Protein 5DL6 (pdb70)

Solvent-accessible surface area: 19854 Å² total; per-residue (Å²): 169,21,30,59,80,98,109,19,32,37,58,37,29,19,39,38,5,65,1,26,58,65,57,228,176,84,27,14,87,7,112,0,46,0,71,20,59,103,26,61,9,6,58,45,122,62,118,77,5,107,10,78,18,51,24,22,12,31,0,94,50,71,88,15,75,47,126,50,16,42,7,11,0,5,29,102,75,145,223,93,84,88,5,30,98,55,25,45,21,134,10,78,4,49,16,21,84,106,83,100,45,33,72,52,94,16,12,12,79,10,118,14,20,14,12,29,3,0,82,14,28,2,0,19,3,3,4,94,7,78,10,88,47,16,111,63,94,179,96,78,62,62,45,36,6,104,0,31,60,5,3,20,25,45,21,78,75,78,60,74,1,84,2,13,30,36,9,60,32,14,152,33,20,85,1,103,3,1,85,11,86,17,6,38,80,72,119,68,133,42,44,71,60,14,57,11,75,2,8,0,65,31,0,4,26,5,48,3,74,9,30,44,73,74,138,140,118,76,154,64,17,39,77,15,22,44,105,42,46,0,110,0,72,56,42,67,145,24,90,5,39,108,2,33,0,23,0,108,8,18,45,62,42,72,78,65,102,17,56,55,101,18,74,9,19,16,45,1,82,29,91,14,0,8,1,32,14,41,24,18,62,29,12,7,58,182,48,20,33,15,0,26,2,1,1,14,71,0,46,4,67,23,105,64,66,26,45,54,53,115,130,193,61,96,15,46,53,64,7,41,19,96,10,46,1,76,72,0,88,7,83,98,10,46,22,76,97,12,97,0,78,2,36,1,86,12,73,19,74,71,25,96,79,57,217,59,102,70,41,14,76,92,50,31,86,0,75,4,67,15,76,17,87,77,97,3,95,22,31,50,8,47,3,32,5,83,11,83,36,53,20,122,118,131,117

B-factor: mean 62.65, std 13.08, range [39.43, 117.94]

Foldseek 3Di:
DDQQAVVKWKKKKKKWKWKWWCDCLHIQTFTKIKIWIWIWGGWDDDQKTKTKIKIKIKMAGDDGDQSNHPPLAFAADPVPSGGDRMDMAIWMKIWMDHDFKIKIFIWAADAALFDGFAPPYRFTKTFTWMKIWDPPPDQWGWIKIKTFWIAFNHGHDTDFWWWDCFQNQWAIDGARTKMKIWTWGDPDPFKIWTWMWMATAQAKIKIKIKMKGWDADDPQKTKIKIKMKMFMAGHPNNPTDGDGKIKIKIKMWIGGHQKIKIKIKIAIDTDGWDIDIPNHAGSNDPDPPLDHQGAHRKIKMKIKMKGQPCVPDHQKIWIKMKMKMWQGCNVVFPGGTWIKIKIKTKIKGADDDDPQHGWIWIKIWMFIAIDTHPPGPSHGIIMIMIMIMGMDIPD

Radius of gyration: 21.78 Å; Cα contacts (8 Å, |Δi|>4): 1124; chains: 1; bounding box: 45×49×52 Å

Nearest PDB structures (foldseek):
  5dl6-assembly1_A  TM=1.003E+00  e=4.887E-72  Acinetobacter baumannii AB307-0294
  3syb-assembly1_A  TM=9.043E-01  e=1.517E-27  Pseudomonas aeruginosa
  2odj-assembly1_A  TM=9.037E-01  e=6.192E-27  Pseudomonas aeruginosa PAO1
  3sy9-assembly4_D  TM=8.862E-01  e=3.510E-26  Pseudomonas aeruginosa
  3sy9-assembly1_A  TM=8.673E-01  e=1.820E-26  Pseudomonas aeruginosa

CATH classification: 2.40.160.10

Structure (mmCIF, N/CA/C/O backbone):
data_5DL6
#
_entry.id   5DL6
#
_cell.length_a   150.169
_cell.length_b   150.169
_cell.length_c   105.224
_cell.angle_alpha   90.00
_cell.angle_beta   90.00
_cell.angle_gamma   120.00
#
_symmetry.space_group_name_H-M   'P 6 2 2'
#
loop_
_atom_site.group_PDB
_atom_site.id
_atom_site.type_symbol
_atom_site.label_atom_id
_atom_site.label_alt_id
_atom_site.label_comp_id
_atom_site.label_asym_id
_atom_site.label_entity_id
_atom_site.label_seq_id
_atom_site.pdbx_PDB_ins_code
_atom_site.Cartn_x
_atom_site.Cartn_y
_atom_site.Cartn_z
_atom_site.occupancy
_atom_site.B_iso_or_equiv
_atom_site.auth_seq_id
_atom_site.auth_comp_id
_atom_site.auth_asym_id
_atom_site.auth_atom_id
_atom_site.pdbx_PDB_model_num
ATOM 1 N N . GLU A 1 15 ? 15.831 71.410 2.782 1.00 103.93 0 GLU A N 1
ATOM 2 C CA . GLU A 1 15 ? 16.491 70.724 3.925 1.00 99.40 0 GLU A CA 1
ATOM 3 C C . GLU A 1 15 ? 16.096 69.233 3.790 1.00 93.37 0 GLU A C 1
ATOM 4 O O . GLU A 1 15 ? 15.102 68.787 4.347 1.00 93.85 0 GLU A O 1
ATOM 10 N N . GLY A 1 16 ? 16.881 68.501 2.995 1.00 88.00 1 GLY A N 1
ATOM 11 C CA . GLY A 1 16 ? 16.489 67.221 2.420 1.00 85.07 1 GLY A CA 1
ATOM 12 C C . GLY A 1 16 ? 17.137 66.051 3.133 1.00 82.94 1 GLY A C 1
ATOM 13 O O . GLY A 1 16 ? 16.476 65.386 3.915 1.00 81.77 1 GLY A O 1
ATOM 14 N N . SER A 1 17 ? 18.424 65.797 2.881 1.00 82.10 2 SER A N 1
ATOM 15 C CA . SER A 1 17 ? 19.170 64.646 3.476 1.00 79.21 2 SER A CA 1
ATOM 16 C C . SER A 1 17 ? 18.841 64.310 4.942 1.00 74.02 2 SER A C 1
ATOM 17 O O . SER A 1 17 ? 18.354 63.220 5.248 1.00 73.24 2 SER A O 1
ATOM 20 N N . PHE A 1 18 ? 19.092 65.252 5.843 1.00 70.26 3 PHE A N 1
ATOM 21 C CA . PHE A 1 18 ? 18.685 65.117 7.230 1.00 66.12 3 PHE A CA 1
ATOM 22 C C . PHE A 1 18 ? 17.429 64.330 7.372 1.00 64.65 3 PHE A C 1
ATOM 23 O O . PHE A 1 18 ? 17.376 63.414 8.156 1.00 66.46 3 PHE A O 1
ATOM 31 N N . ILE A 1 19 ? 16.415 64.684 6.606 1.00 66.40 4 ILE A N 1
ATOM 32 C CA . ILE A 1 19 ? 15.074 64.082 6.779 1.00 66.32 4 ILE A CA 1
ATOM 33 C C . ILE A 1 19 ? 14.713 63.042 5.689 1.00 64.87 4 ILE A C 1
ATOM 34 O O . ILE A 1 19 ? 13.975 62.104 5.950 1.00 61.88 4 ILE A O 1
ATOM 39 N N . ASP A 1 20 ? 15.251 63.190 4.487 1.00 68.42 5 ASP A N 1
ATOM 40 C CA . ASP A 1 20 ? 15.000 62.236 3.399 1.00 69.94 5 ASP A CA 1
ATOM 41 C C . ASP A 1 20 ? 15.662 60.932 3.810 1.00 67.65 5 ASP A C 1
ATOM 42 O O . ASP A 1 20 ? 15.035 59.884 3.759 1.00 67.45 5 ASP A O 1
ATOM 47 N N . ASN A 1 21 ? 16.873 61.011 4.344 1.00 67.67 6 ASN A N 1
ATOM 48 C CA . ASN A 1 21 ? 17.581 59.797 4.822 1.00 68.49 6 ASN A CA 1
ATOM 49 C C . ASN A 1 21 ? 17.348 59.328 6.269 1.00 65.48 6 ASN A C 1
ATOM 50 O O . ASN A 1 21 ? 17.941 58.338 6.656 1.00 65.44 6 ASN A O 1
ATOM 55 N N . SER A 1 22 ? 16.493 59.991 7.046 1.00 63.72 7 SER A N 1
ATOM 56 C CA . SER A 1 22 ? 16.261 59.560 8.426 1.00 62.72 7 SER A CA 1
ATOM 57 C C . SER A 1 22 ? 15.688 58.129 8.468 1.00 63.80 7 SER A C 1
ATOM 58 O O . SER A 1 22 ? 14.986 57.721 7.551 1.00 68.88 7 SER A O 1
ATOM 61 N N . SER A 1 23 ? 16.061 57.344 9.483 1.00 63.25 8 SER A N 1
ATOM 62 C CA . SER A 1 23 ? 15.431 56.042 9.757 1.00 61.46 8 SER A CA 1
ATOM 63 C C . SER A 1 23 ? 14.526 56.151 10.974 1.00 59.21 8 SER A C 1
ATOM 64 O O . SER A 1 23 ? 14.815 56.922 11.874 1.00 60.05 8 SER A O 1
ATOM 67 N N . VAL A 1 24 ? 13.436 55.399 11.024 1.00 58.36 9 VAL A N 1
ATOM 68 C CA . VAL A 1 24 ? 12.608 55.416 12.241 1.00 57.90 9 VAL A CA 1
ATOM 69 C C . VAL A 1 24 ? 12.017 54.045 12.599 1.00 58.03 9 VAL A C 1
ATOM 70 O O . VAL A 1 24 ? 11.046 53.616 11.977 1.00 57.75 9 VAL A O 1
ATOM 74 N N . GLU A 1 25 ? 12.596 53.370 13.604 1.00 59.34 10 GLU A N 1
ATOM 75 C CA . GLU A 1 25 ? 12.189 51.968 13.968 1.00 61.04 10 GLU A CA 1
ATOM 76 C C . GLU A 1 25 ? 11.697 51.876 15.419 1.00 57.62 10 GLU A C 1
ATOM 77 O O . GLU A 1 25 ? 12.192 52.589 16.292 1.00 56.60 10 GLU A O 1
ATOM 83 N N . LEU A 1 26 ? 10.696 51.019 15.646 1.00 57.07 11 LEU A N 1
ATOM 84 C CA . LEU A 1 26 ? 10.054 50.851 16.966 1.00 54.59 11 LEU A CA 1
ATOM 85 C C . LEU A 1 26 ? 9.893 49.378 17.273 1.00 52.97 11 LEU A C 1
ATOM 86 O O . LEU A 1 26 ? 9.008 48.711 16.759 1.00 51.58 11 LEU A O 1
ATOM 91 N N . THR A 1 27 ? 10.763 48.891 18.135 1.00 53.59 12 THR A N 1
ATOM 92 C CA . THR A 1 27 ? 10.654 47.541 18.636 1.00 55.05 12 THR A CA 1
ATOM 93 C C . THR A 1 27 ? 9.697 47.466 19.809 1.00 53.30 12 THR A C 1
ATOM 94 O O . THR A 1 27 ? 9.680 48.323 20.684 1.00 52.90 12 THR A O 1
ATOM 98 N N . THR A 1 28 ? 8.956 46.380 19.826 1.00 52.78 13 THR A N 1
ATOM 99 C CA . THR A 1 28 ? 8.005 46.056 20.870 1.00 51.88 13 THR A CA 1
ATOM 100 C C . THR A 1 28 ? 8.409 44.681 21.456 1.00 50.56 13 THR A C 1
ATOM 101 O O . THR A 1 28 ? 8.311 43.669 20.737 1.00 52.02 13 THR A O 1
ATOM 105 N N . ARG A 1 29 ? 8.802 44.625 22.733 1.00 47.44 14 ARG A N 1
ATOM 106 C CA . ARG A 1 29 ? 9.144 43.327 23.360 1.00 48.26 14 ARG A CA 1
ATOM 107 C C . ARG A 1 29 ? 8.273 42.945 24.492 1.00 48.22 14 ARG A C 1
ATOM 108 O O . ARG A 1 29 ? 7.981 43.755 25.350 1.00 46.59 14 ARG A O 1
ATOM 116 N N . ASN A 1 30 ? 7.904 41.685 24.495 1.00 51.00 15 ASN A N 1
ATOM 117 C CA . ASN A 1 30 ? 7.215 41.055 25.604 1.00 53.59 15 ASN A CA 1
ATOM 118 C C . ASN A 1 30 ? 8.146 40.000 26.222 1.00 55.40 15 ASN A C 1
ATOM 119 O O . ASN A 1 30 ? 8.539 39.061 25.524 1.00 56.60 15 ASN A O 1
ATOM 124 N N . PHE A 1 31 ? 8.458 40.137 27.518 1.00 53.81 16 PHE A N 1
ATOM 125 C CA . PHE A 1 31 ? 9.600 39.468 28.120 1.00 54.12 16 PHE A CA 1
ATOM 126 C C . PHE A 1 31 ? 9.240 38.814 29.467 1.00 53.65 16 PHE A C 1
ATOM 127 O O . PHE A 1 31 ? 8.679 39.484 30.317 1.00 58.86 16 PHE A O 1
ATOM 135 N N . TYR A 1 32 ? 9.538 37.521 29.628 1.00 50.28 17 TYR A N 1
ATOM 136 C CA . TYR A 1 32 ? 9.312 36.765 30.854 1.00 49.75 17 TYR A CA 1
ATOM 137 C C . TYR A 1 32 ? 10.651 36.338 31.407 1.00 49.78 17 TYR A C 1
ATOM 138 O O . TYR A 1 32 ? 11.380 35.589 30.725 1.00 48.33 17 TYR A O 1
ATOM 147 N N . PHE A 1 33 ? 10.948 36.744 32.650 1.00 48.95 18 PHE A N 1
ATOM 148 C CA . PHE A 1 33 ? 12.199 36.422 33.323 1.00 49.57 18 PHE A CA 1
ATOM 149 C C . PHE A 1 33 ? 11.904 35.736 34.677 1.00 51.86 18 PHE A C 1
ATOM 150 O O . PHE A 1 33 ? 11.155 36.290 35.465 1.00 52.72 18 PHE A O 1
ATOM 158 N N . ASP A 1 34 ? 12.441 34.531 34.928 1.00 54.22 19 ASP A N 1
ATOM 159 C CA . ASP A 1 34 ? 12.270 33.818 36.237 1.00 56.02 19 ASP A CA 1
ATOM 160 C C . ASP A 1 34 ? 13.593 33.187 36.693 1.00 54.21 19 ASP A C 1
ATOM 161 O O . ASP A 1 34 ? 14.070 32.274 36.059 1.00 52.91 19 ASP A O 1
ATOM 166 N N . ARG A 1 35 ? 14.183 33.692 37.775 1.00 55.83 20 ARG A N 1
ATOM 167 C CA . ARG A 1 35 ? 15.347 33.041 38.466 1.00 58.39 20 ARG A CA 1
ATOM 168 C C . ARG A 1 35 ? 14.998 32.294 39.760 1.00 58.75 20 ARG A C 1
ATOM 169 O O . ARG A 1 35 ? 14.874 32.914 40.794 1.00 54.82 20 ARG A O 1
ATOM 177 N N . ASP A 1 36 ? 14.823 30.974 39.670 1.00 61.26 21 ASP A N 1
ATOM 178 C CA . ASP A 1 36 ? 14.314 30.140 40.773 1.00 64.09 21 ASP A CA 1
ATOM 179 C C . ASP A 1 36 ? 15.503 29.434 41.499 1.00 67.51 21 ASP A C 1
ATOM 180 O O . ASP A 1 36 ? 16.369 28.859 40.858 1.00 68.37 21 ASP A O 1
ATOM 185 N N . TYR A 1 37 ? 15.558 29.526 42.834 1.00 70.19 22 TYR A N 1
ATOM 186 C CA . TYR A 1 37 ? 16.534 28.774 43.688 1.00 71.20 22 TYR A CA 1
ATOM 187 C C . TYR A 1 37 ? 15.744 27.693 44.497 1.00 76.34 22 TYR A C 1
ATOM 188 O O . TYR A 1 37 ? 14.523 27.503 44.269 1.00 74.39 22 TYR A O 1
ATOM 197 N N . GLN A 1 38 ? 16.400 26.975 45.414 1.00 81.76 23 GLN A N 1
ATOM 198 C CA . GLN A 1 38 ? 15.669 26.031 46.298 1.00 87.09 23 GLN A CA 1
ATOM 199 C C . GLN A 1 38 ? 16.260 26.011 47.693 1.00 88.29 23 GLN A C 1
ATOM 200 O O . GLN A 1 38 ? 17.077 26.864 48.037 1.00 88.25 23 GLN A O 1
ATOM 206 N N . TYR A 1 43 ? 16.508 34.456 50.221 1.00 99.71 28 TYR A N 1
ATOM 207 C CA . TYR A 1 43 ? 16.314 34.865 48.824 1.00 96.00 28 TYR A CA 1
ATOM 208 C C . TYR A 1 43 ? 15.161 34.013 48.277 1.00 91.00 28 TYR A C 1
ATOM 209 O O . TYR A 1 43 ? 15.220 32.785 48.381 1.00 90.59 28 TYR A O 1
ATOM 218 N N . PRO A 1 44 ? 14.089 34.662 47.755 1.00 87.20 29 PRO A N 1
ATOM 219 C CA . PRO A 1 44 ? 13.052 33.995 46.937 1.00 82.36 29 PRO A CA 1
ATOM 220 C C . PRO A 1 44 ? 13.308 34.156 45.425 1.00 76.05 29 PRO A C 1
ATOM 221 O O . PRO A 1 44 ? 14.315 34.769 45.046 1.00 72.72 29 PRO A O 1
ATOM 225 N N . ALA A 1 45 ? 12.415 33.631 44.574 1.00 71.30 30 ALA A N 1
ATOM 226 C CA . ALA A 1 45 ? 12.511 33.842 43.110 1.00 66.22 30 ALA A CA 1
ATOM 227 C C . ALA A 1 45 ? 12.667 35.320 42.802 1.00 65.24 30 ALA A C 1
ATOM 228 O O . ALA A 1 45 ? 12.099 36.147 43.507 1.00 65.12 30 ALA A O 1
ATOM 230 N N . ALA A 1 46 ? 13.468 35.654 41.790 1.00 63.57 31 ALA A N 1
ATOM 231 C CA . ALA A 1 46 ? 13.419 36.976 41.170 1.00 62.20 31 ALA A CA 1
ATOM 232 C C . ALA A 1 46 ? 12.778 36.744 39.795 1.00 61.04 31 ALA A C 1
ATOM 233 O O . ALA A 1 46 ? 13.370 36.115 38.942 1.00 61.88 31 ALA A O 1
ATOM 235 N N . LYS A 1 47 ? 11.564 37.251 39.607 1.00 62.80 32 LYS A N 1
ATOM 236 C CA . LYS A 1 47 ? 10.636 36.803 38.567 1.00 66.00 32 LYS A CA 1
ATOM 237 C C . LYS A 1 47 ? 9.696 37.974 38.174 1.00 67.89 32 LYS A C 1
ATOM 238 O O . LYS A 1 47 ? 9.194 38.693 39.054 1.00 73.55 32 LYS A O 1
ATOM 244 N N . ASP A 1 48 ? 9.489 38.196 36.870 1.00 65.79 33 ASP A N 1
ATOM 245 C CA . ASP A 1 48 ? 8.516 39.208 36.375 1.00 62.04 33 ASP A CA 1
ATOM 246 C C . ASP A 1 48 ? 8.048 38.903 34.928 1.00 59.98 33 ASP A C 1
ATOM 247 O O . ASP A 1 48 ? 8.669 38.117 34.199 1.00 60.70 33 ASP A O 1
ATOM 252 N N . TRP A 1 49 ? 6.938 39.514 34.544 1.00 56.36 34 TRP A N 1
ATOM 253 C CA . TRP A 1 49 ? 6.506 39.565 33.160 1.00 54.09 34 TRP A CA 1
ATOM 254 C C . TRP A 1 49 ? 6.223 41.021 32.842 1.00 53.45 34 TRP A C 1
ATOM 255 O O . TRP A 1 49 ? 5.499 41.699 33.578 1.00 51.28 34 TRP A O 1
ATOM 266 N N . THR A 1 50 ? 6.820 41.481 31.742 1.00 54.38 35 THR A N 1
ATOM 267 C CA . THR A 1 50 ? 6.970 42.907 31.408 1.00 54.14 35 THR A CA 1
ATOM 268 C C . THR A 1 50 ? 6.739 43.111 29.937 1.00 51.97 35 THR A C 1
ATOM 269 O O . THR A 1 50 ? 6.938 42.162 29.178 1.00 53.21 35 THR A O 1
ATOM 273 N N . GLN A 1 51 ? 6.313 44.323 29.547 1.00 49.50 36 GLN A N 1
ATOM 274 C CA . GLN A 1 51 ? 6.266 44.759 28.116 1.00 48.19 36 GLN A CA 1
ATOM 275 C C . GLN A 1 51 ? 7.144 45.995 27.844 1.00 46.62 36 GLN A C 1
ATOM 276 O O . GLN A 1 51 ? 7.199 46.932 28.647 1.00 44.43 36 GLN A O 1
ATOM 282 N N . GLY A 1 52 ? 7.830 46.003 26.708 1.00 47.57 37 GLY A N 1
ATOM 283 C CA . GLY A 1 52 ? 8.789 47.078 26.407 1.00 48.91 37 GLY A CA 1
ATOM 284 C C . GLY A 1 52 ? 8.463 47.760 25.097 1.00 50.91 37 GLY A C 1
ATOM 285 O O . GLY A 1 52 ? 7.686 47.181 24.285 1.00 52.60 37 GLY A O 1
ATOM 286 N N . PHE A 1 53 ? 9.049 48.964 24.915 1.00 51.22 38 PHE A N 1
ATOM 287 C CA . PHE A 1 53 ? 8.958 49.792 23.669 1.00 54.96 38 PHE A CA 1
ATOM 288 C C . PHE A 1 53 ? 10.211 50.589 23.449 1.00 56.84 38 PHE A C 1
ATOM 289 O O . PHE A 1 53 ? 10.532 51.436 24.296 1.00 58.90 38 PHE A O 1
ATOM 297 N N . ILE A 1 54 ? 10.895 50.357 22.317 1.00 56.56 39 ILE A N 1
ATOM 298 C CA . ILE A 1 54 ? 12.200 50.987 22.060 1.00 53.84 39 ILE A CA 1
ATOM 299 C C . ILE A 1 54 ? 12.091 51.736 20.761 1.00 53.51 39 ILE A C 1
ATOM 300 O O . ILE A 1 54 ? 11.736 51.152 19.745 1.00 56.53 39 ILE A O 1
ATOM 305 N N . LEU A 1 55 ? 12.335 53.034 20.792 1.00 52.87 40 LEU A N 1
ATOM 306 C CA . LEU A 1 55 ? 12.188 53.873 19.588 1.00 54.73 40 LEU A CA 1
ATOM 307 C C . LEU A 1 55 ? 13.526 54.502 19.196 1.00 55.99 40 LEU A C 1
ATOM 308 O O . LEU A 1 55 ? 14.112 55.258 19.983 1.00 56.64 40 LEU A O 1
ATOM 313 N N . LYS A 1 56 ? 14.018 54.185 17.995 1.00 57.75 41 LYS A N 1
ATOM 314 C CA . LYS A 1 56 ? 15.265 54.766 17.492 1.00 59.51 41 LYS A CA 1
ATOM 315 C C . LYS A 1 56 ? 14.951 55.676 16.309 1.00 59.15 41 LYS A C 1
ATOM 316 O O . LYS A 1 56 ? 14.368 55.238 15.337 1.00 62.37 41 LYS A O 1
ATOM 322 N N . ALA A 1 57 ? 15.278 56.950 16.415 1.00 57.16 42 ALA A N 1
ATOM 323 C CA . ALA A 1 57 ? 15.219 57.829 15.274 1.00 58.20 42 ALA A CA 1
ATOM 324 C C . ALA A 1 57 ? 16.609 58.428 15.053 1.00 59.15 42 ALA A C 1
ATOM 325 O O . ALA A 1 57 ? 17.084 59.271 15.811 1.00 56.67 42 ALA A O 1
ATOM 327 N N . ASN A 1 58 ? 17.271 57.959 14.010 1.00 62.95 43 ASN A N 1
ATOM 328 C CA . ASN A 1 58 ? 18.546 58.550 13.562 1.00 65.08 43 ASN A CA 1
ATOM 329 C C . ASN A 1 58 ? 18.371 59.325 12.227 1.00 65.31 43 ASN A C 1
ATOM 330 O O . ASN A 1 58 ? 18.222 58.711 11.171 1.00 63.93 43 ASN A O 1
ATOM 335 N N . SER A 1 59 ? 18.380 60.664 12.299 1.00 65.07 44 SER A N 1
ATOM 336 C CA . SER A 1 59 ? 18.307 61.555 11.123 1.00 64.98 44 SER A CA 1
ATOM 337 C C . SER A 1 59 ? 19.408 61.253 10.177 1.00 65.61 44 SER A C 1
ATOM 338 O O . SER A 1 59 ? 20.447 60.755 10.599 1.00 70.84 44 SER A O 1
ATOM 341 N N . GLY A 1 60 ? 19.227 61.603 8.915 1.00 64.01 45 GLY A N 1
ATOM 342 C CA . GLY A 1 60 ? 20.312 61.557 7.967 1.00 63.00 45 GLY A CA 1
ATOM 343 C C . GLY A 1 60 ? 21.325 62.617 8.319 1.00 63.62 45 GLY A C 1
ATOM 344 O O . GLY A 1 60 ? 21.264 63.216 9.392 1.00 64.77 45 GLY A O 1
ATOM 345 N N . TYR A 1 61 ? 22.235 62.884 7.388 1.00 65.85 46 TYR A N 1
ATOM 346 C CA . TYR A 1 61 ? 23.326 63.856 7.579 1.00 63.88 46 TYR A CA 1
ATOM 347 C C . TYR A 1 61 ? 23.132 65.100 6.752 1.00 61.78 46 TYR A C 1
ATOM 348 O O . TYR A 1 61 ? 22.770 64.993 5.611 1.00 69.27 46 TYR A O 1
ATOM 357 N N . THR A 1 62 ? 23.358 66.280 7.302 1.00 59.37 47 THR A N 1
ATOM 358 C CA . THR A 1 62 ? 23.310 67.498 6.481 1.00 59.91 47 THR A CA 1
ATOM 359 C C . THR A 1 62 ? 24.373 67.534 5.361 1.00 61.07 47 THR A C 1
ATOM 360 O O . THR A 1 62 ? 25.515 67.075 5.531 1.00 60.72 47 THR A O 1
ATOM 364 N N . GLU A 1 63 ? 23.960 68.092 4.220 1.00 62.25 48 GLU A N 1
ATOM 365 C CA . GLU A 1 63 ? 24.802 68.174 3.025 1.00 63.45 48 GLU A CA 1
ATOM 366 C C . GLU A 1 63 ? 25.905 69.086 3.428 1.00 61.61 48 GLU A C 1
ATOM 367 O O . GLU A 1 63 ? 25.673 69.939 4.244 1.00 60.39 48 GLU A O 1
ATOM 373 N N . GLY A 1 64 ? 27.119 68.841 2.948 1.00 62.61 49 GLY A N 1
ATOM 374 C CA . GLY A 1 64 ? 28.280 69.709 3.257 1.00 62.38 49 GLY A CA 1
ATOM 375 C C . GLY A 1 64 ? 29.527 68.884 3.419 1.00 63.07 49 GLY A C 1
ATOM 376 O O . GLY A 1 64 ? 29.433 67.661 3.489 1.00 63.21 49 GLY A O 1
ATOM 377 N N . THR A 1 65 ? 30.698 69.536 3.474 1.00 64.86 50 THR A N 1
ATOM 378 C CA . THR A 1 65 ? 31.983 68.852 3.773 1.00 63.78 50 THR A CA 1
ATOM 379 C C . THR A 1 65 ? 31.904 68.142 5.095 1.00 66.48 50 THR A C 1
ATOM 380 O O . THR A 1 65 ? 32.347 66.985 5.210 1.00 71.81 50 THR A O 1
ATOM 384 N N . ILE A 1 66 ? 31.370 68.836 6.103 1.00 64.92 51 ILE A N 1
ATOM 385 C CA . ILE A 1 66 ? 31.008 68.168 7.332 1.00 64.21 51 ILE A CA 1
ATOM 386 C C . ILE A 1 66 ? 29.498 67.949 7.312 1.00 64.48 51 ILE A C 1
ATOM 387 O O . ILE A 1 66 ? 28.747 68.757 6.767 1.00 68.53 51 ILE A O 1
ATOM 392 N N . GLY A 1 67 ? 29.068 66.840 7.893 1.00 63.29 52 GLY A N 1
ATOM 393 C CA . GLY A 1 67 ? 27.676 66.469 7.913 1.00 63.27 52 GLY A CA 1
ATOM 394 C C . GLY A 1 67 ? 27.218 66.356 9.338 1.00 62.24 52 GLY A C 1
ATOM 395 O O . GLY A 1 67 ? 27.911 65.794 10.173 1.00 62.61 52 GLY A O 1
ATOM 396 N N . PHE A 1 68 ? 26.029 66.879 9.602 1.00 62.29 53 PHE A N 1
ATOM 397 C CA . PHE A 1 68 ? 25.477 66.953 10.945 1.00 61.34 53 PHE A CA 1
ATOM 398 C C . PHE A 1 68 ? 24.135 66.229 11.108 1.00 61.56 53 PHE A C 1
ATOM 399 O O . PHE A 1 68 ? 23.315 66.163 10.196 1.00 59.87 53 PHE A O 1
ATOM 407 N N . GLY A 1 69 ? 23.911 65.673 12.285 1.00 63.02 54 GLY A N 1
ATOM 408 C CA . GLY A 1 69 ? 22.734 64.832 12.462 1.00 63.88 54 GLY A CA 1
ATOM 409 C C . GLY A 1 69 ? 22.286 64.796 13.879 1.00 61.29 54 GLY A C 1
ATOM 410 O O . GLY A 1 69 ? 22.948 65.329 14.749 1.00 57.98 54 GLY A O 1
ATOM 411 N N . LEU A 1 70 ? 21.162 64.132 14.097 1.00 62.64 55 LEU A N 1
ATOM 412 C CA . LEU A 1 70 ? 20.615 63.976 15.443 1.00 62.68 55 LEU A CA 1
ATOM 413 C C . LEU A 1 70 ? 19.965 62.608 15.655 1.00 59.60 55 LEU A C 1
ATOM 414 O O . LEU A 1 70 ? 19.032 62.242 14.957 1.00 56.37 55 LEU A O 1
ATOM 419 N N . ASP A 1 71 ? 20.501 61.851 16.603 1.00 61.06 56 ASP A N 1
ATOM 420 C CA . ASP A 1 71 ? 19.944 60.549 17.009 1.00 65.02 56 ASP A CA 1
ATOM 421 C C . ASP A 1 71 ? 19.077 60.691 18.272 1.00 62.44 56 ASP A C 1
ATOM 422 O O . ASP A 1 71 ? 19.374 61.479 19.179 1.00 60.67 56 ASP A O 1
ATOM 427 N N . VAL A 1 72 ? 18.035 59.875 18.328 1.00 60.86 57 VAL A N 1
ATOM 428 C CA . VAL A 1 72 ? 17.061 59.905 19.401 1.00 60.23 57 VAL A CA 1
ATOM 429 C C . VAL A 1 72 ? 16.737 58.460 19.843 1.00 60.10 57 VAL A C 1
ATOM 430 O O . VAL A 1 72 ? 16.403 57.617 18.982 1.00 61.75 57 VAL A O 1
ATOM 434 N N . LEU A 1 73 ? 16.824 58.206 21.166 1.00 57.04 58 LEU A N 1
ATOM 435 C CA . LEU A 1 73 ? 16.402 56.942 21.799 1.00 54.80 58 LEU A CA 1
ATOM 436 C C . LEU A 1 73 ? 15.285 57.226 22.775 1.00 54.60 58 LEU A C 1
ATOM 437 O O . LEU A 1 73 ? 15.409 58.061 23.687 1.00 59.15 58 LEU A O 1
ATOM 442 N N . ALA A 1 74 ? 14.158 56.575 22.581 1.00 52.34 59 ALA A N 1
ATOM 443 C CA . ALA A 1 74 ? 12.994 56.804 23.450 1.00 51.66 59 ALA A CA 1
ATOM 444 C C . ALA A 1 74 ? 12.533 55.435 23.913 1.00 50.79 59 ALA A C 1
ATOM 445 O O . ALA A 1 74 ? 12.423 54.499 23.113 1.00 52.00 59 ALA A O 1
ATOM 447 N N . THR A 1 75 ? 12.280 55.304 25.204 1.00 49.28 60 THR A N 1
ATOM 448 C CA . THR A 1 75 ? 12.244 53.981 25.787 1.00 48.87 60 THR A CA 1
ATOM 449 C C . THR A 1 75 ? 11.293 53.912 26.968 1.00 48.49 60 THR A C 1
ATOM 450 O O . THR A 1 75 ? 11.255 54.818 27.788 1.00 51.31 60 THR A O 1
ATOM 454 N N . ALA A 1 76 ? 10.526 52.839 27.042 1.00 45.65 61 ALA A N 1
ATOM 455 C CA . ALA A 1 76 ? 9.507 52.763 28.010 1.00 45.03 61 ALA A CA 1
ATOM 456 C C . ALA A 1 76 ? 9.167 51.350 28.376 1.00 44.65 61 ALA A C 1
ATOM 457 O O . ALA A 1 76 ? 8.867 50.563 27.510 1.00 46.59 61 ALA A O 1
ATOM 459 N N . GLY A 1 77 ? 9.168 51.046 29.668 1.00 44.76 62 GLY A N 1
ATOM 460 C CA . GLY A 1 77 ? 8.738 49.720 30.186 1.00 46.04 62 GLY A CA 1
ATOM 461 C C . GLY A 1 77 ? 7.453 49.751 31.010 1.00 46.02 62 GLY A C 1
ATOM 462 O O . GLY A 1 77 ? 7.213 50.733 31.671 1.00 47.02 62 GLY A O 1
ATOM 463 N N . PHE A 1 78 ? 6.649 48.680 30.974 1.00 46.01 63 PHE A N 1
ATOM 464 C CA . PHE A 1 78 ? 5.399 48.558 31.762 1.00 46.83 63 PHE A CA 1
ATOM 465 C C . PHE A 1 78 ? 5.298 47.223 32.486 1.00 48.09 63 PHE A C 1
ATOM 466 O O . PHE A 1 78 ? 5.591 46.165 31.896 1.00 47.56 63 PHE A O 1
ATOM 474 N N . LYS A 1 79 ? 4.838 47.259 33.741 1.00 50.07 64 LYS A N 1
ATOM 475 C CA . LYS A 1 79 ? 4.496 46.014 34.468 1.00 51.15 64 LYS A CA 1
ATOM 476 C C . LYS A 1 79 ? 3.253 45.282 33.923 1.00 49.23 64 LYS A C 1
ATOM 477 O O . LYS A 1 79 ? 2.294 45.924 33.543 1.00 52.15 64 LYS A O 1
ATOM 483 N N . LEU A 1 80 ? 3.316 43.961 33.886 1.00 46.24 65 LEU A N 1
ATOM 484 C CA . LEU A 1 80 ? 2.196 43.104 33.597 1.00 47.17 65 LEU A CA 1
ATOM 485 C C . LEU A 1 80 ? 1.855 42.146 34.752 1.00 47.06 65 LEU A C 1
ATOM 486 O O . LEU A 1 80 ? 0.703 41.896 35.007 1.00 46.33 65 LEU A O 1
ATOM 491 N N . ASP A 1 81 ? 2.859 41.513 35.355 1.00 47.01 66 ASP A N 1
ATOM 492 C CA . ASP A 1 81 ? 2.679 40.748 36.590 1.00 48.22 66 ASP A CA 1
ATOM 493 C C . ASP A 1 81 ? 4.019 40.752 37.386 1.00 48.95 66 ASP A C 1
ATOM 494 O O . ASP A 1 81 ? 5.037 40.289 36.876 1.00 48.96 66 ASP A O 1
ATOM 499 N N . ALA A 1 82 ? 4.033 41.283 38.614 1.00 49.18 67 ALA A N 1
ATOM 500 C CA . ALA A 1 82 ? 5.311 41.507 39.299 1.00 49.38 67 ALA A CA 1
ATOM 501 C C . ALA A 1 82 ? 5.147 41.835 40.778 1.00 52.58 67 ALA A C 1
ATOM 502 O O . ALA A 1 82 ? 5.044 43.011 41.234 1.00 50.25 67 ALA A O 1
ATOM 504 N N . ASP A 1 83 ? 5.153 40.739 41.525 1.00 55.31 68 ASP A N 1
ATOM 505 C CA . ASP A 1 83 ? 5.151 40.792 42.944 1.00 55.93 68 ASP A CA 1
ATOM 506 C C . ASP A 1 83 ? 6.476 41.379 43.449 1.00 56.18 68 ASP A C 1
ATOM 507 O O . ASP A 1 83 ? 7.564 41.156 42.876 1.00 55.41 68 ASP A O 1
ATOM 512 N N . ALA A 1 84 ? 6.334 42.145 44.531 1.00 58.20 69 ALA A N 1
ATOM 513 C CA . ALA A 1 84 ? 7.372 42.961 45.122 1.00 57.94 69 ALA A CA 1
ATOM 514 C C . ALA A 1 84 ? 8.371 42.114 45.800 1.00 58.15 69 ALA A C 1
ATOM 515 O O . ALA A 1 84 ? 9.506 42.511 45.928 1.00 60.59 69 ALA A O 1
ATOM 517 N N . GLU A 1 85 ? 7.958 40.918 46.182 1.00 62.43 70 GLU A N 1
ATOM 518 C CA . GLU A 1 85 ? 8.804 39.972 46.918 1.00 66.31 70 GLU A CA 1
ATOM 519 C C . GLU A 1 85 ? 9.744 39.243 45.963 1.00 62.49 70 GLU A C 1
ATOM 520 O O . GLU A 1 85 ? 10.511 38.418 46.413 1.00 61.03 70 GLU A O 1
ATOM 526 N N . HIS A 1 86 ? 9.602 39.480 44.648 1.00 60.98 71 HIS A N 1
ATOM 527 C CA . HIS A 1 86 ? 10.398 38.826 43.597 1.00 59.19 71 HIS A CA 1
ATOM 528 C C . HIS A 1 86 ? 11.100 39.884 42.747 1.00 55.07 71 HIS A C 1
ATOM 529 O O . HIS A 1 86 ? 11.359 39.694 41.564 1.00 51.18 71 HIS A O 1
ATOM 536 N N . GLY A 1 87 ? 11.437 40.989 43.410 1.00 53.55 72 GLY A N 1
ATOM 537 C CA . GLY A 1 87 ? 11.862 42.204 42.760 1.00 50.54 72 GLY A CA 1
ATOM 538 C C . GLY A 1 87 ? 13.261 41.988 42.276 1.00 48.63 72 GLY A C 1
ATOM 539 O O . GLY A 1 87 ? 13.807 40.885 42.430 1.00 48.20 72 GLY A O 1
ATOM 540 N N . GLY A 1 88 ? 13.813 43.035 41.669 1.00 48.03 73 GLY A N 1
ATOM 541 C CA . GLY A 1 88 ? 15.210 43.085 41.244 1.00 47.77 73 GLY A CA 1
ATOM 542 C C . GLY A 1 88 ? 15.730 42.118 40.181 1.00 47.26 73 GLY A C 1
ATOM 543 O O . GLY A 1 88 ? 16.906 41.807 40.186 1.00 48.97 73 GLY A O 1
ATOM 544 N N . THR A 1 89 ? 14.891 41.632 39.268 1.00 47.44 74 THR A N 1
ATOM 545 C CA . THR A 1 89 ? 15.376 41.178 37.940 1.00 47.84 74 THR A CA 1
ATO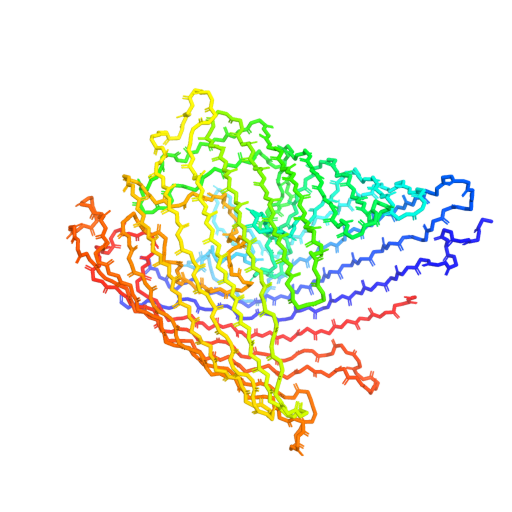M 546 C C . THR A 1 89 ? 15.886 42.469 37.359 1.00 49.41 74 THR A C 1
ATOM 547 O O . THR A 1 89 ? 15.603 43.521 37.933 1.00 58.96 74 THR A O 1
ATOM 551 N N . GLY A 1 90 ? 16.552 42.516 36.242 1.00 47.58 75 GLY A N 1
ATOM 552 C CA . GLY A 1 90 ? 16.832 43.909 35.710 1.00 49.83 75 GLY A CA 1
ATOM 553 C C . GLY A 1 90 ? 15.714 44.637 34.885 1.00 52.63 75 GLY A C 1
ATOM 554 O O . GLY A 1 90 ?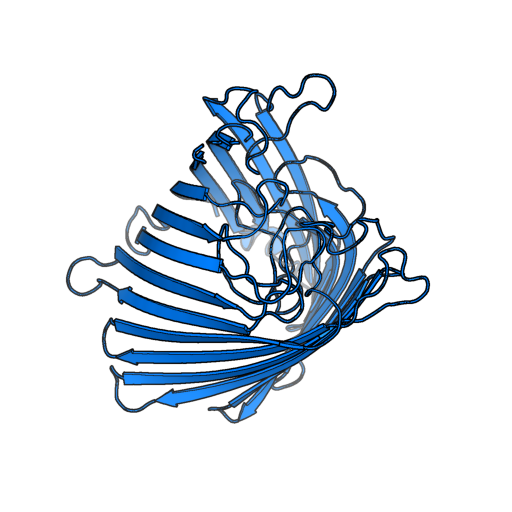 15.957 45.661 34.244 1.00 55.06 75 GLY A O 1
ATOM 555 N N . ASN A 1 91 ? 14.481 44.137 34.874 1.00 53.02 76 ASN A N 1
ATOM 556 C CA . ASN A 1 91 ? 13.475 44.630 33.924 1.00 55.67 76 ASN A CA 1
ATOM 557 C C . ASN A 1 91 ? 12.626 45.837 34.423 1.00 57.23 76 ASN A C 1
ATOM 558 O O . ASN A 1 91 ? 12.188 46.685 33.608 1.00 55.62 76 ASN A O 1
ATOM 563 N N . LEU A 1 92 ? 12.388 45.925 35.740 1.00 54.79 77 LEU A N 1
ATOM 564 C CA . LEU A 1 92 ? 11.679 47.076 36.298 1.00 53.82 77 LEU A CA 1
ATOM 565 C C . LEU A 1 92 ? 12.497 47.729 37.389 1.00 52.36 77 LEU A C 1
ATOM 566 O O . LEU A 1 92 ? 13.114 47.046 38.179 1.00 53.81 77 LEU A O 1
ATOM 571 N N . PRO A 1 93 ? 12.493 49.061 37.469 1.00 54.03 78 PRO A N 1
ATOM 572 C CA . PRO A 1 93 ? 13.134 49.636 38.667 1.00 54.33 78 PRO A CA 1
ATOM 573 C C . PRO A 1 93 ? 12.294 49.366 39.915 1.00 53.85 78 PRO A C 1
ATOM 574 O O . PRO A 1 93 ? 11.176 48.879 39.834 1.00 53.19 78 PRO A O 1
ATOM 578 N N . ARG A 1 94 ? 12.825 49.670 41.072 1.00 58.22 79 ARG A N 1
ATOM 579 C CA . ARG A 1 94 ? 11.988 49.576 42.266 1.00 62.14 79 ARG A CA 1
ATOM 580 C C . ARG A 1 94 ? 12.236 50.686 43.248 1.00 61.31 79 ARG A C 1
ATOM 581 O O . ARG A 1 94 ? 13.386 51.084 43.434 1.00 57.46 79 ARG A O 1
ATOM 589 N N . ASP A 1 95 ? 11.118 51.171 43.822 1.00 63.63 80 ASP A N 1
ATOM 590 C CA . ASP A 1 95 ? 11.057 52.311 44.759 1.00 68.74 80 ASP A CA 1
ATOM 591 C C . ASP A 1 95 ? 12.042 52.062 45.872 1.00 69.18 80 ASP A C 1
ATOM 592 O O . ASP A 1 95 ? 11.979 51.014 46.502 1.00 73.95 80 ASP A O 1
ATOM 597 N N . THR A 1 96 ? 12.932 52.996 46.142 1.00 67.24 81 THR A N 1
ATOM 598 C CA . THR A 1 96 ? 13.888 52.770 47.224 1.00 71.52 81 THR A CA 1
ATOM 599 C C . THR A 1 96 ? 13.311 53.033 48.679 1.00 72.37 81 THR A C 1
ATOM 600 O O . THR A 1 96 ? 14.022 52.891 49.688 1.00 67.80 81 THR A O 1
ATOM 604 N N . ARG A 1 97 ? 12.039 53.416 48.782 1.00 75.06 82 ARG A N 1
ATOM 605 C CA . ARG A 1 97 ? 11.374 53.512 50.086 1.00 82.46 82 ARG A CA 1
ATOM 606 C C . ARG A 1 97 ? 10.589 52.221 50.368 1.00 79.28 82 ARG A C 1
ATOM 607 O O . ARG A 1 97 ? 10.747 51.589 51.420 1.00 76.61 82 ARG A O 1
ATOM 615 N N . THR A 1 98 ? 9.783 51.826 49.385 1.00 75.20 83 THR A N 1
ATOM 616 C CA . THR A 1 98 ? 8.874 50.692 49.501 1.00 71.05 83 THR A CA 1
ATOM 617 C C . THR A 1 98 ? 9.340 49.399 48.834 1.00 65.26 83 THR A C 1
ATOM 618 O O . THR A 1 98 ? 8.819 48.348 49.147 1.00 64.11 83 THR A O 1
ATOM 622 N N . ASN A 1 99 ? 10.277 49.449 47.910 1.00 61.38 84 ASN A N 1
ATOM 623 C CA . ASN A 1 99 ? 10.611 48.246 47.135 1.00 61.46 84 ASN A CA 1
ATOM 624 C C . ASN A 1 99 ? 9.520 47.750 46.086 1.00 60.54 84 ASN A C 1
ATOM 625 O O . ASN A 1 99 ? 9.809 46.747 45.425 1.00 57.07 84 ASN A O 1
ATOM 630 N N . GLU A 1 100 ? 8.338 48.412 45.895 1.00 59.24 85 GLU A N 1
ATOM 631 C CA . GLU A 1 100 ? 7.410 47.995 44.818 1.00 59.31 85 GLU A CA 1
ATOM 632 C C . GLU A 1 100 ? 8.250 48.147 43.550 1.00 57.41 85 GLU A C 1
ATOM 633 O O . GLU A 1 100 ? 9.075 49.063 43.476 1.00 56.30 85 GLU A O 1
ATOM 639 N N . PRO A 1 101 ? 8.132 47.201 42.595 1.00 55.42 86 PRO A N 1
ATOM 640 C CA . PRO A 1 101 ? 8.724 47.387 41.286 1.00 54.70 86 PRO A CA 1
ATOM 641 C C . PRO A 1 101 ? 7.773 48.281 40.503 1.00 54.86 86 PRO A C 1
ATOM 642 O O . PRO A 1 101 ? 6.566 48.120 40.670 1.00 57.20 86 PRO A O 1
ATOM 646 N N . ALA A 1 102 ? 8.266 49.218 39.694 1.00 51.90 87 ALA A N 1
ATOM 647 C CA . ALA A 1 102 ? 7.369 50.275 39.162 1.00 51.53 87 ALA A CA 1
ATOM 648 C C . ALA A 1 102 ? 6.249 49.776 38.241 1.00 50.56 87 ALA A C 1
ATOM 649 O O . ALA A 1 102 ? 6.435 48.773 37.580 1.00 48.85 87 ALA A O 1
ATOM 651 N N . ASP A 1 103 ? 5.087 50.454 38.266 1.00 50.91 88 ASP A N 1
ATOM 652 C CA . ASP A 1 103 ? 3.967 50.195 37.353 1.00 50.26 88 ASP A CA 1
ATOM 653 C C . ASP A 1 103 ? 4.437 50.446 35.902 1.00 49.33 88 ASP A C 1
ATOM 654 O O . ASP A 1 103 ? 4.005 49.731 34.962 1.00 48.54 88 ASP A O 1
ATOM 659 N N . SER A 1 104 ? 5.312 51.454 35.745 1.00 47.30 89 SER A N 1
ATOM 660 C CA . SER A 1 104 ? 5.842 51.880 34.464 1.00 46.17 89 SER A CA 1
ATOM 661 C C . 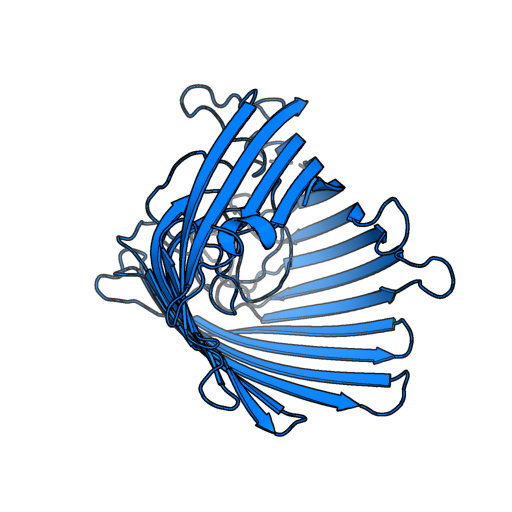SER A 1 104 ? 6.984 52.907 34.557 1.00 45.05 89 SER A C 1
ATOM 662 O O . SER A 1 104 ? 7.071 53.619 35.521 1.00 45.46 89 SER A O 1
ATOM 665 N N . TYR A 1 105 ? 7.787 53.032 33.503 1.00 46.19 90 TYR A N 1
ATOM 666 C CA . TYR A 1 105 ? 8.952 53.955 33.448 1.00 48.28 90 TYR A CA 1
ATOM 667 C C . TYR A 1 105 ? 9.571 54.277 32.023 1.00 47.35 90 TYR A C 1
ATOM 668 O O . TYR A 1 105 ? 9.468 53.462 31.140 1.00 46.33 90 TYR A O 1
ATOM 677 N N . GLY A 1 106 ? 10.236 55.429 31.827 1.00 47.67 91 GLY A N 1
ATOM 678 C CA . GLY A 1 106 ? 10.877 55.799 30.539 1.00 47.51 91 GLY A CA 1
ATOM 679 C C . GLY A 1 106 ? 11.951 56.933 30.425 1.00 50.18 91 GLY A C 1
ATOM 680 O O . GLY A 1 106 ? 11.804 58.070 30.894 1.00 51.46 91 GLY A O 1
ATOM 681 N N . GLU A 1 107 ? 13.048 56.609 29.749 1.00 52.08 92 GLU A N 1
ATOM 682 C CA . GLU A 1 107 ? 14.222 57.468 29.580 1.00 50.57 92 GLU A CA 1
ATOM 683 C C . GLU A 1 107 ? 13.844 58.184 28.206 1.00 50.96 92 GLU A C 1
ATOM 684 O O . GLU A 1 107 ? 13.104 57.627 27.427 1.00 50.06 92 GLU A O 1
ATOM 690 N N . ILE A 1 108 ? 14.243 59.429 27.940 1.00 52.88 93 ILE A N 1
ATOM 691 C CA . ILE A 1 108 ? 14.477 59.899 26.545 1.00 53.00 93 ILE A CA 1
ATOM 692 C C . ILE A 1 108 ? 15.927 60.400 26.388 1.00 56.01 93 ILE A C 1
ATOM 693 O O . ILE A 1 108 ? 16.301 61.415 26.973 1.00 55.51 93 ILE A O 1
ATOM 698 N N . GLY A 1 109 ? 16.730 59.733 25.558 1.00 59.08 94 GLY A N 1
ATOM 699 C CA . GLY A 1 109 ? 18.150 60.128 25.341 1.00 61.54 94 GLY A CA 1
ATOM 700 C C . GLY A 1 109 ? 18.335 60.805 23.990 1.00 64.88 94 GLY A C 1
ATOM 701 O O . GLY A 1 109 ? 17.451 60.709 23.122 1.00 75.38 94 GLY A O 1
ATOM 702 N N . VAL A 1 110 ? 19.450 61.498 23.792 1.00 60.29 95 VAL A N 1
ATOM 703 C CA . VAL A 1 110 ? 19.666 62.222 22.550 1.00 58.60 95 VAL A CA 1
ATOM 704 C C . VAL A 1 110 ? 21.133 62.259 22.245 1.00 57.81 95 VAL A C 1
ATOM 705 O O . VAL A 1 110 ? 21.920 62.565 23.125 1.00 53.69 95 VAL A O 1
ATOM 709 N N . THR A 1 111 ? 21.507 61.987 20.995 1.00 59.97 96 THR A N 1
ATOM 710 C CA . THR A 1 111 ? 22.930 62.058 20.587 1.00 60.08 96 THR A CA 1
ATOM 711 C C . THR A 1 111 ? 23.129 62.987 19.378 1.00 60.06 96 THR A C 1
ATOM 712 O O . THR A 1 111 ? 22.379 62.933 18.415 1.00 64.18 96 THR A O 1
ATOM 716 N N . ALA A 1 112 ? 24.114 63.867 19.452 1.00 57.11 97 ALA A N 1
ATOM 717 C CA . ALA A 1 112 ? 24.534 64.642 18.288 1.00 55.89 97 ALA A CA 1
ATOM 718 C C . ALA A 1 112 ? 25.575 63.877 17.492 1.00 55.65 97 ALA A C 1
ATOM 719 O O . ALA A 1 112 ? 26.343 63.159 18.085 1.00 57.03 97 ALA A O 1
ATOM 721 N N . LYS A 1 113 ? 25.624 64.052 16.168 1.00 58.65 98 LYS A N 1
ATOM 722 C CA . LYS A 1 113 ? 26.697 63.472 15.277 1.00 59.93 98 LYS A CA 1
ATOM 723 C C . LYS A 1 113 ? 27.395 64.496 14.364 1.00 57.47 98 LYS A C 1
ATOM 724 O O . LYS A 1 113 ? 26.716 65.341 13.790 1.00 58.06 98 LYS A O 1
ATOM 730 N N . ALA A 1 114 ? 28.712 64.373 14.168 1.00 54.28 99 ALA A N 1
ATOM 731 C CA . ALA A 1 114 ? 29.412 65.030 13.055 1.00 52.34 99 ALA A CA 1
ATOM 732 C C . ALA A 1 114 ? 30.265 64.044 12.300 1.00 52.54 99 ALA A C 1
ATOM 733 O O . ALA A 1 114 ? 30.850 63.200 12.913 1.00 51.30 99 ALA A O 1
ATOM 735 N N . LYS A 1 115 ? 30.376 64.167 10.975 1.00 55.86 100 LYS A N 1
ATOM 736 C CA . LYS A 1 115 ? 31.197 63.220 10.164 1.00 58.43 100 LYS A CA 1
ATOM 737 C C . LYS A 1 115 ? 31.708 63.779 8.817 1.00 58.93 100 LYS A C 1
ATOM 738 O O . LYS A 1 115 ? 30.939 64.319 8.079 1.00 60.61 100 LYS A O 1
ATOM 744 N N . MET A 1 116 ? 33.016 63.665 8.570 1.00 58.96 101 MET A N 1
ATOM 745 C CA . MET A 1 116 ? 33.632 63.773 7.279 1.00 61.78 101 MET A CA 1
ATOM 746 C C . MET A 1 116 ? 34.201 62.395 6.965 1.00 61.35 101 MET A C 1
ATOM 747 O O . MET A 1 116 ? 34.769 61.766 7.855 1.00 60.37 101 MET A O 1
ATOM 752 N N . SER A 1 117 ? 34.074 61.974 5.688 1.00 62.89 102 SER A N 1
ATOM 753 C CA . SER A 1 117 ? 34.622 60.729 5.126 1.00 61.21 102 SER A CA 1
ATOM 754 C C . SER A 1 117 ? 34.065 59.467 5.881 1.00 61.63 102 SER A C 1
ATOM 755 O O . SER A 1 117 ? 32.855 59.274 5.879 1.00 58.97 102 SER A O 1
ATOM 758 N N . GLN A 1 118 ? 34.891 58.619 6.507 1.00 62.43 103 GLN A N 1
ATOM 759 C CA . GLN A 1 118 ? 34.356 57.534 7.341 1.00 62.66 103 GLN A CA 1
ATOM 760 C C . GLN A 1 118 ? 34.899 57.644 8.758 1.00 62.40 103 GLN A C 1
ATOM 761 O O . GLN A 1 118 ? 35.329 56.663 9.367 1.00 60.45 103 GLN A O 1
ATOM 767 N N . THR A 1 119 ? 34.823 58.863 9.273 1.00 62.97 104 THR A N 1
ATOM 768 C CA . THR A 1 119 ? 35.337 59.231 10.565 1.00 62.23 104 THR A CA 1
ATOM 769 C C . THR A 1 119 ? 34.248 60.031 11.231 1.00 61.84 104 THR A C 1
ATOM 770 O O . THR A 1 119 ? 33.974 61.148 10.766 1.00 61.05 104 THR A O 1
ATOM 774 N N . GLU A 1 120 ? 33.627 59.511 12.299 1.00 61.46 105 GLU A N 1
ATOM 775 C CA . GLU A 1 120 ? 32.569 60.287 12.985 1.00 60.70 105 GLU A CA 1
ATOM 776 C C . GLU A 1 120 ? 32.773 60.510 14.472 1.00 60.07 105 GLU A C 1
ATOM 777 O O . GLU A 1 120 ? 33.493 59.751 15.146 1.00 62.03 105 GLU A O 1
ATOM 783 N N . LEU A 1 121 ? 32.063 61.538 14.954 1.00 59.18 106 LEU A N 1
ATOM 784 C CA . LEU A 1 121 ? 32.231 62.134 16.287 1.00 59.52 106 LEU A CA 1
ATOM 785 C C . LEU A 1 121 ? 30.872 62.312 16.882 1.00 59.07 106 LEU A C 1
ATOM 786 O O . LEU A 1 121 ? 30.041 62.963 16.249 1.00 59.35 106 LEU A O 1
ATOM 791 N N . ARG A 1 122 ? 30.654 61.793 18.097 1.00 58.79 107 ARG A N 1
ATOM 792 C CA . ARG A 1 122 ? 29.300 61.741 18.709 1.00 57.86 107 ARG A CA 1
ATOM 793 C C . ARG A 1 122 ? 29.321 62.234 20.136 1.00 56.79 107 ARG A C 1
ATOM 794 O O . ARG A 1 122 ? 30.336 62.121 20.815 1.00 61.98 107 ARG A O 1
ATOM 802 N N . ILE A 1 123 ? 28.202 62.774 20.599 1.00 53.45 108 ILE A N 1
ATOM 803 C CA . ILE A 1 123 ? 28.120 63.392 21.908 1.00 49.59 108 ILE A CA 1
ATOM 804 C C . ILE A 1 123 ? 26.733 63.224 22.452 1.00 48.36 108 ILE A C 1
ATOM 805 O O . ILE A 1 123 ? 25.805 63.639 21.790 1.00 47.97 108 ILE A O 1
ATOM 810 N N . GLY A 1 124 ? 26.589 62.669 23.655 1.00 47.07 109 GLY A N 1
ATOM 811 C CA . GLY A 1 124 ? 25.254 62.328 24.218 1.00 46.92 109 GLY A CA 1
ATOM 812 C C . GLY A 1 124 ? 25.042 60.848 24.587 1.00 46.95 109 GLY A C 1
ATOM 813 O O . GLY A 1 124 ? 25.907 60.229 25.205 1.00 47.91 109 GLY A O 1
ATOM 814 N N . THR A 1 125 ? 23.913 60.260 24.226 1.00 45.30 110 THR A N 1
ATOM 815 C CA . THR A 1 125 ? 23.693 58.868 24.582 1.00 46.27 110 THR A CA 1
ATOM 816 C C . THR A 1 125 ? 24.602 57.981 23.740 1.00 43.78 110 THR A C 1
ATOM 817 O O . THR A 1 125 ? 24.717 58.221 22.571 1.00 45.61 110 THR A O 1
ATOM 821 N N . LEU A 1 126 ? 25.266 57.003 24.349 1.00 41.82 111 LEU A N 1
ATOM 822 C CA . LEU A 1 126 ? 26.184 56.092 23.651 1.00 41.60 111 LEU A CA 1
ATOM 823 C C . LEU A 1 126 ? 26.068 54.659 24.117 1.00 43.12 111 LEU A C 1
ATOM 824 O O . LEU A 1 126 ? 25.564 54.412 25.188 1.00 42.69 111 LEU A O 1
ATOM 829 N N . MET A 1 127 ? 26.515 53.732 23.269 1.00 46.27 112 MET A N 1
ATOM 830 C CA . MET A 1 127 ? 26.278 52.310 23.428 1.00 49.81 112 MET A CA 1
ATOM 831 C C . MET A 1 127 ? 27.496 51.544 23.002 1.00 49.73 112 MET A C 1
ATOM 832 O O . MET A 1 127 ? 27.437 50.835 21.998 1.00 52.80 112 MET A O 1
ATOM 837 N N . PRO A 1 128 ? 28.602 51.643 23.754 1.00 49.28 113 PRO A N 1
ATOM 838 C CA . PRO A 1 128 ? 29.871 51.060 23.356 1.00 51.63 113 PRO A CA 1
ATOM 839 C C . PRO A 1 128 ? 29.846 49.549 23.338 1.00 54.05 113 PRO A C 1
ATOM 840 O O . PRO A 1 128 ? 29.102 48.950 24.053 1.00 58.04 113 PRO A O 1
ATOM 844 N N . MET A 1 129 ? 30.629 48.944 22.472 1.00 58.39 114 MET A N 1
ATOM 845 C CA . MET A 1 129 ? 30.502 47.540 22.235 1.00 61.06 114 MET A CA 1
ATOM 846 C C . MET A 1 129 ? 31.753 47.077 21.580 1.00 57.59 114 MET A C 1
ATOM 847 O O . MET A 1 129 ? 31.830 47.023 20.370 1.00 56.81 114 MET A O 1
ATOM 852 N N . ASN A 1 130 ? 32.737 46.789 22.418 1.00 53.86 115 ASN A N 1
ATOM 853 C CA . ASN A 1 130 ? 34.045 46.405 21.989 1.00 52.30 115 ASN A CA 1
ATOM 854 C C . ASN A 1 130 ? 34.592 45.405 22.989 1.00 49.20 115 ASN A C 1
ATOM 855 O O . ASN A 1 130 ? 33.881 44.963 23.868 1.00 47.21 115 ASN A O 1
ATOM 860 N N . PRO A 1 131 ? 35.836 45.008 22.846 1.00 48.87 116 PRO A N 1
ATOM 861 C CA . PRO A 1 131 ? 36.242 43.916 23.701 1.00 50.38 116 PRO A CA 1
ATOM 862 C C . PRO A 1 131 ? 36.449 44.296 25.172 1.00 49.68 116 PRO A C 1
ATOM 863 O O . PRO A 1 131 ? 36.600 43.416 25.992 1.00 47.23 116 PRO A O 1
ATOM 867 N N . VAL A 1 132 ? 36.501 45.582 25.505 1.00 49.68 117 VAL A N 1
ATOM 868 C CA . VAL A 1 132 ? 36.570 45.956 26.936 1.00 47.88 117 VAL A CA 1
ATOM 869 C C . VAL A 1 132 ? 35.254 46.403 27.596 1.00 46.95 117 VAL A C 1
ATOM 870 O O . VAL A 1 132 ? 35.183 46.359 28.798 1.00 47.09 117 VAL A O 1
ATOM 874 N N . LEU A 1 133 ? 34.233 46.795 26.831 1.00 46.49 118 LEU A N 1
ATOM 875 C CA . LEU A 1 133 ? 33.091 47.500 27.370 1.00 46.04 118 LEU A CA 1
ATOM 876 C C . LEU A 1 133 ? 31.844 47.312 26.478 1.00 47.17 118 LEU A C 1
ATOM 877 O O . LEU A 1 133 ? 31.933 47.366 25.270 1.00 50.15 118 LEU A O 1
ATOM 882 N N . VAL A 1 134 ? 30.701 47.042 27.108 1.00 47.58 119 VAL A N 1
ATOM 883 C CA . VAL A 1 134 ? 29.443 46.704 26.457 1.00 47.59 119 VAL A CA 1
ATOM 884 C C . VAL A 1 134 ? 28.259 47.320 27.241 1.00 48.75 119 VAL A C 1
ATOM 885 O O . VAL A 1 134 ? 28.000 46.931 28.406 1.00 50.65 119 VAL A O 1
ATOM 889 N N . ALA A 1 135 ? 27.559 48.273 26.614 1.00 48.25 120 ALA A N 1
ATOM 890 C CA . ALA A 1 135 ? 26.285 48.750 27.120 1.00 49.31 120 ALA A CA 1
ATOM 891 C C . ALA A 1 135 ? 25.387 47.498 27.063 1.00 51.00 120 ALA A C 1
ATOM 892 O O . ALA A 1 135 ? 25.516 46.756 26.105 1.00 54.86 120 ALA A O 1
ATOM 894 N N . SER A 1 136 ? 24.540 47.232 28.070 1.00 49.98 121 SER A N 1
ATOM 895 C CA . SER A 1 136 ? 23.916 45.923 28.183 1.00 51.79 121 SER A CA 1
ATOM 896 C C . SER A 1 136 ? 22.568 45.727 27.503 1.00 52.44 121 SER A C 1
ATOM 897 O O . SER A 1 136 ? 21.548 46.307 27.913 1.00 51.66 121 SER A O 1
ATOM 900 N N . PRO A 1 137 ? 22.561 44.828 26.498 1.00 54.31 122 PRO A N 1
ATOM 901 C CA . PRO A 1 137 ? 21.304 44.450 25.878 1.00 53.58 122 PRO A CA 1
ATOM 902 C C . PRO A 1 137 ? 20.443 43.475 26.682 1.00 51.65 122 PRO A C 1
ATOM 903 O O . PRO A 1 137 ? 19.318 43.240 26.291 1.00 55.41 122 PRO A O 1
ATOM 907 N N . ALA A 1 138 ? 20.955 42.920 27.766 1.00 48.97 123 ALA A N 1
ATOM 908 C CA . ALA A 1 138 ? 20.449 41.658 28.295 1.00 48.49 123 ALA A CA 1
ATOM 909 C C . ALA A 1 138 ? 19.140 41.748 29.049 1.00 50.10 123 ALA A C 1
ATOM 910 O O . ALA A 1 138 ? 18.594 40.691 29.408 1.00 52.44 123 ALA A O 1
ATOM 912 N N . ARG A 1 139 ? 18.660 42.960 29.362 1.00 51.32 124 ARG A N 1
ATOM 913 C CA . ARG A 1 139 ? 17.344 43.107 29.984 1.00 51.98 124 ARG A CA 1
ATOM 914 C C . ARG A 1 139 ? 16.470 43.934 29.054 1.00 53.64 124 ARG A C 1
ATOM 915 O O . ARG A 1 139 ? 16.948 44.466 28.015 1.00 55.27 124 ARG A O 1
ATOM 923 N N . LEU A 1 140 ? 15.194 44.046 29.425 1.00 51.25 125 LEU A N 1
ATOM 924 C CA . LEU A 1 140 ? 14.170 44.614 28.549 1.00 50.63 125 LEU A CA 1
ATOM 925 C C . LEU A 1 140 ? 14.715 45.783 27.783 1.00 49.46 125 LEU A C 1
ATOM 926 O O . LEU A 1 140 ? 14.623 45.828 26.581 1.00 50.36 125 LEU A O 1
ATOM 931 N N . LEU A 1 141 ? 15.359 46.698 28.494 1.00 52.36 126 LEU A N 1
ATOM 932 C CA . LEU A 1 141 ? 15.907 47.918 27.897 1.00 53.85 126 LEU A CA 1
ATOM 933 C C . LEU A 1 141 ? 17.432 48.049 28.025 1.00 53.78 126 LEU A C 1
ATOM 934 O O . LEU A 1 141 ? 18.057 47.525 28.924 1.00 51.92 126 LEU A O 1
ATOM 939 N N . PRO A 1 142 ? 18.028 48.755 27.073 1.00 56.65 127 PRO A N 1
ATOM 940 C CA . PRO A 1 142 ? 19.477 48.816 27.075 1.00 55.95 127 PRO A CA 1
ATOM 941 C C . PRO A 1 142 ? 20.008 49.714 28.187 1.00 55.51 127 PRO A C 1
ATOM 942 O O . PRO A 1 142 ? 19.359 50.696 28.571 1.00 59.69 127 PRO A O 1
ATOM 946 N N . GLN A 1 143 ? 21.191 49.404 28.674 1.00 53.73 128 GLN A N 1
ATOM 947 C CA . GLN A 1 143 ? 21.935 50.400 29.399 1.00 53.11 128 GLN A CA 1
ATOM 948 C C . GLN A 1 143 ? 22.712 51.271 28.366 1.00 50.64 128 GLN A C 1
ATOM 949 O O . GLN A 1 143 ? 23.126 50.807 27.320 1.00 49.23 128 GLN A O 1
ATOM 955 N N . THR A 1 144 ? 22.914 52.535 28.709 1.00 48.25 129 THR A N 1
ATOM 956 C CA . THR A 1 144 ? 23.514 53.517 27.845 1.00 46.76 129 THR A CA 1
ATOM 957 C C . THR A 1 144 ? 24.566 54.166 28.716 1.00 45.60 129 THR A C 1
ATOM 958 O O . THR A 1 144 ? 24.471 54.116 29.912 1.00 44.59 129 THR A O 1
ATOM 962 N N . TYR A 1 145 ? 25.606 54.707 28.113 1.00 46.42 130 TYR A N 1
ATOM 963 C CA . TYR A 1 145 ? 26.413 55.728 28.746 1.00 46.88 130 TYR A CA 1
ATOM 964 C C . TYR A 1 145 ? 26.134 57.071 28.087 1.00 47.02 130 TYR A C 1
ATOM 965 O O . TYR A 1 145 ? 25.336 57.140 27.129 1.00 46.60 130 TYR A O 1
ATOM 974 N N . ARG A 1 146 ? 26.744 58.129 28.643 1.00 48.32 131 ARG A N 1
ATOM 975 C CA . ARG A 1 146 ? 26.867 59.431 27.947 1.00 49.66 131 ARG A CA 1
ATOM 976 C C . ARG A 1 146 ? 28.287 59.918 27.948 1.00 49.44 131 ARG A C 1
ATOM 977 O O . ARG A 1 146 ? 29.063 59.637 28.866 1.00 47.80 131 ARG A O 1
ATOM 985 N N . GLY A 1 147 ? 28.632 60.653 26.908 1.00 51.53 132 GLY A N 1
ATOM 986 C CA . GLY A 1 147 ? 30.040 60.944 26.650 1.00 53.69 132 GLY A CA 1
ATOM 987 C C . GLY A 1 147 ? 30.323 61.376 25.244 1.00 54.67 132 GLY A C 1
ATOM 988 O O . GLY A 1 147 ? 29.406 61.749 24.495 1.00 58.68 132 GLY A O 1
ATOM 989 N N . ILE A 1 148 ? 31.607 61.338 24.904 1.00 53.97 133 ILE A N 1
ATOM 990 C CA . ILE A 1 148 ? 32.075 61.616 23.560 1.00 53.53 133 ILE A CA 1
ATOM 991 C C . ILE A 1 148 ? 32.779 60.410 22.996 1.00 55.13 133 ILE A C 1
ATOM 992 O O . ILE A 1 148 ? 33.727 59.892 23.640 1.00 56.74 133 ILE A O 1
ATOM 997 N N . SER A 1 149 ? 32.358 59.972 21.802 1.00 53.88 134 SER A N 1
ATOM 998 C CA . SER A 1 149 ? 33.186 59.051 20.999 1.00 53.02 134 SER A CA 1
ATOM 999 C C . SER A 1 149 ? 33.788 59.765 19.808 1.00 50.87 134 SER A C 1
ATOM 1000 O O . SER A 1 149 ? 33.358 60.854 19.449 1.00 53.15 134 SER A O 1
ATOM 1003 N N . LEU A 1 150 ? 34.834 59.155 19.270 1.00 50.03 135 LEU A N 1
ATOM 1004 C CA . LEU A 1 150 ? 35.332 59.388 17.903 1.00 50.85 135 LEU A CA 1
ATOM 1005 C C . LEU A 1 150 ? 35.559 58.008 17.250 1.00 53.02 135 LEU A C 1
ATOM 1006 O O . LEU A 1 150 ? 36.037 57.102 17.930 1.00 53.56 135 LEU A O 1
ATOM 1011 N N . THR A 1 151 ? 35.204 57.799 15.985 1.00 55.16 136 THR A N 1
ATOM 1012 C CA . THR A 1 151 ? 35.447 56.472 15.330 1.00 58.02 136 THR A CA 1
ATOM 1013 C C . THR A 1 151 ? 35.967 56.655 13.895 1.00 60.79 136 THR A C 1
ATOM 1014 O O . THR A 1 151 ? 35.541 57.602 13.246 1.00 65.77 136 THR A O 1
ATOM 1018 N N . SER A 1 152 ? 36.867 55.801 13.389 1.00 60.57 137 SER A N 1
ATOM 1019 C CA . SER A 1 152 ? 37.325 55.960 11.997 1.00 62.35 137 SER A CA 1
ATOM 1020 C C . SER A 1 152 ? 37.972 54.783 11.270 1.00 65.32 137 SER A C 1
ATOM 1021 O O . SER A 1 152 ? 38.912 54.172 11.772 1.00 67.79 137 SER A O 1
ATOM 1024 N N . LYS A 1 153 ? 37.519 54.606 10.019 1.00 66.34 138 LYS A N 1
ATOM 1025 C CA . LYS A 1 153 ? 37.952 53.569 9.075 1.00 66.46 138 LYS A CA 1
ATOM 1026 C C . LYS A 1 153 ? 38.809 54.171 7.918 1.00 64.98 138 LYS A C 1
ATOM 1027 O O . LYS A 1 153 ? 39.176 53.440 6.994 1.00 62.34 138 LYS A O 1
ATOM 1033 N N . ASP A 1 154 ? 39.109 55.482 7.995 1.00 61.61 139 ASP A N 1
ATOM 1034 C CA . ASP A 1 154 ? 39.802 56.252 6.943 1.00 61.18 139 ASP A CA 1
ATOM 1035 C C . ASP A 1 154 ? 41.287 55.956 6.756 1.00 62.93 139 ASP A C 1
ATOM 1036 O O . ASP A 1 154 ? 41.838 56.146 5.674 1.00 65.60 139 ASP A O 1
ATOM 1041 N N . ILE A 1 155 ? 41.942 55.546 7.822 1.00 62.72 140 ILE A N 1
ATOM 1042 C CA . ILE A 1 155 ? 43.285 55.047 7.717 1.00 63.55 140 ILE A CA 1
ATOM 1043 C C . ILE A 1 155 ? 43.165 53.623 7.245 1.00 66.28 140 ILE A C 1
ATOM 1044 O O . ILE A 1 155 ? 42.523 52.806 7.920 1.00 65.32 140 ILE A O 1
ATOM 1049 N N . LYS A 1 156 ? 43.821 53.324 6.122 1.00 72.04 141 LYS A N 1
ATOM 1050 C CA . LYS A 1 156 ? 43.719 52.014 5.426 1.00 74.46 141 LYS A CA 1
ATOM 1051 C C . LYS A 1 156 ? 44.037 50.748 6.285 1.00 72.84 141 LYS A C 1
ATOM 1052 O O . LYS A 1 156 ? 45.128 50.641 6.847 1.00 72.19 141 LYS A O 1
ATOM 1058 N N . ASP A 1 157 ? 43.066 49.816 6.353 1.00 71.27 142 ASP A N 1
ATOM 1059 C CA . ASP A 1 157 ? 43.111 48.528 7.113 1.00 69.76 142 ASP A CA 1
ATOM 1060 C C . ASP A 1 157 ? 42.811 48.648 8.658 1.00 65.59 142 ASP A C 1
ATOM 1061 O O . ASP A 1 157 ? 42.656 47.647 9.368 1.00 63.32 142 ASP A O 1
ATOM 1066 N N . PHE A 1 158 ? 42.709 49.872 9.159 1.00 63.48 143 PHE A N 1
ATOM 1067 C CA . PHE A 1 158 ? 42.521 50.120 10.568 1.00 60.58 143 PHE A CA 1
ATOM 1068 C C . PHE A 1 158 ? 41.082 50.577 10.721 1.00 60.90 143 PHE A C 1
ATOM 1069 O O . PHE A 1 158 ? 40.625 51.559 10.091 1.00 60.99 143 PHE A O 1
ATOM 1077 N N . ASP A 1 159 ? 40.391 49.808 11.541 1.00 62.10 144 ASP A N 1
ATOM 1078 C CA . ASP A 1 159 ? 39.094 50.130 12.097 1.00 64.03 144 ASP A CA 1
ATOM 1079 C C . ASP A 1 159 ? 39.256 50.519 13.595 1.00 62.00 144 ASP A C 1
ATOM 1080 O O . ASP A 1 159 ? 39.487 49.645 14.434 1.00 58.47 144 ASP A O 1
ATOM 1085 N N . LEU A 1 160 ? 39.077 51.812 13.907 1.00 61.82 145 LEU A N 1
ATOM 1086 C CA . LEU A 1 160 ? 39.424 52.405 15.219 1.00 60.07 145 LEU A CA 1
ATOM 1087 C C . LEU A 1 160 ? 38.199 52.936 15.956 1.00 57.46 145 LEU A C 1
ATOM 1088 O O . LEU A 1 160 ? 37.183 53.232 15.321 1.00 58.30 145 LEU A O 1
ATOM 1093 N N . GLN A 1 161 ? 38.305 53.041 17.287 1.00 55.52 146 GLN A N 1
ATOM 1094 C CA . GLN A 1 161 ? 37.300 53.729 18.172 1.00 53.95 146 GLN A CA 1
ATOM 1095 C C . GLN A 1 161 ? 37.964 54.265 19.433 1.00 52.13 146 GLN A C 1
ATOM 1096 O O . GLN A 1 161 ? 38.846 53.634 19.967 1.00 52.26 146 GLN A O 1
ATOM 1102 N N . ALA A 1 162 ? 37.549 55.434 19.893 1.00 51.72 147 ALA A N 1
ATOM 1103 C CA . ALA A 1 162 ? 37.925 55.940 21.211 1.00 51.65 147 ALA A CA 1
ATOM 1104 C C . ALA A 1 162 ? 36.673 56.479 21.879 1.00 52.01 147 ALA A C 1
ATOM 1105 O O . ALA A 1 162 ? 35.711 56.773 21.216 1.00 53.88 147 ALA A O 1
ATOM 1107 N N . ALA A 1 163 ? 36.666 56.598 23.194 1.00 52.68 148 ALA A N 1
ATOM 1108 C CA . ALA A 1 163 ? 35.576 57.331 23.860 1.00 51.62 148 ALA A CA 1
ATOM 1109 C C . ALA A 1 163 ? 35.992 57.852 25.254 1.00 50.88 148 ALA A C 1
ATOM 1110 O O . ALA A 1 163 ? 36.852 57.209 25.896 1.00 47.92 148 ALA A O 1
ATOM 1112 N N . TYR A 1 164 ? 35.421 58.997 25.682 1.00 48.43 149 TYR A N 1
ATOM 1113 C CA . TYR A 1 164 ? 35.441 59.399 27.074 1.00 48.59 149 TYR A CA 1
ATOM 1114 C C . TYR A 1 164 ? 34.044 59.402 27.657 1.00 49.19 149 TYR A C 1
ATOM 1115 O O . TYR A 1 164 ? 33.191 60.180 27.225 1.00 51.15 149 TYR A O 1
ATOM 1124 N N . LEU A 1 165 ? 33.816 58.610 28.692 1.00 49.83 150 LEU A N 1
ATOM 1125 C CA . LEU A 1 165 ? 32.444 58.403 29.241 1.00 51.86 150 LEU A CA 1
ATOM 1126 C C . LEU A 1 165 ? 32.425 58.829 30.708 1.00 52.61 150 LEU A C 1
ATOM 1127 O O . LEU A 1 165 ? 33.341 58.489 31.454 1.00 57.39 150 LEU A O 1
ATOM 1132 N N . ASP A 1 166 ? 31.405 59.543 31.136 1.00 51.58 151 ASP A N 1
ATOM 1133 C CA . ASP A 1 166 ? 31.377 60.062 32.500 1.00 54.62 151 ASP A CA 1
ATOM 1134 C C . ASP A 1 166 ? 30.125 59.699 33.364 1.00 55.35 151 ASP A C 1
ATOM 1135 O O . ASP A 1 166 ? 30.189 59.602 34.627 1.00 58.87 151 ASP A O 1
ATOM 1140 N N . LYS A 1 167 ? 29.002 59.485 32.707 1.00 54.22 152 LYS A N 1
ATOM 1141 C CA . LYS A 1 167 ? 27.852 58.946 33.362 1.00 54.59 152 LYS A CA 1
ATOM 1142 C C . LYS A 1 167 ? 27.371 57.686 32.642 1.00 53.54 152 LYS A C 1
ATOM 1143 O O . LYS A 1 167 ? 27.787 57.382 31.508 1.00 50.68 152 LYS A O 1
ATOM 1149 N N . VAL A 1 168 ? 26.502 56.971 33.361 1.00 53.57 153 VAL A N 1
ATOM 1150 C CA . VAL A 1 168 ? 25.880 55.708 32.950 1.00 55.66 153 VAL A CA 1
ATOM 1151 C C . VAL A 1 168 ? 24.387 55.839 33.283 1.00 55.01 153 VAL A C 1
ATOM 1152 O O . VAL A 1 168 ? 24.063 56.411 34.351 1.00 53.12 153 VAL A O 1
ATOM 1156 N N . ASN A 1 169 ? 23.503 55.320 32.402 1.00 52.54 154 ASN A N 1
ATOM 1157 C CA . ASN A 1 169 ? 22.065 55.111 32.712 1.00 51.44 154 ASN A CA 1
ATOM 1158 C C . ASN A 1 169 ? 21.832 53.624 32.617 1.00 51.44 154 ASN A C 1
ATOM 1159 O O . ASN A 1 169 ? 22.030 53.013 31.580 1.00 54.88 154 ASN A O 1
ATOM 1164 N N . HIS A 1 170 ? 21.383 53.051 33.718 1.00 51.19 155 HIS A N 1
ATOM 1165 C CA . HIS A 1 170 ? 21.057 51.676 33.759 1.00 49.65 155 HIS A CA 1
ATOM 1166 C C . HIS A 1 170 ? 19.749 51.350 32.994 1.00 52.31 155 HIS A C 1
ATOM 1167 O O . HIS A 1 170 ? 18.879 52.214 32.613 1.00 52.19 155 HIS A O 1
ATOM 1174 N N . ARG A 1 171 ? 19.717 50.053 32.700 1.00 54.38 156 ARG A N 1
ATOM 1175 C CA . ARG A 1 171 ? 18.605 49.343 32.084 1.00 52.83 156 ARG A CA 1
ATOM 1176 C C . ARG A 1 171 ? 17.349 49.281 32.910 1.00 55.25 156 ARG A C 1
ATOM 1177 O O . ARG A 1 171 ? 16.243 49.073 32.365 1.00 59.39 156 ARG A O 1
ATOM 1185 N N . ASP A 1 172 ? 17.526 49.375 34.226 1.00 56.51 157 ASP A N 1
ATOM 1186 C CA . ASP A 1 172 ? 16.407 49.386 35.189 1.00 56.12 157 ASP A CA 1
ATOM 1187 C C . ASP A 1 172 ? 16.420 50.703 35.983 1.00 54.91 157 ASP A C 1
ATOM 1188 O O . ASP A 1 172 ? 16.031 50.733 37.116 1.00 52.53 157 ASP A O 1
ATOM 1193 N N . SER A 1 173 ? 16.836 51.787 35.324 1.00 54.61 158 SER A N 1
ATOM 1194 C CA . SER A 1 173 ? 16.767 53.133 35.856 1.00 53.58 158 SER A CA 1
ATOM 1195 C C . SER A 1 173 ? 16.418 54.125 34.779 1.00 53.11 158 SER A C 1
ATOM 1196 O O . SER A 1 173 ? 16.470 53.854 33.562 1.00 53.28 158 SER A O 1
ATOM 1199 N N . THR A 1 174 ? 16.173 55.324 35.290 1.00 52.86 159 THR A N 1
ATOM 1200 C CA . THR A 1 174 ? 15.736 56.461 34.528 1.00 50.66 159 THR A CA 1
ATOM 1201 C C . THR A 1 174 ? 16.734 57.588 34.431 1.00 52.21 159 THR A C 1
ATOM 1202 O O . THR A 1 174 ? 16.504 58.498 33.651 1.00 52.20 159 THR A O 1
ATOM 1206 N N . ASN A 1 175 ? 17.866 57.498 35.126 1.00 53.23 160 ASN A N 1
ATOM 1207 C CA . ASN A 1 175 ? 18.741 58.641 35.224 1.00 56.38 160 ASN A CA 1
ATOM 1208 C C . ASN A 1 175 ? 20.240 58.350 35.029 1.00 55.21 160 ASN A C 1
ATOM 1209 O O . ASN A 1 175 ? 20.706 57.193 35.127 1.00 54.93 160 ASN A O 1
ATOM 1214 N N . TYR A 1 176 ? 20.962 59.421 34.708 1.00 54.21 161 TYR A N 1
ATOM 1215 C CA . TYR A 1 176 ? 22.394 59.355 34.501 1.00 56.73 161 TYR A CA 1
ATOM 1216 C C . TYR A 1 176 ? 23.086 59.437 35.874 1.00 55.72 161 TYR A C 1
ATOM 1217 O O . TYR A 1 176 ? 22.904 60.414 36.544 1.00 58.58 161 TYR A O 1
ATOM 1226 N N . GLU A 1 177 ? 23.792 58.375 36.301 1.00 56.17 162 GLU A N 1
ATOM 1227 C CA . GLU A 1 177 ? 24.485 58.255 37.624 1.00 56.25 162 GLU A CA 1
ATOM 1228 C C . GLU A 1 177 ? 25.963 58.208 37.325 1.00 55.24 162 GLU A C 1
ATOM 1229 O O . GLU A 1 177 ? 26.374 58.196 36.180 1.00 60.05 162 GLU A O 1
ATOM 1235 N N . LYS A 1 178 ? 26.777 58.148 38.348 1.00 54.01 163 LYS A N 1
ATOM 1236 C CA . LYS A 1 178 ? 28.173 57.955 38.126 1.00 54.78 163 LYS A CA 1
ATOM 1237 C C . LYS A 1 178 ? 28.503 56.483 37.987 1.00 54.13 163 LYS A C 1
ATOM 1238 O O . LYS A 1 178 ? 27.888 55.604 38.588 1.00 52.95 163 LYS A O 1
ATOM 1244 N N . ILE A 1 179 ? 29.508 56.224 37.176 1.00 54.47 164 ILE A N 1
ATOM 1245 C CA . ILE A 1 179 ? 29.925 54.861 36.915 1.00 51.84 164 ILE A CA 1
ATOM 1246 C C . ILE A 1 179 ? 30.519 54.272 38.184 1.00 49.95 164 ILE A C 1
ATOM 1247 O O . ILE A 1 179 ? 31.159 54.983 38.962 1.00 47.38 164 ILE A O 1
ATOM 1252 N N . LYS A 1 180 ? 30.277 52.977 38.393 1.00 50.66 165 LYS A N 1
ATOM 1253 C CA . LYS A 1 180 ? 30.907 52.257 39.496 1.00 50.48 165 LYS A CA 1
ATOM 1254 C C . LYS A 1 180 ? 31.130 50.774 39.318 1.00 49.54 165 LYS A C 1
ATOM 1255 O O . LYS A 1 180 ? 30.640 50.129 38.403 1.00 47.42 165 LYS A O 1
ATOM 1261 N N . ILE A 1 181 ? 31.980 50.275 40.192 1.00 51.19 166 ILE A N 1
ATOM 1262 C CA . ILE A 1 181 ? 32.548 48.968 40.035 1.00 52.76 166 ILE A CA 1
ATOM 1263 C C . ILE A 1 181 ? 31.834 47.974 40.934 1.00 52.71 166 ILE A C 1
ATOM 1264 O O . ILE A 1 181 ? 31.362 48.283 42.062 1.00 52.81 166 ILE A O 1
ATOM 1269 N N . SER A 1 182 ? 31.728 46.776 40.403 1.00 51.37 167 SER A N 1
ATOM 1270 C CA . SER A 1 182 ? 30.995 45.772 41.070 1.00 52.95 167 SER A CA 1
ATOM 1271 C C . SER A 1 182 ? 31.817 45.163 42.224 1.00 54.42 167 SER A C 1
ATOM 1272 O O . SER A 1 182 ? 32.970 44.722 42.036 1.00 53.21 167 SER A O 1
ATOM 1275 N N . GLY A 1 183 ? 31.208 45.156 43.414 1.00 53.45 168 GLY A N 1
ATOM 1276 C CA . GLY A 1 183 ? 31.677 44.330 44.501 1.00 51.34 168 GLY A CA 1
ATOM 1277 C C . GLY A 1 183 ? 31.097 42.934 44.611 1.00 51.15 168 GLY A C 1
ATOM 1278 O O . GLY A 1 183 ? 31.199 42.388 45.693 1.00 53.37 168 GLY A O 1
ATOM 1279 N N . VAL A 1 184 ? 30.551 42.311 43.540 1.00 48.25 169 VAL A N 1
ATOM 1280 C CA . VAL A 1 184 ? 30.083 40.886 43.640 1.00 47.66 169 VAL A CA 1
ATOM 1281 C C . VAL A 1 184 ? 31.007 39.938 44.431 1.00 45.85 169 VAL A C 1
ATOM 1282 O O . VAL A 1 184 ? 32.214 40.078 44.453 1.00 46.87 169 VAL A O 1
ATOM 1286 N N . ASN A 1 185 ? 30.417 38.971 45.093 1.00 45.00 170 ASN A N 1
ATOM 1287 C CA . ASN A 1 185 ? 31.168 37.989 45.853 1.00 44.87 170 ASN A CA 1
ATOM 1288 C C . ASN A 1 185 ? 32.228 38.535 46.843 1.00 44.19 170 ASN A C 1
ATOM 1289 O O . ASN A 1 185 ? 32.977 37.757 47.416 1.00 44.10 170 ASN A O 1
ATOM 1294 N N . GLY A 1 186 ? 32.269 39.852 47.065 1.00 43.94 171 GLY A N 1
ATOM 1295 C CA . GLY A 1 186 ? 33.282 40.481 47.908 1.00 45.54 171 GLY A CA 1
ATOM 1296 C C . GLY A 1 186 ? 34.631 40.649 47.213 1.00 47.94 171 GLY A C 1
ATOM 1297 O O . GLY A 1 186 ? 35.656 41.035 47.824 1.00 48.24 171 GLY A O 1
ATOM 1298 N N . ARG A 1 187 ? 34.639 40.434 45.907 1.00 47.54 172 ARG A N 1
ATOM 1299 C CA . ARG A 1 187 ? 35.877 40.481 45.172 1.00 46.90 172 ARG A CA 1
ATOM 1300 C C . ARG A 1 187 ? 36.532 41.854 45.208 1.00 47.09 172 ARG A C 1
ATOM 1301 O O . ARG A 1 187 ? 37.753 41.957 45.130 1.00 47.07 172 ARG A O 1
ATOM 1309 N N . PHE A 1 188 ? 35.745 42.913 45.260 1.00 47.19 173 PHE A N 1
ATOM 1310 C CA . PHE A 1 188 ? 36.352 44.245 45.301 1.00 50.82 173 PHE A CA 1
ATOM 1311 C C . PHE A 1 188 ? 35.459 45.146 46.092 1.00 54.06 173 PHE A C 1
ATOM 1312 O O . PHE A 1 188 ? 34.265 44.933 46.067 1.00 58.46 173 PHE A O 1
ATOM 1320 N N . LYS A 1 189 ? 35.987 46.154 46.783 1.00 56.40 174 LYS A N 1
ATOM 1321 C CA . LYS A 1 189 ? 35.086 47.145 47.315 1.00 58.34 174 LYS A CA 1
ATOM 1322 C C . LYS A 1 189 ? 34.490 47.949 46.155 1.00 58.51 174 LYS A C 1
ATOM 1323 O O . LYS A 1 189 ? 35.207 48.592 45.356 1.00 56.07 174 LYS A O 1
ATOM 1329 N N . GLY A 1 190 ? 33.164 47.908 46.093 1.00 57.30 175 GLY A N 1
ATOM 1330 C CA . GLY A 1 190 ? 32.414 48.715 45.178 1.00 57.16 175 GLY A CA 1
ATOM 1331 C C . GLY A 1 190 ? 32.679 50.148 45.529 1.00 57.68 175 GLY A C 1
ATOM 1332 O O . GLY A 1 190 ? 32.902 50.457 46.689 1.00 61.56 175 GLY A O 1
ATOM 1333 N N . ALA A 1 191 ? 32.677 51.013 44.526 1.00 56.48 176 ALA A N 1
ATOM 1334 C CA . ALA A 1 191 ? 33.105 52.389 44.683 1.00 56.48 176 ALA A CA 1
ATOM 1335 C C . ALA A 1 191 ? 32.959 53.040 43.333 1.00 55.85 176 ALA A C 1
ATOM 1336 O O . ALA A 1 191 ? 33.032 52.358 42.335 1.00 56.72 176 ALA A O 1
ATOM 1338 N N . GLU A 1 192 ? 32.785 54.354 43.307 1.00 56.72 177 GLU A N 1
ATOM 1339 C CA . GLU A 1 192 ? 32.391 55.077 42.107 1.00 55.49 177 GLU A CA 1
ATOM 1340 C C . GLU A 1 192 ? 33.487 55.963 41.551 1.00 54.29 177 GLU A C 1
ATOM 1341 O O . GLU A 1 192 ? 34.295 56.485 42.278 1.00 54.29 177 GLU A O 1
ATOM 1347 N N . THR A 1 193 ? 33.474 56.168 40.250 1.00 54.14 178 THR A N 1
ATOM 1348 C CA . THR A 1 193 ? 34.429 57.067 39.607 1.00 54.30 178 THR A CA 1
ATOM 1349 C C . THR A 1 193 ? 33.814 58.326 39.035 1.00 53.47 178 THR A C 1
ATOM 1350 O O . THR A 1 193 ? 32.623 58.414 38.882 1.00 52.40 178 THR A O 1
ATOM 1354 N N . ASP A 1 194 ? 34.702 59.232 38.629 1.00 55.69 179 ASP A N 1
ATOM 1355 C CA . ASP A 1 194 ? 34.402 60.464 37.908 1.00 53.64 179 ASP A CA 1
ATOM 1356 C C . ASP A 1 194 ? 34.258 60.219 36.410 1.00 52.91 179 ASP A C 1
ATOM 1357 O O . ASP A 1 194 ? 33.449 60.890 35.744 1.00 55.93 179 ASP A O 1
ATOM 1362 N N . GLY A 1 195 ? 35.036 59.300 35.856 1.00 49.64 180 GLY A N 1
ATOM 1363 C CA . GLY A 1 195 ? 34.711 58.826 34.501 1.00 49.96 180 GLY A CA 1
ATOM 1364 C C . GLY A 1 195 ? 35.713 57.837 33.955 1.00 50.80 180 GLY A C 1
ATOM 1365 O O . GLY A 1 195 ? 36.685 57.502 34.626 1.00 49.39 180 GLY A O 1
ATOM 1366 N N . LEU A 1 196 ? 35.494 57.364 32.735 1.00 52.30 181 LEU A N 1
ATOM 1367 C CA . LEU A 1 196 ? 36.466 56.450 32.097 1.00 54.35 181 LEU A CA 1
ATOM 1368 C C . LEU A 1 196 ? 36.683 56.757 30.625 1.00 52.94 181 LEU A C 1
ATOM 1369 O O . LEU A 1 196 ? 35.768 57.247 29.973 1.00 55.21 181 LEU A O 1
ATOM 1374 N N . TYR A 1 197 ? 37.865 56.460 30.096 1.00 52.46 182 TYR A N 1
ATOM 1375 C CA . TYR A 1 197 ? 38.027 56.373 28.624 1.00 55.77 182 TYR A CA 1
ATOM 1376 C C . TYR A 1 197 ? 38.460 54.994 28.116 1.00 55.63 182 TYR A C 1
ATOM 1377 O O . TYR A 1 197 ? 39.105 54.254 28.840 1.00 60.11 182 TYR A O 1
ATOM 1386 N N . TYR A 1 198 ? 38.099 54.636 26.889 1.00 54.81 183 TYR A N 1
ATOM 1387 C CA . TYR A 1 198 ? 38.827 53.560 26.185 1.00 54.77 183 TYR A CA 1
ATOM 1388 C C . TYR A 1 198 ? 39.501 54.075 24.935 1.00 54.62 183 TYR A C 1
ATOM 1389 O O . TYR A 1 198 ? 39.357 55.222 24.594 1.00 53.84 183 TYR A O 1
ATOM 1398 N N . LEU A 1 199 ? 40.262 53.199 24.297 1.00 55.61 184 LEU A N 1
ATOM 1399 C CA . LEU A 1 199 ? 40.651 53.340 22.902 1.00 57.55 184 LEU A CA 1
ATOM 1400 C C . LEU A 1 199 ? 41.371 52.089 22.383 1.00 60.37 184 LEU A C 1
ATOM 1401 O O . LEU A 1 199 ? 42.072 51.373 23.123 1.00 62.18 184 LEU A O 1
ATOM 1406 N N . GLY A 1 200 ? 41.244 51.910 21.073 1.00 61.75 185 GLY A N 1
ATOM 1407 C CA . GLY A 1 200 ? 41.781 50.787 20.351 1.00 61.68 185 GLY A CA 1
ATOM 1408 C C . GLY A 1 200 ? 41.067 50.621 19.014 1.00 62.32 185 GLY A C 1
ATOM 1409 O O . GLY A 1 200 ? 40.602 51.593 18.404 1.00 61.53 185 GLY A O 1
ATOM 1410 N N . GLY A 1 201 ? 40.987 49.369 18.569 1.00 62.73 186 GLY A N 1
ATOM 1411 C CA . GLY A 1 201 ? 40.246 48.974 17.368 1.00 60.29 186 GLY A CA 1
ATOM 1412 C C . GLY A 1 201 ? 40.952 47.792 16.796 1.00 58.50 186 GLY A C 1
ATOM 1413 O O . GLY A 1 201 ? 41.504 47.003 17.519 1.00 57.20 186 GLY A O 1
ATOM 1414 N N . ASN A 1 202 ? 40.984 47.661 15.494 1.00 62.76 187 ASN A N 1
ATOM 1415 C CA . ASN A 1 202 ? 41.842 46.620 14.955 1.00 67.16 187 ASN A CA 1
ATOM 1416 C C . ASN A 1 202 ? 42.431 46.859 13.586 1.00 67.79 187 ASN A C 1
ATOM 1417 O O . ASN A 1 202 ? 42.028 47.763 12.858 1.00 67.88 187 ASN A O 1
ATOM 1422 N N . TYR A 1 203 ? 43.434 46.026 13.308 1.00 69.29 188 TYR A N 1
ATOM 1423 C CA . TYR A 1 203 ? 44.192 46.033 12.089 1.00 73.10 188 TYR A CA 1
ATOM 1424 C C . TYR A 1 203 ? 43.851 44.777 11.335 1.00 74.08 188 TYR A C 1
ATOM 1425 O O . TYR A 1 203 ? 43.740 43.709 11.919 1.00 75.21 188 TYR A O 1
ATOM 1434 N N . GLN A 1 204 ? 43.658 44.924 10.037 1.00 75.61 189 GLN A N 1
ATOM 1435 C CA . GLN A 1 204 ? 43.683 43.788 9.138 1.00 78.68 189 GLN A CA 1
ATOM 1436 C C . GLN A 1 204 ? 45.125 43.549 8.622 1.00 80.01 189 GLN A C 1
ATOM 1437 O O . GLN A 1 204 ? 45.638 44.333 7.807 1.00 78.20 189 GLN A O 1
ATOM 1443 N N . PHE A 1 205 ? 45.763 42.477 9.103 1.00 79.63 190 PHE A N 1
ATOM 1444 C CA . PHE A 1 205 ? 47.164 42.178 8.759 1.00 81.88 190 PHE A CA 1
ATOM 1445 C C . PHE A 1 205 ? 47.266 41.678 7.321 1.00 83.51 190 PHE A C 1
ATOM 1446 O O . PHE A 1 205 ? 47.936 42.294 6.481 1.00 88.09 190 PHE A O 1
ATOM 1454 N N . ASN A 1 206 ? 46.600 40.551 7.069 1.00 82.17 191 ASN A N 1
ATOM 1455 C CA . ASN A 1 206 ? 46.511 39.908 5.754 1.00 80.24 191 ASN A CA 1
ATOM 1456 C C . ASN A 1 206 ? 45.171 39.159 5.759 1.00 77.53 191 ASN A C 1
ATOM 1457 O O . ASN A 1 206 ? 44.613 38.972 6.829 1.00 75.44 191 ASN A O 1
ATOM 1462 N N . PRO A 1 207 ? 44.640 38.744 4.596 1.00 77.35 192 PRO A N 1
ATOM 1463 C CA . PRO A 1 207 ? 43.209 38.342 4.517 1.00 76.01 192 PRO A CA 1
ATOM 1464 C C . PRO A 1 207 ? 42.717 37.276 5.524 1.00 75.43 192 PRO A C 1
ATOM 1465 O O . PRO A 1 207 ? 41.556 37.320 5.968 1.00 71.27 192 PRO A O 1
ATOM 1469 N N . ALA A 1 208 ? 43.601 36.340 5.886 1.00 77.15 193 ALA A N 1
ATOM 1470 C CA . ALA A 1 208 ? 43.302 35.313 6.909 1.00 74.53 193 ALA A CA 1
ATOM 1471 C C . ALA A 1 208 ? 43.325 35.846 8.338 1.00 69.78 193 ALA A C 1
ATOM 1472 O O . ALA A 1 208 ? 42.447 35.521 9.101 1.00 67.04 193 ALA A O 1
ATOM 1474 N N . LEU A 1 209 ? 44.322 36.661 8.673 1.00 69.88 194 LEU A N 1
ATOM 1475 C CA . LEU A 1 209 ? 44.585 37.116 10.051 1.00 70.14 194 LEU A CA 1
ATOM 1476 C C . LEU A 1 209 ? 44.154 38.564 10.385 1.00 70.56 194 LEU A C 1
ATOM 1477 O O . LEU A 1 209 ? 44.307 39.479 9.567 1.00 72.60 194 LEU A O 1
ATOM 1482 N N . LYS A 1 210 ? 43.666 38.772 11.613 1.00 69.21 195 LYS A N 1
ATOM 1483 C CA . LYS A 1 210 ? 43.195 40.097 12.084 1.00 67.29 195 LYS A CA 1
ATOM 1484 C C . LYS A 1 210 ? 43.533 40.251 13.559 1.00 62.02 195 LYS A C 1
ATOM 1485 O O . LYS A 1 210 ? 43.224 39.351 14.329 1.00 63.48 195 LYS A O 1
ATOM 1491 N N . LEU A 1 211 ? 44.132 41.383 13.942 1.00 59.05 196 LEU A N 1
ATOM 1492 C CA . LEU A 1 211 ? 44.726 41.586 15.278 1.00 58.52 196 LEU A CA 1
ATOM 1493 C C . LEU A 1 211 ? 44.121 42.750 15.980 1.00 58.47 196 LEU A C 1
ATOM 1494 O O . LEU A 1 211 ? 43.917 43.759 15.373 1.00 58.53 196 LEU A O 1
ATOM 1499 N N . THR A 1 212 ? 43.845 42.619 17.266 1.00 60.93 197 THR A N 1
ATOM 1500 C CA . THR A 1 212 ? 43.113 43.660 17.999 1.00 62.32 197 THR A CA 1
ATOM 1501 C C . THR A 1 212 ? 43.893 44.168 19.236 1.00 61.23 197 THR A C 1
ATOM 1502 O O . THR A 1 212 ? 44.702 43.434 19.818 1.00 60.74 197 THR A O 1
ATOM 1506 N N . ALA A 1 213 ? 43.642 45.426 19.613 1.00 58.34 198 ALA A N 1
ATOM 1507 C CA . ALA A 1 213 ? 44.314 46.041 20.746 1.00 57.32 198 ALA A CA 1
ATOM 1508 C C . ALA A 1 213 ? 43.428 47.093 21.395 1.00 56.01 198 ALA A C 1
ATOM 1509 O O . ALA A 1 213 ? 42.963 47.982 20.715 1.00 56.53 198 ALA A O 1
ATOM 1511 N N . PHE A 1 214 ? 43.188 46.989 22.698 1.00 54.56 199 PHE A N 1
ATOM 1512 C CA . PHE A 1 214 ? 42.471 48.042 23.438 1.00 53.15 199 PHE A CA 1
ATOM 1513 C C . PHE A 1 214 ? 43.132 48.490 24.746 1.00 51.73 199 PHE A C 1
ATOM 1514 O O . PHE A 1 214 ? 43.980 47.789 25.301 1.00 49.38 199 PHE A O 1
ATOM 1522 N N . TYR A 1 215 ? 42.759 49.679 25.211 1.00 50.69 200 TYR A N 1
ATOM 1523 C CA . TYR A 1 215 ? 43.155 50.135 26.540 1.00 51.41 200 TYR A CA 1
ATOM 1524 C C . TYR A 1 215 ? 42.037 50.969 27.144 1.00 51.55 200 TYR A C 1
ATOM 1525 O O . TYR A 1 215 ? 41.602 51.922 26.515 1.00 51.12 200 TYR A O 1
ATOM 1534 N N . MET A 1 216 ? 41.583 50.612 28.354 1.00 52.26 201 MET A N 1
ATOM 1535 C CA . MET A 1 216 ? 40.517 51.345 29.082 1.00 51.18 201 MET A CA 1
ATOM 1536 C C . MET A 1 216 ? 41.004 51.783 30.500 1.00 54.51 201 MET A C 1
ATOM 1537 O O . MET A 1 216 ? 41.354 50.907 31.284 1.00 59.98 201 MET A O 1
ATOM 1542 N N . ASP A 1 217 ? 41.051 53.087 30.824 1.00 55.05 202 ASP A N 1
ATOM 1543 C CA . ASP A 1 217 ? 41.554 53.598 32.142 1.00 56.81 202 ASP A CA 1
ATOM 1544 C C . ASP A 1 217 ? 40.333 54.154 32.835 1.00 55.22 202 ASP A C 1
ATOM 1545 O O . ASP A 1 217 ? 39.775 55.117 32.351 1.00 58.90 202 ASP A O 1
ATOM 1550 N N . VAL A 1 218 ? 39.927 53.547 33.950 1.00 52.26 203 VAL A N 1
ATOM 1551 C CA . VAL A 1 218 ? 38.803 54.008 34.809 1.00 51.33 203 VAL A CA 1
ATOM 1552 C C . VAL A 1 218 ? 39.357 54.721 36.117 1.00 52.37 203 VAL A C 1
ATOM 1553 O O . VAL A 1 218 ? 39.990 54.080 36.944 1.00 50.93 203 VAL A O 1
ATOM 1557 N N . ASP A 1 219 ? 39.084 56.024 36.305 1.00 53.76 204 ASP A N 1
ATOM 1558 C CA . ASP A 1 219 ? 39.921 56.871 37.131 1.00 56.28 204 ASP A CA 1
ATOM 1559 C C . ASP A 1 219 ? 39.893 56.414 38.561 1.00 58.84 204 ASP A C 1
ATOM 1560 O O . ASP A 1 219 ? 38.830 56.126 39.104 1.00 60.37 204 ASP A O 1
ATOM 1565 N N . ASP A 1 220 ? 41.081 56.292 39.149 1.00 59.50 205 ASP A N 1
ATOM 1566 C CA . ASP A 1 220 ? 41.240 55.849 40.534 1.00 58.94 205 ASP A CA 1
ATOM 1567 C C . ASP A 1 220 ? 40.630 54.483 40.879 1.00 57.65 205 ASP A C 1
ATOM 1568 O O . ASP A 1 220 ? 40.296 54.194 42.012 1.00 60.30 205 ASP A O 1
ATOM 1573 N N . LEU A 1 221 ? 40.572 53.600 39.913 1.00 57.79 206 LEU A N 1
ATOM 1574 C CA . LEU A 1 221 ? 39.834 52.366 40.088 1.00 58.94 206 LEU A CA 1
ATOM 1575 C C . LEU A 1 221 ? 40.598 51.250 39.448 1.00 58.86 206 LEU A C 1
ATOM 1576 O O . LEU A 1 221 ? 41.141 50.439 40.191 1.00 64.31 206 LEU A O 1
ATOM 1581 N N . TYR A 1 222 ? 40.679 51.225 38.110 1.00 56.64 207 TYR A N 1
ATOM 1582 C CA . TYR A 1 222 ? 41.498 50.230 37.389 1.00 55.22 207 TYR A CA 1
ATOM 1583 C C . TYR A 1 222 ? 41.865 50.613 35.978 1.00 55.53 207 TYR A C 1
ATOM 1584 O O . TYR A 1 222 ? 41.130 51.319 35.349 1.00 57.60 207 TYR A O 1
ATOM 1593 N N . ASN A 1 223 ? 42.993 50.161 35.459 1.00 57.16 208 ASN A N 1
ATOM 1594 C CA . ASN A 1 223 ? 43.183 50.224 33.999 1.00 57.41 208 ASN A CA 1
ATOM 1595 C C . ASN A 1 223 ? 43.273 48.826 33.425 1.00 56.79 208 ASN A C 1
ATOM 1596 O O . ASN A 1 223 ? 43.372 47.846 34.154 1.00 55.91 208 ASN A O 1
ATOM 1601 N N . GLN A 1 224 ? 43.181 48.723 32.115 1.00 55.82 209 GLN A N 1
ATOM 1602 C CA . GLN A 1 224 ? 43.167 47.404 31.495 1.00 57.65 209 GLN A CA 1
ATOM 1603 C C . GLN A 1 224 ? 43.872 47.414 30.112 1.00 57.12 209 GLN A C 1
ATOM 1604 O O . GLN A 1 224 ? 43.828 48.410 29.380 1.00 57.76 209 GLN A O 1
ATOM 1610 N N . THR A 1 225 ? 44.560 46.323 29.794 1.00 55.74 210 THR A N 1
ATOM 1611 C CA . THR A 1 225 ? 45.156 46.122 28.480 1.00 55.88 210 THR A CA 1
ATOM 1612 C C . THR A 1 225 ? 44.515 44.907 27.875 1.00 57.86 210 THR A C 1
ATOM 1613 O O . THR A 1 225 ? 44.478 43.852 28.494 1.00 59.02 210 THR A O 1
ATOM 1617 N N . MET A 1 226 ? 44.006 45.036 26.660 1.00 60.04 211 MET A N 1
ATOM 1618 C CA . MET A 1 226 ? 43.570 43.857 25.935 1.00 61.39 211 MET A CA 1
ATOM 1619 C C . MET A 1 226 ? 44.337 43.732 24.640 1.00 60.69 211 MET A C 1
ATOM 1620 O O . MET A 1 226 ? 44.351 44.675 23.851 1.00 60.41 211 MET A O 1
ATOM 1625 N N . VAL A 1 227 ? 44.877 42.542 24.387 1.00 60.48 212 VAL A N 1
ATOM 1626 C CA . VAL A 1 227 ? 45.441 42.231 23.064 1.00 62.35 212 VAL A CA 1
ATOM 1627 C C . VAL A 1 227 ? 44.820 40.979 22.486 1.00 60.66 212 VAL A C 1
ATOM 1628 O O . VAL A 1 227 ? 44.249 40.196 23.220 1.00 62.11 212 VAL A O 1
ATOM 1632 N N . GLY A 1 228 ? 44.850 40.820 21.171 1.00 60.83 213 GLY A N 1
ATOM 1633 C CA . GLY A 1 228 ? 44.254 39.620 20.578 1.00 61.41 213 GLY A CA 1
ATOM 1634 C C . GLY A 1 228 ? 44.489 39.404 19.103 1.00 60.67 213 GLY A C 1
ATOM 1635 O O . GLY A 1 228 ? 44.970 40.294 18.399 1.00 61.46 213 GLY A O 1
ATOM 1636 N N . ALA A 1 229 ? 44.119 38.215 18.644 1.00 59.27 214 ALA A N 1
ATOM 1637 C CA . ALA A 1 229 ? 44.238 37.853 17.243 1.00 60.01 214 ALA A CA 1
ATOM 1638 C C . ALA A 1 229 ? 43.179 36.848 16.845 1.00 60.14 214 ALA A C 1
ATOM 1639 O O . ALA A 1 229 ? 43.070 35.837 17.510 1.00 56.96 214 ALA A O 1
ATOM 1641 N N . LEU A 1 230 ? 42.409 37.133 15.782 1.00 61.52 215 LEU A N 1
ATOM 1642 C CA . LEU A 1 230 ? 41.499 36.144 15.159 1.00 63.24 215 LEU A CA 1
ATOM 1643 C C . LEU A 1 230 ? 42.085 35.593 13.851 1.00 65.57 215 LEU A C 1
ATOM 1644 O O . LEU A 1 230 ? 42.627 36.374 13.092 1.00 68.96 215 LEU A O 1
ATOM 1649 N N . HIS A 1 231 ? 41.980 34.278 13.593 1.00 67.07 216 HIS A N 1
ATOM 1650 C CA . HIS A 1 231 ? 42.527 33.628 12.361 1.00 70.22 216 HIS A CA 1
ATOM 1651 C C . HIS A 1 231 ? 41.500 32.708 11.644 1.00 71.43 216 HIS A C 1
ATOM 1652 O O . HIS A 1 231 ? 40.936 31.812 12.242 1.00 68.12 216 HIS A O 1
ATOM 1659 N N . GLN A 1 232 ? 41.284 32.947 10.346 1.00 77.10 217 GLN A N 1
ATOM 1660 C CA . GLN A 1 232 ? 40.321 32.193 9.502 1.00 81.39 217 GLN A CA 1
ATOM 1661 C C . GLN A 1 232 ? 41.026 31.172 8.594 1.00 83.40 217 GLN A C 1
ATOM 1662 O O . GLN A 1 232 ? 42.093 31.451 8.048 1.00 83.54 217 GLN A O 1
ATOM 1668 N N . TYR A 1 233 ? 40.404 30.010 8.406 1.00 85.06 218 TYR A N 1
ATOM 1669 C CA . TYR A 1 233 ? 40.966 28.922 7.590 1.00 89.43 218 TYR A CA 1
ATOM 1670 C C . TYR A 1 233 ? 39.802 28.096 7.034 1.00 93.19 218 TYR A C 1
ATOM 1671 O O . TYR A 1 233 ? 39.082 27.453 7.792 1.00 91.39 218 TYR A O 1
ATOM 1680 N N . LYS A 1 234 ? 39.592 28.132 5.718 1.00 98.72 219 LYS A N 1
ATOM 1681 C CA . LYS A 1 234 ? 38.459 27.409 5.101 1.00 99.80 219 LYS A CA 1
ATOM 1682 C C . LYS A 1 234 ? 38.975 26.162 4.406 1.00 97.21 219 LYS A C 1
ATOM 1683 O O . LYS A 1 234 ? 40.143 26.104 4.037 1.00 97.17 219 LYS A O 1
ATOM 1689 N N . ILE A 1 235 ? 38.125 25.144 4.310 1.00 94.83 220 ILE A N 1
ATOM 1690 C CA . ILE A 1 235 ? 38.491 23.920 3.607 1.00 96.81 220 ILE A CA 1
ATOM 1691 C C . ILE A 1 235 ? 37.472 23.550 2.484 1.00 98.53 220 ILE A C 1
ATOM 1692 O O . ILE A 1 235 ? 37.882 23.340 1.344 1.00 102.77 220 ILE A O 1
ATOM 1697 N N . ASN A 1 236 ? 36.174 23.507 2.766 1.00 96.91 221 ASN A N 1
ATOM 1698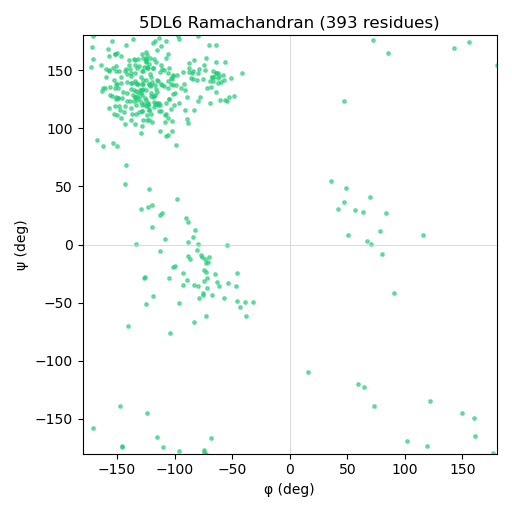 C CA . ASN A 1 236 ? 35.165 23.177 1.739 1.00 99.45 221 ASN A CA 1
ATOM 1699 C C . ASN A 1 236 ? 34.252 24.385 1.507 1.00 99.00 221 ASN A C 1
ATOM 1700 O O . ASN A 1 236 ? 34.633 25.481 1.886 1.00 98.88 221 ASN A O 1
ATOM 1705 N N . ASP A 1 237 ? 33.098 24.236 0.849 1.00 100.23 222 ASP A N 1
ATOM 1706 C CA . ASP A 1 237 ? 32.088 25.331 0.850 1.00 100.02 222 ASP A CA 1
ATOM 1707 C C . ASP A 1 237 ? 31.377 25.230 2.199 1.00 98.61 222 ASP A C 1
ATOM 1708 O O . ASP A 1 237 ? 31.162 26.210 2.919 1.00 96.32 222 ASP A O 1
ATOM 1713 N N . THR A 1 238 ? 31.024 24.004 2.539 1.00 97.73 223 THR A N 1
ATOM 1714 C CA . THR A 1 238 ? 30.356 23.717 3.787 1.00 94.77 223 THR A CA 1
ATOM 1715 C C . THR A 1 238 ? 31.263 23.817 5.041 1.00 87.39 223 THR A C 1
ATOM 1716 O O . THR A 1 238 ? 30.728 23.910 6.127 1.00 84.64 223 THR A O 1
ATOM 1720 N N . THR A 1 239 ? 32.594 23.829 4.908 1.00 83.89 224 THR A N 1
ATOM 1721 C CA . THR A 1 239 ? 33.480 23.485 6.038 1.00 82.04 224 THR A CA 1
ATOM 1722 C C . THR A 1 239 ? 34.610 24.463 6.390 1.00 80.81 224 THR A C 1
ATOM 1723 O O . THR A 1 239 ? 35.563 24.640 5.624 1.00 76.49 224 THR A O 1
ATOM 1727 N N . ASN A 1 240 ? 34.539 24.961 7.635 1.00 81.96 225 ASN A N 1
ATOM 1728 C CA . ASN A 1 240 ? 35.131 26.258 8.092 1.00 82.64 225 ASN A CA 1
ATOM 1729 C C . ASN A 1 240 ? 35.713 26.205 9.575 1.00 77.86 225 ASN A C 1
ATOM 1730 O O . ASN A 1 240 ? 35.197 25.445 10.408 1.00 78.18 225 ASN A O 1
ATOM 1735 N N . PHE A 1 241 ? 36.766 26.990 9.893 1.00 73.79 226 PHE A N 1
ATOM 1736 C CA . PHE A 1 241 ? 37.511 26.889 11.215 1.00 70.59 226 PHE A CA 1
ATOM 1737 C C . PHE A 1 241 ? 38.322 28.103 11.729 1.00 68.80 226 PHE A C 1
ATOM 1738 O O . PHE A 1 241 ? 39.346 28.455 11.155 1.00 69.62 226 PHE A O 1
ATOM 1746 N N . SER A 1 242 ? 37.951 28.666 12.880 1.00 66.99 227 SER A N 1
ATOM 1747 C CA . SER A 1 242 ? 38.712 29.816 13.413 1.00 64.31 227 SER A CA 1
ATOM 1748 C C . SER A 1 242 ? 39.263 29.696 14.839 1.00 60.72 227 SER A C 1
ATOM 1749 O O . SER A 1 242 ? 38.798 28.917 15.669 1.00 58.93 227 SER A O 1
ATOM 1752 N N . SER A 1 243 ? 40.284 30.519 15.043 1.00 58.53 228 SER A N 1
ATOM 1753 C CA . SER A 1 243 ? 41.219 30.470 16.129 1.00 57.67 228 SER A CA 1
ATOM 1754 C C . SER A 1 243 ? 41.355 31.914 16.644 1.00 59.25 228 SER A C 1
ATOM 1755 O O . SER A 1 243 ? 41.731 32.809 15.889 1.00 58.84 228 SER A O 1
ATOM 1758 N N . GLN A 1 244 ? 41.013 32.120 17.918 1.00 60.73 229 GLN A N 1
ATOM 1759 C CA . GLN A 1 244 ? 41.088 33.426 18.555 1.00 62.50 229 GLN A CA 1
ATOM 1760 C C . GLN A 1 244 ? 41.787 33.283 19.923 1.00 62.15 229 GLN A C 1
ATOM 1761 O O . GLN A 1 244 ? 41.389 32.472 20.773 1.00 61.85 229 GLN A O 1
ATOM 1767 N N . LEU A 1 245 ? 42.848 34.056 20.095 1.00 60.73 230 LEU A N 1
ATOM 1768 C CA . LEU A 1 245 ? 43.695 33.955 21.235 1.00 60.37 230 LEU A CA 1
ATOM 1769 C C . LEU A 1 245 ? 43.777 35.383 21.760 1.00 60.29 230 LEU A C 1
ATOM 1770 O O . LEU A 1 245 ? 44.284 36.251 21.060 1.00 61.67 230 LEU A O 1
ATOM 1775 N N . ARG A 1 246 ? 43.239 35.620 22.969 1.00 60.47 231 ARG A N 1
ATOM 1776 C CA . ARG A 1 246 ? 43.255 36.951 23.648 1.00 59.01 231 ARG A CA 1
ATOM 1777 C C . ARG A 1 246 ? 43.924 36.929 25.025 1.00 56.76 231 ARG A C 1
ATOM 1778 O O . ARG A 1 246 ? 43.933 35.883 25.663 1.00 56.73 231 ARG A O 1
ATOM 1786 N N . TYR A 1 247 ? 44.427 38.098 25.458 1.00 55.32 232 TYR A N 1
ATOM 1787 C CA . TYR A 1 247 ? 45.148 38.335 26.753 1.00 54.05 232 TYR A CA 1
ATOM 1788 C C . TYR A 1 247 ? 44.754 39.683 27.365 1.00 53.82 232 TYR A C 1
ATOM 1789 O O . TYR A 1 247 ? 44.838 40.744 26.696 1.00 52.46 232 TYR A O 1
ATOM 1798 N N . TYR A 1 248 ? 44.401 39.648 28.653 1.00 53.55 233 TYR A N 1
ATOM 1799 C CA . TYR A 1 248 ? 43.894 40.828 29.348 1.00 53.78 233 TYR A CA 1
ATOM 1800 C C . TYR A 1 248 ? 44.609 41.189 30.699 1.00 53.61 233 TYR A C 1
ATOM 1801 O O . TYR A 1 248 ? 44.437 40.501 31.678 1.00 56.11 233 TYR A O 1
ATOM 1810 N N . ARG A 1 249 ? 45.290 42.320 30.771 1.00 54.61 234 ARG A N 1
ATOM 1811 C CA . ARG A 1 249 ? 46.074 42.720 31.935 1.00 58.40 234 ARG A CA 1
ATOM 1812 C C . ARG A 1 249 ? 45.411 43.808 32.726 1.00 57.93 234 ARG A C 1
ATOM 1813 O O . ARG A 1 249 ? 45.658 45.006 32.463 1.00 6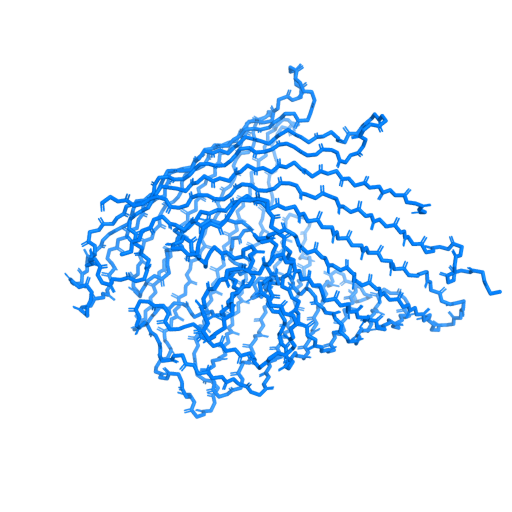4.49 234 ARG A O 1
ATOM 1821 N N . SER A 1 250 ? 44.657 43.405 33.751 1.00 56.58 235 SER A N 1
ATOM 1822 C CA . SER A 1 250 ? 43.814 44.309 34.590 1.00 54.41 235 SER A CA 1
ATOM 1823 C C . SER A 1 250 ? 44.589 44.772 35.870 1.00 56.59 235 SER A C 1
ATOM 1824 O O . SER A 1 250 ? 45.182 43.910 36.499 1.00 57.88 235 SER A O 1
ATOM 1827 N N . ARG A 1 251 ? 44.568 46.082 36.253 1.00 59.38 236 ARG A N 1
ATOM 1828 C CA . ARG A 1 251 ? 45.408 46.678 37.398 1.00 63.44 236 ARG A CA 1
ATOM 1829 C C . ARG A 1 251 ? 44.851 47.905 38.307 1.00 66.48 236 ARG A C 1
ATOM 1830 O O . ARG A 1 251 ? 43.715 47.852 38.696 1.00 76.24 236 ARG A O 1
ATOM 1838 N N . ASP A 1 252 ? 45.592 48.953 38.706 1.00 66.81 237 ASP A N 1
ATOM 1839 C CA . ASP A 1 252 ? 45.000 50.094 39.488 1.00 65.86 237 ASP A CA 1
ATOM 1840 C C . ASP A 1 252 ? 45.380 51.469 38.819 1.00 65.12 237 ASP A C 1
ATOM 1841 O O . ASP A 1 252 ? 46.581 51.627 38.650 1.00 63.89 237 ASP A O 1
ATOM 1846 N N . ASP A 1 253 ? 44.452 52.401 38.382 1.00 62.03 238 ASP A N 1
ATOM 1847 C CA . ASP A 1 253 ? 44.829 53.904 38.033 1.00 57.50 238 ASP A CA 1
ATOM 1848 C C . ASP A 1 253 ? 44.899 54.482 39.541 1.00 57.68 238 ASP A C 1
ATOM 1849 O O . ASP A 1 253 ? 44.277 53.936 40.462 1.00 53.56 238 ASP A O 1
ATOM 1854 N N . GLY A 1 254 ? 45.729 55.500 39.760 1.00 59.03 239 GLY A N 1
ATOM 1855 C CA . GLY A 1 254 ? 46.004 56.186 41.036 1.00 58.45 239 GLY A CA 1
ATOM 1856 C C . GLY A 1 254 ? 45.637 55.640 42.391 1.00 61.10 239 GLY A C 1
ATOM 1857 O O . GLY A 1 254 ? 46.230 54.689 42.902 1.00 60.25 239 GLY A O 1
ATOM 1858 N N . GLN A 1 255 ? 44.667 56.284 43.007 1.00 64.22 240 GLN A N 1
ATOM 1859 C CA . GLN A 1 255 ? 44.342 56.021 44.411 1.00 69.14 240 GLN A CA 1
ATOM 1860 C C . GLN A 1 255 ? 43.690 54.667 44.716 1.00 65.88 240 GLN A C 1
ATOM 1861 O O . GLN A 1 255 ? 43.484 54.333 45.902 1.00 61.04 240 GLN A O 1
ATOM 1867 N N . ALA A 1 256 ? 43.277 53.968 43.657 1.00 63.20 241 ALA A N 1
ATOM 1868 C CA . ALA A 1 256 ? 42.771 52.616 43.729 1.00 63.49 241 ALA A CA 1
ATOM 1869 C C . 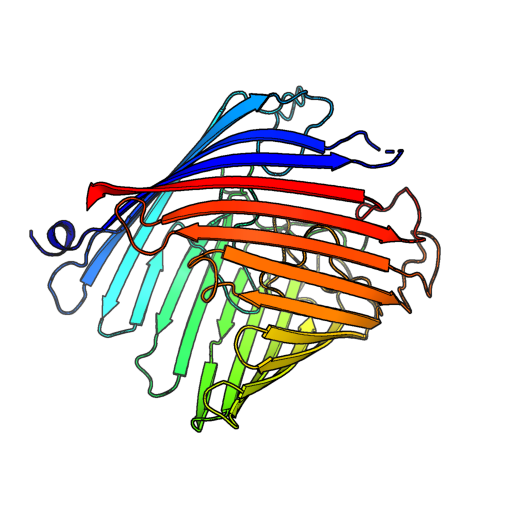ALA A 1 256 ? 41.699 52.418 44.801 1.00 64.48 241 ALA A C 1
ATOM 1870 O O . ALA A 1 256 ? 41.732 51.464 45.564 1.00 64.77 241 ALA A O 1
ATOM 1872 N N . LYS A 1 257 ? 40.715 53.302 44.823 1.00 64.94 242 LYS A N 1
ATOM 1873 C CA . LYS A 1 257 ? 39.607 53.229 45.814 1.00 65.69 242 LYS A CA 1
ATOM 1874 C C . LYS A 1 257 ? 38.805 51.896 45.896 1.00 65.53 242 LYS A C 1
ATOM 1875 O O . LYS A 1 257 ? 37.848 51.795 46.681 1.00 69.72 242 LYS A O 1
ATOM 1881 N N . ALA A 1 258 ? 39.163 50.917 45.064 1.00 62.17 243 ALA A N 1
ATOM 1882 C CA . ALA A 1 258 ? 38.512 49.628 44.985 1.00 58.70 243 ALA A CA 1
ATOM 1883 C C . ALA A 1 258 ? 39.181 48.554 45.898 1.00 57.82 243 ALA A C 1
ATOM 1884 O O . ALA A 1 258 ? 38.551 47.531 46.316 1.00 56.27 243 ALA A O 1
ATOM 1886 N N . GLY A 1 259 ? 40.467 48.806 46.173 1.00 54.65 244 GLY A N 1
ATOM 1887 C CA . GLY A 1 259 ? 41.431 47.816 46.621 1.00 52.57 244 GLY A CA 1
ATOM 1888 C C . GLY A 1 259 ? 42.364 47.324 45.539 1.00 51.00 244 GLY A C 1
ATOM 1889 O O . GLY A 1 259 ? 42.433 47.881 44.428 1.00 50.60 244 GLY A O 1
ATOM 1890 N N . LEU A 1 260 ? 43.076 46.257 45.898 1.00 52.11 245 LEU A N 1
ATOM 1891 C CA . LEU A 1 260 ? 43.934 45.499 44.986 1.00 52.68 245 LEU A CA 1
ATOM 1892 C C . LEU A 1 260 ? 43.192 44.972 43.749 1.00 52.97 245 LEU A C 1
ATOM 1893 O O . LEU A 1 260 ? 42.205 44.259 43.902 1.00 52.59 245 LEU A O 1
ATOM 1898 N N . VAL A 1 261 ? 43.693 45.321 42.554 1.00 53.43 246 VAL A N 1
ATOM 1899 C CA . VAL A 1 261 ? 43.340 44.597 41.311 1.00 56.57 246 VAL A CA 1
ATOM 1900 C C . VAL A 1 261 ? 44.617 44.060 40.594 1.00 57.52 246 VAL A C 1
ATOM 1901 O O . VAL A 1 261 ? 45.529 44.838 40.235 1.00 59.14 246 VAL A O 1
ATOM 1905 N N . ASP A 1 262 ? 44.674 42.735 40.418 1.00 56.83 247 ASP A N 1
ATOM 1906 C CA . ASP A 1 262 ? 45.878 42.016 39.927 1.00 57.97 247 ASP A CA 1
ATOM 1907 C C . ASP A 1 262 ? 45.301 40.774 39.279 1.00 56.77 247 ASP A C 1
ATOM 1908 O O . ASP A 1 262 ? 45.101 39.756 39.916 1.00 57.13 247 ASP A O 1
ATOM 1913 N N . ASN A 1 263 ? 44.966 40.911 38.009 1.00 55.07 248 ASN A N 1
ATOM 1914 C CA . ASN A 1 263 ? 44.463 39.825 37.228 1.00 52.85 248 ASN A CA 1
ATOM 1915 C C . ASN A 1 263 ? 45.074 39.818 35.825 1.00 52.32 248 ASN A C 1
ATOM 1916 O O . ASN A 1 263 ? 45.264 40.879 35.233 1.00 50.21 248 ASN A O 1
ATOM 1921 N N . ASP A 1 264 ? 45.408 38.604 35.355 1.00 53.61 249 ASP A N 1
ATOM 1922 C CA . ASP A 1 264 ? 45.876 38.305 33.993 1.00 54.47 249 ASP A CA 1
ATOM 1923 C C . ASP A 1 264 ? 44.946 37.212 33.505 1.00 54.99 249 ASP A C 1
ATOM 1924 O O . ASP A 1 264 ? 44.850 36.141 34.133 1.00 56.70 249 ASP A O 1
ATOM 1929 N N . LEU A 1 265 ? 44.247 37.482 32.417 1.00 53.32 250 LEU A N 1
ATOM 1930 C CA . LEU A 1 265 ? 43.407 36.495 31.825 1.00 55.44 250 LEU A CA 1
ATOM 1931 C C . LEU A 1 265 ? 43.853 36.093 30.412 1.00 59.83 250 LEU A C 1
ATOM 1932 O O . LEU A 1 265 ? 44.142 36.968 29.591 1.00 61.50 250 LEU A O 1
ATOM 1937 N N . TYR A 1 266 ? 43.887 34.778 30.150 1.00 62.11 251 TYR A N 1
ATOM 1938 C CA . TYR A 1 266 ? 44.128 34.198 28.822 1.00 64.38 251 TYR A CA 1
ATOM 1939 C C . TYR A 1 266 ? 42.877 33.445 28.381 1.00 63.52 251 TYR A C 1
ATOM 1940 O O . TYR A 1 266 ? 42.466 32.486 29.059 1.00 62.21 251 TYR A O 1
ATOM 1949 N N . HIS A 1 267 ? 42.302 33.862 27.243 1.00 63.24 252 HIS A N 1
ATOM 1950 C CA . HIS A 1 267 ? 41.049 33.289 26.696 1.00 62.46 252 HIS A CA 1
ATOM 1951 C C . HIS A 1 267 ? 41.310 32.807 25.276 1.00 58.70 252 HIS A C 1
ATOM 1952 O O . HIS A 1 267 ? 41.596 33.621 24.406 1.00 58.82 252 HIS A O 1
ATOM 1959 N N . ALA A 1 268 ? 41.279 31.488 25.084 1.00 55.48 253 ALA A N 1
ATOM 1960 C CA . ALA A 1 268 ? 41.304 30.862 23.764 1.00 56.63 253 ALA A CA 1
ATOM 1961 C C . ALA A 1 268 ? 39.941 30.313 23.397 1.00 58.74 253 ALA A C 1
ATOM 1962 O O . ALA A 1 268 ? 39.277 29.702 24.225 1.00 54.45 253 ALA A O 1
ATOM 1964 N N . HIS A 1 269 ? 39.565 30.474 22.124 1.00 65.27 254 HIS A N 1
ATOM 1965 C CA . HIS A 1 269 ? 38.201 30.177 21.651 1.00 68.98 254 HIS A CA 1
ATOM 1966 C C . HIS A 1 269 ? 38.222 29.651 20.222 1.00 68.51 254 HIS A C 1
ATOM 1967 O O . HIS A 1 269 ? 38.447 30.444 19.320 1.00 71.65 254 HIS A O 1
ATOM 1974 N N . PHE A 1 270 ? 37.947 28.365 19.999 1.00 67.33 255 PHE A N 1
ATOM 1975 C CA . PHE A 1 270 ? 37.981 27.783 18.630 1.00 68.19 255 PHE A CA 1
ATOM 1976 C C . PHE A 1 270 ? 36.611 27.388 18.127 1.00 66.84 255 PHE A C 1
ATOM 1977 O O . PHE A 1 270 ? 35.735 27.058 18.891 1.00 69.23 255 PHE A O 1
ATOM 1985 N N . GLU A 1 271 ? 36.454 27.371 16.814 1.00 68.75 256 GLU A N 1
ATOM 1986 C CA . GLU A 1 271 ? 35.158 27.092 16.148 1.00 67.85 256 GLU A CA 1
ATOM 1987 C C . GLU A 1 271 ? 35.305 26.239 14.888 1.00 64.84 256 GLU A C 1
ATOM 1988 O O . GLU A 1 271 ? 36.044 26.614 13.987 1.00 62.10 256 GLU A O 1
ATOM 1994 N N . LEU A 1 272 ? 34.621 25.094 14.836 1.00 63.72 257 LEU A N 1
ATOM 1995 C CA . LEU A 1 272 ? 34.496 24.329 13.583 1.00 64.78 257 LEU A CA 1
ATOM 1996 C C . LEU A 1 272 ? 33.047 24.319 13.116 1.00 65.39 257 LEU A C 1
ATOM 1997 O O . LEU A 1 272 ? 32.181 23.776 13.810 1.00 62.88 257 LEU A O 1
ATOM 2002 N N . LYS A 1 273 ? 32.802 24.947 11.953 1.00 68.01 258 LYS A N 1
ATOM 2003 C CA . LYS A 1 273 ? 31.497 24.901 11.270 1.00 69.02 258 LYS A CA 1
ATOM 2004 C C . LYS A 1 273 ? 31.530 23.993 10.078 1.00 68.32 258 LYS A C 1
ATOM 2005 O O . LYS A 1 273 ? 32.353 24.158 9.192 1.00 67.82 258 LYS A O 1
ATOM 2011 N N . HIS A 1 274 ? 30.611 23.050 10.059 1.00 69.13 259 HIS A N 1
ATOM 2012 C CA . HIS A 1 274 ? 30.488 22.156 8.941 1.00 74.89 259 HIS A CA 1
ATOM 2013 C C . HIS A 1 274 ? 29.007 21.976 8.624 1.00 79.10 259 HIS A C 1
ATOM 2014 O O . HIS A 1 274 ? 28.252 21.455 9.471 1.00 80.49 259 HIS A O 1
ATOM 2021 N N . GLN A 1 275 ? 28.631 22.409 7.398 1.00 82.38 260 GLN A N 1
ATOM 2022 C CA . GLN A 1 275 ? 27.246 22.447 6.856 1.00 80.85 260 GLN A CA 1
ATOM 2023 C C . GLN A 1 275 ? 26.500 23.436 7.732 1.00 77.14 260 GLN A C 1
ATOM 2024 O O . GLN A 1 275 ? 26.963 24.588 7.899 1.00 73.20 260 GLN A O 1
ATOM 2030 N N . ASN A 1 276 ? 25.414 22.971 8.343 1.00 77.24 261 ASN A N 1
ATOM 2031 C CA . ASN A 1 276 ? 24.642 23.761 9.292 1.00 75.71 261 ASN A CA 1
ATOM 2032 C C . ASN A 1 276 ? 25.109 23.680 10.782 1.00 72.39 261 ASN A C 1
ATOM 2033 O O . ASN A 1 276 ? 24.675 24.510 11.614 1.00 71.01 261 ASN A O 1
ATOM 2038 N N . HIS A 1 277 ? 26.030 22.750 11.098 1.00 71.05 262 HIS A N 1
ATOM 2039 C CA . HIS A 1 277 ? 26.488 22.504 12.495 1.00 68.41 262 HIS A CA 1
ATOM 2040 C C . HIS A 1 277 ? 27.632 23.457 12.869 1.00 66.98 262 HIS A C 1
ATOM 2041 O O . HIS A 1 277 ? 28.438 23.753 12.017 1.00 69.98 262 HIS A O 1
ATOM 2048 N N . LYS A 1 278 ? 27.690 23.944 14.107 1.00 65.21 263 LYS A N 1
ATOM 2049 C CA . LYS A 1 278 ? 28.944 24.498 14.689 1.00 66.52 263 LYS A CA 1
ATOM 2050 C C . LYS A 1 278 ? 29.410 23.712 15.926 1.00 64.89 263 LYS A C 1
ATOM 2051 O O . LYS A 1 278 ? 28.617 22.983 16.558 1.00 63.23 263 LYS A O 1
ATOM 2057 N N . PHE A 1 279 ? 30.696 23.854 16.240 1.00 63.52 264 PHE A N 1
ATOM 2058 C CA . PHE A 1 279 ? 31.340 23.117 17.349 1.00 63.82 264 PHE A CA 1
ATOM 2059 C C . PHE A 1 279 ? 32.403 23.998 17.916 1.00 65.35 264 PHE A C 1
ATOM 2060 O O . PHE A 1 279 ? 33.383 24.302 17.241 1.00 65.62 264 PHE A O 1
ATOM 2068 N N . ILE A 1 280 ? 32.213 24.380 19.172 1.00 66.33 265 ILE A N 1
ATOM 2069 C CA . ILE A 1 280 ? 32.962 25.452 19.757 1.00 64.87 265 ILE A CA 1
ATOM 2070 C C . ILE A 1 280 ? 33.537 25.068 21.121 1.00 63.71 265 ILE A C 1
ATOM 2071 O O . ILE A 1 280 ? 32.815 24.590 22.016 1.00 61.27 265 ILE A O 1
ATOM 2076 N N . PHE A 1 281 ? 34.834 25.327 21.256 1.00 62.02 266 PHE A N 1
ATOM 2077 C CA . PHE A 1 281 ? 35.544 25.189 22.507 1.00 63.74 266 PHE A CA 1
ATOM 2078 C C . PHE A 1 281 ? 36.049 26.538 22.993 1.00 61.56 266 PHE A C 1
ATOM 2079 O O . PHE A 1 281 ? 36.647 27.287 22.235 1.00 62.89 266 PHE A O 1
ATOM 2087 N N . GLY A 1 282 ? 35.802 26.846 24.255 1.00 59.93 267 GLY A N 1
ATOM 2088 C CA . GLY A 1 282 ? 36.464 27.980 24.926 1.00 60.26 267 GLY A CA 1
ATOM 2089 C C . GLY A 1 282 ? 37.273 27.577 26.173 1.00 58.34 267 GLY A C 1
ATOM 2090 O O . GLY A 1 282 ? 37.055 26.494 26.745 1.00 58.63 267 GLY A O 1
ATOM 2091 N N . THR A 1 283 ? 38.206 28.433 26.589 1.00 55.44 268 THR A N 1
ATOM 2092 C CA . THR A 1 283 ? 38.800 28.325 27.911 1.00 55.38 268 THR A CA 1
ATOM 2093 C C . THR A 1 283 ? 39.154 29.687 28.513 1.00 56.27 268 THR A C 1
ATOM 2094 O O . THR A 1 283 ? 39.627 30.563 27.792 1.00 56.86 268 THR A O 1
ATOM 2098 N N . PHE A 1 284 ? 38.902 29.893 29.816 1.00 56.40 269 PHE A N 1
ATOM 2099 C CA . PHE A 1 284 ? 39.478 31.064 30.533 1.00 55.68 269 PHE A CA 1
ATOM 2100 C C . PHE A 1 284 ? 40.585 30.521 31.404 1.00 53.11 269 PHE A C 1
ATOM 2101 O O . PHE A 1 284 ? 40.379 29.512 32.059 1.00 55.06 269 PHE A O 1
ATOM 2109 N N . GLN A 1 285 ? 41.742 31.170 31.423 1.00 50.65 270 GLN A N 1
ATOM 2110 C CA . GLN A 1 285 ? 42.782 30.879 32.418 1.00 50.05 270 GLN A CA 1
ATOM 2111 C C . GLN A 1 285 ? 43.201 32.138 33.209 1.00 49.43 270 GLN A C 1
ATOM 2112 O O . GLN A 1 285 ? 43.897 32.995 32.683 1.00 46.01 270 GLN A O 1
ATOM 2118 N N . HIS A 1 286 ? 42.779 32.217 34.484 1.00 51.52 271 HIS A N 1
ATOM 2119 C CA . HIS A 1 286 ? 43.042 33.388 35.352 1.00 52.37 271 HIS A CA 1
ATOM 2120 C C . HIS A 1 286 ? 44.344 33.210 36.121 1.00 54.71 271 HIS A C 1
ATOM 2121 O O . HIS A 1 286 ? 44.581 32.152 36.678 1.00 58.79 271 HIS A O 1
ATOM 2128 N N . HIS A 1 287 ? 45.193 34.227 36.132 1.00 56.49 272 HIS A N 1
ATOM 2129 C CA . HIS A 1 287 ? 46.379 34.250 37.003 1.00 57.65 272 HIS A CA 1
ATOM 2130 C C . HIS A 1 287 ? 46.516 35.595 37.677 1.00 57.62 272 HIS A C 1
ATOM 2131 O O . HIS A 1 287 ? 46.160 36.621 37.063 1.00 58.94 272 HIS A O 1
ATOM 2138 N N . GLY A 1 288 ? 47.049 35.584 38.903 1.00 55.97 273 GLY A N 1
ATOM 2139 C CA . GLY A 1 288 ? 47.197 36.782 39.778 1.00 57.14 273 GLY A CA 1
ATOM 2140 C C . GLY A 1 288 ? 46.422 36.662 41.104 1.00 57.96 273 GLY A C 1
ATOM 2141 O O . GLY A 1 288 ? 45.850 35.617 41.390 1.00 60.26 273 GLY A O 1
ATOM 2142 N N . ASP A 1 289 ? 46.368 37.724 41.909 1.00 58.16 274 ASP A N 1
ATOM 2143 C CA . ASP A 1 289 ? 45.703 37.662 43.218 1.00 57.39 274 ASP A CA 1
ATOM 2144 C C . ASP A 1 289 ? 44.203 37.947 43.209 1.00 57.14 274 ASP A C 1
ATOM 2145 O O . ASP A 1 289 ? 43.582 37.712 44.203 1.00 61.23 274 ASP A O 1
ATOM 2150 N N . THR A 1 290 ? 43.597 38.464 42.151 1.00 56.94 275 THR A N 1
ATOM 2151 C CA . THR A 1 290 ? 42.153 38.814 42.208 1.00 57.86 275 THR A CA 1
ATOM 2152 C C . THR A 1 290 ? 41.339 38.399 40.981 1.00 58.49 275 THR A C 1
ATOM 2153 O O . THR A 1 290 ? 41.858 37.828 40.011 1.00 66.04 275 THR A O 1
ATOM 2157 N N . ALA A 1 291 ? 40.039 38.646 41.067 1.00 57.81 276 ALA A N 1
ATOM 2158 C CA . ALA A 1 291 ? 39.103 38.378 39.972 1.00 57.68 276 ALA A CA 1
ATOM 2159 C C . ALA A 1 291 ? 39.326 39.399 38.886 1.00 55.16 276 ALA A C 1
ATOM 2160 O O . ALA A 1 291 ? 40.206 40.245 39.018 1.00 54.60 276 ALA A O 1
ATOM 2162 N N . PHE A 1 292 ? 38.538 39.282 37.819 1.00 52.99 277 PHE A N 1
ATOM 2163 C CA . PHE A 1 292 ? 38.596 40.156 36.633 1.00 52.95 277 PHE A CA 1
ATOM 2164 C C . PHE A 1 292 ? 37.534 41.212 36.824 1.00 52.16 277 PHE A C 1
ATOM 2165 O O . PHE A 1 292 ? 36.374 40.868 36.964 1.00 53.86 277 PHE A O 1
ATOM 2173 N N . PRO A 1 293 ? 37.894 42.493 36.819 1.00 49.76 278 PRO A N 1
ATOM 2174 C CA . PRO A 1 293 ? 36.890 43.457 37.274 1.00 50.49 278 PRO A CA 1
ATOM 2175 C C . PRO A 1 293 ? 35.874 43.887 36.205 1.00 51.23 278 PRO A C 1
ATOM 2176 O O . PRO A 1 293 ? 36.124 43.756 35.018 1.00 52.89 278 PRO A O 1
ATOM 2180 N N . TYR A 1 294 ? 34.728 44.394 36.641 1.00 52.78 279 TYR A N 1
ATOM 2181 C CA . TYR A 1 294 ? 33.745 44.971 35.738 1.00 53.81 279 TYR A CA 1
ATOM 2182 C C . TYR A 1 294 ? 32.825 45.929 36.430 1.00 52.74 279 TYR A C 1
ATOM 2183 O O . TYR A 1 294 ? 32.749 45.962 37.641 1.00 56.25 279 TYR A O 1
ATOM 2192 N N . LEU A 1 295 ? 32.073 46.656 35.619 1.00 54.26 280 LEU A N 1
ATOM 2193 C CA . LEU A 1 295 ? 31.113 47.692 36.061 1.00 54.45 280 LEU A CA 1
ATOM 2194 C C . LEU A 1 295 ? 29.671 47.150 36.381 1.00 51.86 280 LEU A C 1
ATOM 2195 O O . LEU A 1 295 ? 29.267 46.110 35.909 1.00 55.57 280 LEU A O 1
ATOM 2200 N N . THR A 1 296 ? 28.906 47.839 37.202 1.00 48.61 281 THR A N 1
ATOM 2201 C CA . THR A 1 296 ? 27.594 47.331 37.594 1.00 47.65 281 THR A CA 1
ATOM 2202 C C . THR A 1 296 ? 26.552 47.445 36.483 1.00 46.88 281 THR A C 1
ATOM 2203 O O . THR A 1 296 ? 26.876 47.820 35.401 1.00 49.54 281 THR A O 1
ATOM 2207 N N . GLY A 1 297 ? 25.312 47.068 36.746 1.00 47.20 282 GLY A N 1
ATOM 2208 C CA . GLY A 1 297 ? 24.241 47.004 35.745 1.00 46.76 282 GLY A CA 1
ATOM 2209 C C . GLY A 1 297 ? 24.539 46.446 34.360 1.00 47.39 282 GLY A C 1
ATOM 2210 O O . GLY A 1 297 ? 23.895 46.886 33.359 1.00 49.79 282 GLY A O 1
ATOM 2211 N N . GLY A 1 298 ? 25.486 45.499 34.300 1.00 44.51 283 GLY A N 1
ATOM 2212 C CA . GLY A 1 298 ? 25.782 44.772 33.072 1.00 44.64 283 GLY A CA 1
ATOM 2213 C C . GLY A 1 298 ? 26.730 43.561 33.115 1.00 44.29 283 GLY A C 1
ATOM 2214 O O . GLY A 1 298 ? 26.956 42.923 34.120 1.00 45.30 283 GLY A O 1
ATOM 2215 N N . GLU A 1 299 ? 27.289 43.244 31.976 1.00 46.35 284 GLU A N 1
ATOM 2216 C CA . GLU A 1 299 ? 28.150 42.090 31.810 1.00 48.23 284 GLU A CA 1
ATOM 2217 C C . GLU A 1 299 ? 29.527 42.593 31.240 1.00 51.26 284 GLU A C 1
ATOM 2218 O O . GLU A 1 299 ? 29.966 43.713 31.539 1.00 56.21 284 GLU A O 1
ATOM 2224 N N . THR A 1 300 ? 30.165 41.806 30.390 1.00 52.37 285 THR A N 1
ATOM 2225 C CA . THR A 1 300 ? 31.549 41.995 29.986 1.00 53.66 285 THR A CA 1
ATOM 2226 C C . THR A 1 300 ? 31.684 41.997 28.435 1.00 55.01 285 THR A C 1
ATOM 2227 O O . THR A 1 300 ? 30.781 41.512 27.719 1.00 57.78 285 THR A O 1
ATOM 2231 N N . GLY A 1 301 ? 32.827 42.486 27.935 1.00 79.94 286 GLY A N 1
ATOM 2232 C CA . GLY A 1 301 ? 33.182 42.423 26.506 1.00 78.74 286 GLY A CA 1
ATOM 2233 C C . GLY A 1 301 ? 33.914 41.159 26.095 1.00 75.54 286 GLY A C 1
ATOM 2234 O O . GLY A 1 301 ? 34.546 41.131 25.068 1.00 76.77 286 GLY A O 1
ATOM 2235 N N . LEU A 1 302 ? 33.811 40.117 26.896 1.00 73.87 287 LEU A N 1
ATOM 2236 C CA . LEU A 1 302 ? 34.559 38.878 26.715 1.00 74.33 287 LEU A CA 1
ATOM 2237 C C . LEU A 1 302 ? 33.802 37.872 25.913 1.00 76.08 287 LEU A C 1
ATOM 2238 O O . LEU A 1 302 ? 34.398 37.041 25.225 1.00 75.73 287 LEU A O 1
ATOM 2243 N N . LEU A 1 303 ? 32.491 37.892 26.119 1.00 79.68 288 LEU A N 1
ATOM 2244 C CA . LEU A 1 303 ? 31.555 36.948 25.547 1.00 82.78 288 LEU A CA 1
ATOM 2245 C C . LEU A 1 303 ? 30.289 37.772 25.186 1.00 87.35 288 LEU A C 1
ATOM 2246 O O . LEU A 1 303 ? 29.990 38.771 25.863 1.00 86.87 288 LEU A O 1
ATOM 2251 N N . ILE A 1 304 ? 29.601 37.386 24.095 1.00 90.71 289 ILE A N 1
ATOM 2252 C CA . ILE A 1 304 ? 28.474 38.166 23.534 1.00 92.40 289 ILE A CA 1
ATOM 2253 C C . ILE A 1 304 ? 27.172 37.898 24.359 1.00 93.63 289 ILE A C 1
ATOM 2254 O O . ILE A 1 304 ? 26.352 38.804 24.510 1.00 93.38 289 ILE A O 1
ATOM 2259 N N . ASP A 1 305 ? 26.978 36.661 24.853 1.00 95.10 290 ASP A N 1
ATOM 2260 C CA . ASP A 1 305 ? 26.352 36.407 26.196 1.00 97.68 290 ASP A CA 1
ATOM 2261 C C . ASP A 1 305 ? 26.903 35.062 26.796 1.00 100.81 290 ASP A C 1
ATOM 2262 O O . ASP A 1 305 ? 27.335 34.171 26.052 1.00 105.13 290 ASP A O 1
ATOM 2267 N N . THR A 1 306 ? 26.978 35.003 28.135 1.00 103.73 291 THR A N 1
ATOM 2268 C CA . THR A 1 306 ? 27.234 33.774 28.976 1.00 102.51 291 THR A CA 1
ATOM 2269 C C . THR A 1 306 ? 26.237 33.635 30.223 1.00 104.74 291 THR A C 1
ATOM 2270 O O . THR A 1 306 ? 26.322 32.683 31.017 1.00 101.76 291 THR A O 1
ATOM 2274 N N . TRP A 1 307 ? 25.309 34.597 30.366 1.00 104.13 292 TRP A N 1
ATOM 2275 C CA . TRP A 1 307 ? 24.049 34.464 31.119 1.00 102.46 292 TRP A CA 1
ATOM 2276 C C . TRP A 1 307 ? 24.300 34.464 32.658 1.00 94.65 292 TRP A C 1
ATOM 2277 O O . TRP A 1 307 ? 25.114 35.286 33.107 1.00 88.96 292 TRP A O 1
ATOM 2288 N N . PRO A 1 308 ? 23.607 33.603 33.470 1.00 92.53 293 PRO A N 1
ATOM 2289 C CA . PRO A 1 308 ? 23.724 33.914 34.901 1.00 89.71 293 PRO A CA 1
ATOM 2290 C C . PRO A 1 308 ? 25.067 33.545 35.497 1.00 84.73 293 PRO A C 1
ATOM 2291 O O . PRO A 1 308 ? 25.501 34.221 36.410 1.00 85.60 293 PRO A O 1
ATOM 2295 N N . GLY A 1 309 ? 25.716 32.498 34.988 1.00 80.55 294 GLY A N 1
ATOM 2296 C CA . GLY A 1 309 ? 27.060 32.109 35.427 1.00 76.20 294 GLY A CA 1
ATOM 2297 C C . GLY A 1 309 ? 28.127 32.753 34.564 1.00 73.02 294 GLY A C 1
ATOM 2298 O O . GLY A 1 309 ? 28.023 32.782 33.326 1.00 73.27 294 GLY A O 1
ATOM 2299 N N . GLU A 1 310 ? 29.189 33.222 35.217 1.00 70.32 295 GLU A N 1
ATOM 2300 C CA . GLU A 1 310 ? 30.128 34.164 34.575 1.00 66.95 295 GLU A CA 1
ATOM 2301 C C . GLU A 1 310 ? 31.662 33.780 34.586 1.00 63.34 295 GLU A C 1
ATOM 2302 O O . GLU A 1 310 ? 32.370 34.114 33.644 1.00 60.81 295 GLU A O 1
ATOM 2308 N N . PHE A 1 311 ? 32.132 33.021 35.593 1.00 61.74 296 PHE A N 1
ATOM 2309 C CA . PHE A 1 311 ? 33.439 32.333 35.546 1.00 58.79 296 PHE A CA 1
ATOM 2310 C C . PHE A 1 311 ? 34.664 33.227 35.610 1.00 57.61 296 PHE A C 1
ATOM 2311 O O . PHE A 1 311 ? 35.695 32.948 34.940 1.00 57.31 296 PHE A O 1
ATOM 2319 N N . LEU A 1 312 ? 34.573 34.236 36.481 1.00 56.14 297 LEU A N 1
ATOM 2320 C CA . LEU A 1 312 ? 35.603 35.239 36.614 1.00 54.29 297 LEU A CA 1
ATOM 2321 C C . LEU A 1 312 ? 36.228 35.295 38.008 1.00 53.99 297 LEU A C 1
ATOM 2322 O O . LEU A 1 312 ? 36.960 36.211 38.299 1.00 54.00 297 LEU A O 1
ATOM 2327 N N . ASN A 1 313 ? 36.015 34.268 38.828 1.00 54.03 298 ASN A N 1
ATOM 2328 C CA . ASN A 1 313 ? 36.553 34.248 40.172 1.00 55.18 298 ASN A CA 1
ATOM 2329 C C . ASN A 1 313 ? 38.081 34.229 40.184 1.00 55.85 298 ASN A C 1
ATOM 2330 O O . ASN A 1 313 ? 38.703 33.797 39.227 1.00 57.73 298 ASN A O 1
ATOM 2335 N N . PRO A 1 314 ? 38.707 34.670 41.283 1.00 55.84 299 PRO A N 1
ATOM 2336 C CA . PRO A 1 314 ? 40.166 34.813 41.200 1.00 55.39 299 PRO A CA 1
ATOM 2337 C C . PRO A 1 314 ? 40.852 33.453 41.052 1.00 54.55 299 PRO A C 1
ATOM 2338 O O . PRO A 1 314 ? 40.396 32.496 41.678 1.00 52.58 299 PRO A O 1
ATOM 2342 N N . LYS A 1 315 ? 41.905 33.374 40.220 1.00 55.38 300 LYS A N 1
ATOM 2343 C CA . LYS A 1 315 ? 42.665 32.077 39.955 1.00 55.40 300 LYS A CA 1
ATOM 2344 C C . LYS A 1 315 ? 41.915 30.939 39.203 1.00 54.94 300 LYS A C 1
ATOM 2345 O O . LYS A 1 315 ? 42.451 29.841 38.988 1.00 54.57 300 LYS A O 1
ATOM 2351 N N . GLU A 1 316 ? 40.689 31.207 38.794 1.00 54.69 301 GLU A N 1
ATOM 2352 C CA . GLU A 1 316 ? 39.877 30.186 38.190 1.00 56.24 301 GLU A CA 1
ATOM 2353 C C . GLU A 1 316 ? 40.497 29.674 36.815 1.00 58.62 301 GLU A C 1
ATOM 2354 O O . GLU A 1 316 ? 41.219 30.407 36.083 1.00 58.49 301 GLU A O 1
ATOM 2360 N N . LYS A 1 317 ? 40.283 28.389 36.524 1.00 60.45 302 LYS A N 1
ATOM 2361 C CA . LYS A 1 317 ? 40.592 27.793 35.216 1.00 60.36 302 LYS A CA 1
ATOM 2362 C C . LYS A 1 317 ? 39.264 27.221 34.765 1.00 58.61 302 LYS A C 1
ATOM 2363 O O . LYS A 1 317 ? 38.739 26.382 35.490 1.00 59.76 302 LYS A O 1
ATOM 2369 N N . ALA A 1 318 ? 38.704 27.669 33.635 1.00 55.79 303 ALA A N 1
ATOM 2370 C CA . ALA A 1 318 ? 37.422 27.097 33.093 1.00 55.63 303 ALA A CA 1
ATOM 2371 C C . ALA A 1 318 ? 37.365 26.781 31.581 1.00 55.85 303 ALA A C 1
ATOM 2372 O O . ALA A 1 318 ? 38.077 27.427 30.730 1.00 54.23 303 ALA A O 1
ATOM 2374 N N . TYR A 1 319 ? 36.473 25.814 31.281 1.00 55.47 304 TYR A N 1
ATOM 2375 C CA . TYR A 1 319 ? 36.394 25.126 29.981 1.00 55.19 304 TYR A CA 1
ATOM 2376 C C . TYR A 1 319 ? 34.945 25.075 29.519 1.00 56.02 304 TYR A C 1
ATOM 2377 O O . TYR A 1 319 ? 34.025 24.849 30.311 1.00 55.13 304 TYR A O 1
ATOM 2386 N N . SER A 1 320 ? 34.742 25.304 28.224 1.00 57.30 305 SER A N 1
ATOM 2387 C CA . SER A 1 320 ? 33.388 25.416 27.651 1.00 59.22 305 SER A CA 1
ATOM 2388 C C . SER A 1 320 ? 33.192 24.724 26.318 1.00 60.43 305 SER A C 1
ATOM 2389 O O . SER A 1 320 ? 33.982 24.926 25.412 1.00 62.82 305 SER A O 1
ATOM 2392 N N . PHE A 1 321 ? 32.103 23.983 26.177 1.00 61.54 306 PHE A N 1
ATOM 2393 C CA . PHE A 1 321 ? 31.811 23.242 24.955 1.00 62.00 306 PHE A CA 1
ATOM 2394 C C . PHE A 1 321 ? 30.408 23.520 24.443 1.00 64.90 306 PHE A C 1
ATOM 2395 O O . PHE A 1 321 ? 29.408 23.333 25.167 1.00 64.90 306 PHE A O 1
ATOM 2403 N N . ARG A 1 322 ? 30.355 23.837 23.153 1.00 66.22 307 ARG A N 1
ATOM 2404 C CA . ARG A 1 322 ? 29.169 24.307 22.508 1.00 67.77 307 ARG A CA 1
ATOM 2405 C C . ARG A 1 322 ? 28.836 23.654 21.149 1.00 68.83 307 ARG A C 1
ATOM 2406 O O . ARG A 1 322 ? 29.669 23.592 20.261 1.00 70.59 307 ARG A O 1
ATOM 2414 N N . TYR A 1 323 ? 27.599 23.233 20.978 1.00 69.88 308 TYR A N 1
ATOM 2415 C CA . TYR A 1 323 ? 27.064 22.875 19.683 1.00 70.74 308 TYR A CA 1
ATOM 2416 C C . TYR A 1 323 ? 26.064 23.897 19.218 1.00 74.74 308 TYR A C 1
ATOM 2417 O O . TYR A 1 323 ? 25.385 24.492 20.039 1.00 74.44 308 TYR A O 1
ATOM 2426 N N . GLU A 1 324 ? 25.945 24.077 17.897 1.00 64.36 309 GLU A N 1
ATOM 2427 C CA . GLU A 1 324 ? 24.815 24.872 17.281 1.00 66.28 309 GLU A CA 1
ATOM 2428 C C . GLU A 1 324 ? 24.266 24.160 16.014 1.00 68.16 309 GLU A C 1
ATOM 2429 O O . GLU A 1 324 ? 25.028 23.468 15.308 1.00 68.57 309 GLU A O 1
ATOM 2435 N N . TYR A 1 325 ? 22.953 24.317 15.762 1.00 67.38 310 TYR A N 1
ATOM 2436 C CA . TYR A 1 325 ? 22.362 23.887 14.511 1.00 69.15 310 TYR A CA 1
ATOM 2437 C C . TYR A 1 325 ? 21.355 24.845 13.908 1.00 68.64 310 TYR A C 1
ATOM 2438 O O . TYR A 1 325 ? 20.232 24.952 14.374 1.00 65.82 310 TYR A O 1
ATOM 2447 N N . ASP A 1 326 ? 21.788 25.491 12.827 1.00 71.99 311 ASP A N 1
ATOM 2448 C CA . ASP A 1 326 ? 20.943 26.249 11.889 1.00 73.76 311 ASP A CA 1
ATOM 2449 C C . ASP A 1 326 ? 20.001 25.292 11.088 1.00 77.43 311 ASP A C 1
ATOM 2450 O O . ASP A 1 326 ? 20.434 24.252 10.597 1.00 80.81 311 ASP A O 1
ATOM 2455 N N . PHE A 1 327 ? 18.724 25.662 10.943 1.00 77.38 312 PHE A N 1
ATOM 2456 C CA . PHE A 1 327 ? 17.686 24.776 10.393 1.00 78.41 312 PHE A CA 1
ATOM 2457 C C . PHE A 1 327 ? 17.166 25.207 9.025 1.00 82.83 312 PHE A C 1
ATOM 2458 O O . PHE A 1 327 ? 16.035 24.883 8.690 1.00 83.52 312 PHE A O 1
ATOM 2466 N N . LYS A 1 328 ? 17.949 25.911 8.218 1.00 87.56 313 LYS A N 1
ATOM 2467 C CA . LYS A 1 328 ? 17.440 26.361 6.893 1.00 92.64 313 LYS A CA 1
ATOM 2468 C C . LYS A 1 328 ? 16.699 25.242 6.134 1.00 95.54 313 LYS A C 1
ATOM 2469 O O . LYS A 1 328 ? 15.587 25.435 5.653 1.00 92.66 313 LYS A O 1
ATOM 2475 N N . GLU A 1 329 ? 17.349 24.077 6.078 1.00 101.06 314 GLU A N 1
ATOM 2476 C CA . GLU A 1 329 ? 16.867 22.863 5.394 1.00 104.49 314 GLU A CA 1
ATOM 2477 C C . GLU A 1 329 ? 15.409 22.574 5.640 1.00 102.22 314 GLU A C 1
ATOM 2478 O O . GLU A 1 329 ? 14.631 22.405 4.727 1.00 102.44 314 GLU A O 1
ATOM 2484 N N . TYR A 1 330 ? 15.066 22.514 6.905 1.00 102.28 315 TYR A N 1
ATOM 2485 C CA . TYR A 1 330 ? 13.694 22.344 7.334 1.00 104.32 315 TYR A CA 1
ATOM 2486 C C . TYR A 1 330 ? 12.953 23.709 7.359 1.00 97.34 315 TYR A C 1
ATOM 2487 O O . TYR A 1 330 ? 12.065 23.931 6.545 1.00 96.65 315 TYR A O 1
ATOM 2496 N N . VAL A 1 331 ? 13.361 24.609 8.258 1.00 89.40 316 VAL A N 1
ATOM 2497 C CA . VAL A 1 331 ? 12.666 25.875 8.538 1.00 84.28 316 VAL A CA 1
ATOM 2498 C C . VAL A 1 331 ? 13.596 27.089 8.449 1.00 79.90 316 VAL A C 1
ATOM 2499 O O . VAL A 1 331 ? 14.416 27.341 9.348 1.00 75.80 316 VAL A O 1
ATOM 2503 N N . PRO A 1 332 ? 13.451 27.887 7.397 1.00 78.28 317 PRO A N 1
ATOM 2504 C CA . PRO A 1 332 ? 14.294 29.082 7.420 1.00 77.66 317 PRO A CA 1
ATOM 2505 C C . PRO A 1 332 ? 14.036 29.910 8.678 1.00 75.07 317 PRO A C 1
ATOM 2506 O O . PRO A 1 332 ? 12.912 29.971 9.141 1.00 74.50 317 PRO A O 1
ATOM 2510 N N . GLY A 1 333 ? 15.083 30.473 9.259 1.00 76.13 318 GLY A N 1
ATOM 2511 C CA . GLY A 1 333 ? 14.949 31.229 10.508 1.00 77.47 318 GLY A CA 1
ATOM 2512 C C . GLY A 1 333 ? 15.117 30.470 11.828 1.00 75.89 318 GLY A C 1
ATOM 2513 O O . GLY A 1 333 ? 15.728 30.993 12.755 1.00 74.20 318 GLY A O 1
ATOM 2514 N N . LEU A 1 334 ? 14.564 29.263 11.949 1.00 77.80 319 LEU A N 1
ATOM 2515 C CA . LEU A 1 334 ? 14.791 28.458 13.160 1.00 77.79 319 LEU A CA 1
ATOM 2516 C C . LEU A 1 334 ? 16.288 28.211 13.390 1.00 81.53 319 LEU A C 1
ATOM 2517 O O . LEU A 1 334 ? 17.053 28.125 12.437 1.00 86.43 319 LEU A O 1
ATOM 2522 N N . CYS A 1 335 ? 16.700 28.157 14.654 1.00 82.26 320 CYS A N 1
ATOM 2523 C CA . CYS A 1 335 ? 18.104 28.006 15.008 1.00 81.50 320 CYS A CA 1
ATOM 2524 C C . CYS A 1 335 ? 18.237 27.535 16.488 1.00 77.87 320 CYS A C 1
ATOM 2525 O O . CYS A 1 335 ? 17.551 28.081 17.345 1.00 76.54 320 CYS A O 1
ATOM 2528 N N . PHE A 1 336 ? 19.104 26.537 16.749 1.00 74.96 321 PHE A N 1
ATOM 2529 C CA . PHE A 1 336 ? 19.280 25.876 18.073 1.00 73.09 321 PHE A CA 1
ATOM 2530 C C . PHE A 1 336 ? 20.733 25.898 18.635 1.00 72.81 321 PHE A C 1
ATOM 2531 O O . PHE A 1 336 ? 21.699 25.951 17.872 1.00 71.17 321 PHE A O 1
ATOM 2539 N N . MET A 1 337 ? 20.844 25.852 19.983 1.00 71.74 322 MET A N 1
ATOM 2540 C CA . MET A 1 337 ? 22.118 25.849 20.752 1.00 68.37 322 MET A CA 1
ATOM 2541 C C . MET A 1 337 ? 22.053 25.161 22.161 1.00 65.60 322 MET A C 1
ATOM 2542 O O . MET A 1 337 ? 21.034 25.081 22.867 1.00 63.10 322 MET A O 1
ATOM 2547 N N . THR A 1 338 ? 23.192 24.650 22.557 1.00 64.81 323 THR A N 1
ATOM 2548 C CA . THR A 1 338 ? 23.359 24.062 23.868 1.00 63.93 323 THR A CA 1
ATOM 2549 C C . THR A 1 338 ? 24.875 24.090 24.229 1.00 62.68 323 THR A C 1
ATOM 2550 O O . THR A 1 338 ? 25.717 24.021 23.336 1.00 61.60 323 THR A O 1
ATOM 2554 N N . ARG A 1 339 ? 25.192 24.184 25.520 1.00 59.86 324 ARG A N 1
ATOM 2555 C CA . ARG A 1 339 ? 26.559 24.438 25.985 1.00 58.55 324 ARG A CA 1
ATOM 2556 C C . ARG A 1 339 ? 26.807 23.832 27.358 1.00 55.33 324 ARG A C 1
ATOM 2557 O O . ARG A 1 339 ? 25.951 23.923 28.209 1.00 51.17 324 ARG A O 1
ATOM 2565 N N . TYR A 1 340 ? 27.969 23.224 27.577 1.00 55.54 325 TYR A N 1
ATOM 2566 C CA . TYR A 1 340 ? 28.394 22.808 28.953 1.00 54.27 325 TYR A CA 1
ATOM 2567 C C . TYR A 1 340 ? 29.638 23.544 29.362 1.00 51.95 325 TYR A C 1
ATOM 2568 O O . TYR A 1 340 ? 30.623 23.571 28.653 1.00 51.43 325 TYR A O 1
ATOM 2577 N N . THR A 1 341 ? 29.597 24.141 30.531 1.00 53.28 326 THR A N 1
ATOM 2578 C CA . THR A 1 341 ? 30.683 25.041 30.973 1.00 52.38 326 THR A CA 1
ATOM 2579 C C . THR A 1 341 ? 31.018 24.600 32.413 1.00 51.43 326 THR A C 1
ATOM 2580 O O . THR A 1 341 ? 30.103 24.501 33.232 1.00 52.14 326 THR A O 1
ATOM 2584 N N . THR A 1 342 ? 32.301 24.309 32.695 1.00 51.58 327 THR A N 1
ATOM 2585 C CA . THR A 1 342 ? 32.815 23.821 34.019 1.00 49.79 327 THR A CA 1
ATOM 2586 C C . THR A 1 342 ? 34.018 24.731 34.492 1.00 51.74 327 THR A C 1
ATOM 2587 O O . THR A 1 342 ? 34.910 25.034 33.672 1.00 54.99 327 THR A O 1
ATOM 2591 N N . GLY A 1 343 ? 34.057 25.188 35.762 1.00 53.99 328 GLY A N 1
ATOM 2592 C CA . GLY A 1 343 ? 35.267 25.938 36.345 1.00 54.81 328 GLY A CA 1
ATOM 2593 C C . GLY A 1 343 ? 35.914 25.395 37.640 1.00 54.57 328 GLY A C 1
ATOM 2594 O O . GLY A 1 343 ? 35.246 24.642 38.349 1.00 56.86 328 GLY A O 1
ATOM 2595 N N . HIS A 1 344 ? 37.184 25.760 37.948 1.00 52.91 329 HIS A N 1
ATOM 2596 C CA . HIS A 1 344 ? 37.977 25.147 39.055 1.00 51.55 329 HIS A CA 1
ATOM 2597 C C . HIS A 1 344 ? 39.377 25.822 39.452 1.00 53.67 329 HIS A C 1
ATOM 2598 O O . HIS A 1 344 ? 39.818 26.815 38.842 1.00 55.95 329 HIS A O 1
ATOM 2605 N N . ASN A 1 345 ? 40.078 25.261 40.458 1.00 51.92 330 ASN A N 1
ATOM 2606 C CA . ASN A 1 345 ? 41.091 26.024 41.257 1.00 50.13 330 ASN A CA 1
ATOM 2607 C C . ASN A 1 345 ? 40.553 27.510 41.421 1.00 50.57 330 ASN A C 1
ATOM 2608 O O . ASN A 1 345 ? 41.228 28.471 41.056 1.00 52.21 330 ASN A O 1
ATOM 2613 N N . ILE A 1 346 ? 39.311 27.629 41.954 1.00 49.66 331 ILE A N 1
ATOM 2614 C CA . ILE A 1 346 ? 38.658 28.911 42.384 1.00 53.13 331 ILE A CA 1
ATOM 2615 C C . ILE A 1 346 ? 38.914 29.349 43.853 1.00 56.50 331 ILE A C 1
ATOM 2616 O O . ILE A 1 346 ? 38.583 28.642 44.818 1.00 55.25 331 ILE A O 1
ATOM 2621 N N . TYR A 1 347 ? 39.378 30.581 44.018 1.00 59.63 332 TYR A N 1
ATOM 2622 C CA . TYR A 1 347 ? 39.991 31.050 45.267 1.00 60.78 332 TYR A CA 1
ATOM 2623 C C . TYR A 1 347 ? 39.158 32.110 45.975 1.00 60.50 332 TYR A C 1
ATOM 2624 O O . TYR A 1 347 ? 39.238 33.305 45.620 1.00 63.82 332 TYR A O 1
ATOM 2633 N N . ALA A 1 348 ? 38.377 31.682 46.966 1.00 56.66 333 ALA A N 1
ATOM 2634 C CA . ALA A 1 348 ? 37.466 32.559 47.672 1.00 56.42 333 ALA A CA 1
ATOM 2635 C C . ALA A 1 348 ? 37.355 32.006 49.087 1.00 58.41 333 ALA A C 1
ATOM 2636 O O . ALA A 1 348 ? 36.434 31.209 49.423 1.00 54.63 333 ALA A O 1
ATOM 2638 N N . PRO A 1 349 ? 38.319 32.407 49.919 1.00 61.23 334 PRO A N 1
ATOM 2639 C CA . PRO A 1 349 ? 38.391 31.865 51.274 1.00 63.59 334 PRO A CA 1
ATOM 2640 C C . PRO A 1 349 ? 37.267 32.393 52.206 1.00 64.45 334 PRO A C 1
ATOM 2641 O O . PRO A 1 349 ? 36.742 31.610 53.058 1.00 67.58 334 PRO A O 1
ATOM 2645 N N . ASN A 1 350 ? 36.925 33.686 52.042 1.00 61.59 335 ASN A N 1
ATOM 2646 C CA . ASN A 1 350 ? 35.667 34.312 52.551 1.00 59.83 335 ASN A CA 1
ATOM 2647 C C . ASN A 1 350 ? 34.356 33.504 52.272 1.00 57.17 335 ASN A C 1
ATOM 2648 O O . ASN A 1 350 ? 33.450 33.495 53.094 1.00 53.99 335 ASN A O 1
ATOM 2653 N N . LEU A 1 351 ? 34.290 32.837 51.107 1.00 54.77 336 LEU A N 1
ATOM 2654 C CA . LEU A 1 351 ? 33.099 32.108 50.612 1.00 52.76 336 LEU A CA 1
ATOM 2655 C C . LEU A 1 351 ? 33.231 30.589 50.530 1.00 53.10 336 LEU A C 1
ATOM 2656 O O . LEU A 1 351 ? 32.509 29.956 49.720 1.00 51.60 336 LEU A O 1
ATOM 2661 N N . GLY A 1 352 ? 34.124 30.023 51.360 1.00 52.88 337 GLY A N 1
ATOM 2662 C CA . GLY A 1 352 ? 34.131 28.594 51.667 1.00 51.87 337 GLY A CA 1
ATOM 2663 C C . GLY A 1 352 ? 35.342 27.777 51.230 1.00 52.25 337 GLY A C 1
ATOM 2664 O O . GLY A 1 352 ? 35.308 26.563 51.339 1.00 51.89 337 GLY A O 1
ATOM 2665 N N . GLY A 1 353 ? 36.420 28.389 50.744 1.00 52.70 338 GLY A N 1
ATOM 2666 C CA . GLY A 1 353 ? 37.612 27.600 50.357 1.00 53.73 338 GLY A CA 1
ATOM 2667 C C . GLY A 1 353 ? 38.572 28.198 49.327 1.00 55.36 338 GLY A C 1
ATOM 2668 O O . GLY A 1 353 ? 38.339 29.299 48.795 1.00 58.36 338 GLY A O 1
ATOM 2669 N N . THR A 1 354 ? 39.694 27.504 49.108 1.00 54.43 339 THR A N 1
ATOM 2670 C CA . THR A 1 354 ? 40.498 27.673 47.886 1.00 53.87 339 THR A CA 1
ATOM 2671 C C . THR A 1 354 ? 39.995 26.518 47.019 1.00 53.30 339 THR A C 1
ATOM 2672 O O . THR A 1 354 ? 39.096 25.778 47.448 1.00 55.63 339 THR A O 1
ATOM 2676 N N . ASN A 1 355 ? 40.483 26.348 45.811 1.00 50.99 340 ASN A N 1
ATOM 2677 C CA . ASN A 1 355 ? 40.035 25.169 45.022 1.00 50.90 340 ASN A CA 1
ATOM 2678 C C . ASN A 1 355 ? 38.497 24.843 44.957 1.00 49.04 340 ASN A C 1
ATOM 2679 O O . ASN A 1 355 ? 38.124 23.687 44.905 1.00 48.86 340 ASN A O 1
ATOM 2684 N N . LEU A 1 356 ? 37.616 25.834 44.912 1.00 47.13 341 LEU A N 1
ATOM 2685 C CA . LEU A 1 356 ? 36.184 25.566 44.691 1.00 48.56 341 LEU A CA 1
ATOM 2686 C C . LEU A 1 356 ? 35.861 25.327 43.195 1.00 52.32 341 LEU A C 1
ATOM 2687 O O . LEU A 1 356 ? 36.743 25.439 42.293 1.00 52.47 341 LEU A O 1
ATOM 2692 N N . LYS A 1 357 ? 34.574 25.066 42.904 1.00 54.36 342 LYS A N 1
ATOM 2693 C CA . LYS A 1 357 ? 34.159 24.829 41.524 1.00 52.88 342 LYS A CA 1
ATOM 2694 C C . LYS A 1 357 ? 32.719 25.310 41.124 1.00 52.61 342 LYS A C 1
ATOM 2695 O O . LYS A 1 357 ? 31.915 25.568 41.997 1.00 52.07 342 LYS A O 1
ATOM 2701 N N . GLU A 1 358 ? 32.474 25.437 39.796 1.00 53.58 343 GLU A N 1
ATOM 2702 C CA . GLU A 1 358 ? 31.223 25.918 39.106 1.00 53.42 343 GLU A CA 1
ATOM 2703 C C . GLU A 1 358 ? 30.799 25.069 37.861 1.00 54.39 343 GLU A C 1
ATOM 2704 O O . GLU A 1 358 ? 31.631 24.732 37.016 1.00 55.39 343 GLU A O 1
ATOM 2710 N N . ARG A 1 359 ? 29.506 24.812 37.706 1.00 55.35 344 ARG A N 1
ATOM 2711 C CA . ARG A 1 359 ? 28.887 24.029 36.593 1.00 55.93 344 ARG A CA 1
ATOM 2712 C C . ARG A 1 359 ? 27.837 24.950 35.902 1.00 57.53 344 ARG A C 1
ATOM 2713 O O . ARG A 1 359 ? 27.225 25.822 36.553 1.00 59.09 344 ARG A O 1
ATOM 2721 N N . GLU A 1 360 ? 27.581 24.745 34.611 1.00 58.04 345 GLU A N 1
ATOM 2722 C CA . GLU A 1 360 ? 26.366 25.324 33.913 1.00 57.92 345 GLU A CA 1
ATOM 2723 C C . GLU A 1 360 ? 26.048 24.532 32.613 1.00 57.55 345 GLU A C 1
ATOM 2724 O O . GLU A 1 360 ? 26.947 24.014 31.920 1.00 54.34 345 GLU A O 1
ATOM 2730 N N . THR A 1 361 ? 24.750 24.422 32.362 1.00 56.43 346 THR A N 1
ATOM 2731 C CA . THR A 1 361 ? 24.208 23.823 31.200 1.00 58.83 346 THR A CA 1
ATOM 2732 C C . THR A 1 361 ? 23.173 24.774 30.637 1.00 60.10 346 THR A C 1
ATOM 2733 O O . THR A 1 361 ? 22.125 25.000 31.265 1.00 62.96 346 THR A O 1
ATOM 2737 N N . ASP A 1 362 ? 23.482 25.302 29.448 1.00 60.73 347 ASP A N 1
ATOM 2738 C CA . ASP A 1 362 ? 22.641 26.223 28.691 1.00 60.83 347 ASP A CA 1
ATOM 2739 C C . ASP A 1 362 ? 21.874 25.535 27.519 1.00 60.91 347 ASP A C 1
ATOM 2740 O O . ASP A 1 362 ? 22.436 24.695 26.815 1.00 61.23 347 ASP A O 1
ATOM 2745 N N . PHE A 1 363 ? 20.593 25.870 27.345 1.00 58.95 348 PHE A N 1
ATOM 2746 C CA . PHE A 1 363 ? 19.802 25.464 26.186 1.00 59.90 348 PHE A CA 1
ATOM 2747 C C . PHE A 1 363 ? 19.147 26.718 25.604 1.00 59.62 348 PHE A C 1
ATOM 2748 O O . PHE A 1 363 ? 18.576 27.506 26.339 1.00 57.93 348 PHE A O 1
ATOM 2756 N N . ASP A 1 364 ? 19.128 26.861 24.285 1.00 61.43 349 ASP A N 1
ATOM 2757 C CA . ASP A 1 364 ? 18.787 28.132 23.674 1.00 60.95 349 ASP A CA 1
ATOM 2758 C C . ASP A 1 364 ? 18.133 27.981 22.312 1.00 61.68 349 ASP A C 1
ATOM 2759 O O . ASP A 1 364 ? 18.812 27.650 21.341 1.00 65.32 349 ASP A O 1
ATOM 2764 N N . LEU A 1 365 ? 16.855 28.306 22.191 1.00 61.25 350 LEU A N 1
ATOM 2765 C CA . LEU A 1 365 ? 16.140 28.109 20.883 1.00 62.21 350 LEU A CA 1
ATOM 2766 C C . LEU A 1 365 ? 15.545 29.375 20.217 1.00 58.28 350 LEU A C 1
ATOM 2767 O O . LEU A 1 365 ? 14.486 29.851 20.643 1.00 54.96 350 LEU A O 1
ATOM 2772 N N . GLY A 1 366 ? 16.201 29.859 19.157 1.00 57.73 351 GLY A N 1
ATOM 2773 C CA . GLY A 1 366 ? 15.823 31.123 18.480 1.00 59.55 351 GLY A CA 1
ATOM 2774 C C . GLY A 1 366 ? 15.171 31.009 17.110 1.00 60.88 351 GLY A C 1
ATOM 2775 O O . GLY A 1 366 ? 15.823 30.581 16.160 1.00 62.96 351 GLY A O 1
ATOM 2776 N N . TYR A 1 367 ? 13.891 31.372 17.021 1.00 61.24 352 TYR A N 1
ATOM 2777 C CA . TYR A 1 367 ? 13.197 31.589 15.727 1.00 64.76 352 TYR A CA 1
ATOM 2778 C C . TYR A 1 367 ? 13.001 33.068 15.323 1.00 65.87 352 TYR A C 1
ATOM 2779 O O . TYR A 1 367 ? 12.133 33.761 15.850 1.00 64.61 352 TYR A O 1
ATOM 2788 N N . THR A 1 368 ? 13.772 33.523 14.348 1.00 70.28 353 THR A N 1
ATOM 2789 C CA . THR A 1 368 ? 13.726 34.919 13.890 1.00 72.80 353 THR A CA 1
ATOM 2790 C C . THR A 1 368 ? 13.351 34.942 12.384 1.00 73.57 353 THR A C 1
ATOM 2791 O O . THR A 1 368 ? 13.932 34.200 11.601 1.00 77.86 353 THR A O 1
ATOM 2795 N N . VAL A 1 369 ? 12.336 35.722 12.004 1.00 72.29 354 VAL A N 1
ATOM 2796 C CA . VAL A 1 369 ? 11.913 35.903 10.588 1.00 73.06 354 VAL A CA 1
ATOM 2797 C C . VAL A 1 369 ? 12.471 37.199 9.948 1.00 75.28 354 VAL A C 1
ATOM 2798 O O . VAL A 1 369 ? 11.895 38.278 10.014 1.00 73.78 354 VAL A O 1
ATOM 2802 N N . GLN A 1 370 ? 13.679 37.064 9.434 1.00 80.26 355 GLN A N 1
ATOM 2803 C CA . GLN A 1 370 ? 14.158 37.820 8.275 1.00 85.49 355 GLN A CA 1
ATOM 2804 C C . GLN A 1 370 ? 13.550 37.107 7.045 1.00 84.73 355 GLN A C 1
ATOM 2805 O O . GLN A 1 370 ? 13.367 35.868 7.056 1.00 84.45 355 GLN A O 1
ATOM 2811 N N . SER A 1 371 ? 13.253 37.902 6.014 1.00 83.89 356 SER A N 1
ATOM 2812 C CA . SER A 1 371 ? 12.281 37.566 4.910 1.00 85.23 356 SER A CA 1
ATOM 2813 C C . SER A 1 371 ? 10.822 37.912 5.272 1.00 84.37 356 SER A C 1
ATOM 2814 O O . SER A 1 371 ? 10.527 38.181 6.445 1.00 86.86 356 SER A O 1
ATOM 2817 N N . GLY A 1 372 ? 9.936 37.940 4.266 1.00 86.54 357 GLY A N 1
ATOM 2818 C CA . GLY A 1 372 ? 8.463 38.068 4.454 1.00 86.58 357 GLY A CA 1
ATOM 2819 C C . GLY A 1 372 ? 7.891 39.417 4.890 1.00 87.44 357 GLY A C 1
ATOM 2820 O O . GLY A 1 372 ? 8.624 40.379 5.157 1.00 88.09 357 GLY A O 1
ATOM 2821 N N . TRP A 1 373 ? 6.562 39.501 4.958 1.00 89.79 358 TRP A N 1
ATOM 2822 C CA . TRP A 1 373 ? 5.888 40.694 5.550 1.00 88.47 358 TRP A CA 1
ATOM 2823 C C . TRP A 1 373 ? 6.046 40.803 7.093 1.00 87.31 358 TRP A C 1
ATOM 2824 O O . TRP A 1 373 ? 5.766 41.844 7.629 1.00 87.53 358 TRP A O 1
ATOM 2835 N N . LEU A 1 374 ? 6.467 39.748 7.795 1.00 87.86 359 LEU A N 1
ATOM 2836 C CA . LEU A 1 374 ? 6.878 39.845 9.222 1.00 87.08 359 LEU A CA 1
ATOM 2837 C C . LEU A 1 374 ? 8.399 39.947 9.396 1.00 84.39 359 LEU A C 1
ATOM 2838 O O . LEU A 1 374 ? 8.971 39.335 10.312 1.00 80.63 359 LEU A O 1
ATOM 2843 N N . LYS A 1 375 ? 9.051 40.705 8.514 1.00 84.10 360 LYS A N 1
ATOM 2844 C CA . LYS A 1 375 ? 10.469 41.015 8.662 1.00 84.48 360 LYS A CA 1
ATOM 2845 C C . LYS A 1 375 ? 10.649 41.478 10.092 1.00 80.64 360 LYS A C 1
ATOM 2846 O O . LYS A 1 375 ? 9.893 42.330 10.526 1.00 81.27 360 LYS A O 1
ATOM 2852 N N . ASN A 1 376 ? 11.592 40.891 10.821 1.00 77.64 361 ASN A N 1
ATOM 2853 C CA . ASN A 1 376 ? 11.989 41.351 12.177 1.00 78.31 361 ASN A CA 1
ATOM 2854 C C . ASN A 1 376 ? 11.149 40.869 13.361 1.00 76.03 361 ASN A C 1
ATOM 2855 O O . ASN A 1 376 ? 11.130 41.518 14.420 1.00 75.83 361 ASN A O 1
ATOM 2860 N N . LEU A 1 377 ? 10.520 39.706 13.206 1.00 74.18 362 LEU A N 1
ATOM 2861 C CA . LEU A 1 377 ? 9.679 39.140 14.262 1.00 71.41 362 LEU A CA 1
ATOM 2862 C C . LEU A 1 377 ? 10.450 38.063 15.019 1.00 70.08 362 LEU A C 1
ATOM 2863 O O . LEU A 1 377 ? 10.809 37.085 14.401 1.00 73.75 362 LEU A O 1
ATOM 2868 N N . GLY A 1 378 ? 10.662 38.208 16.336 1.00 66.27 363 GLY A N 1
ATOM 2869 C CA . GLY A 1 378 ? 11.587 37.329 17.085 1.00 65.36 363 GLY A CA 1
ATOM 2870 C C . GLY A 1 378 ? 10.874 36.429 18.073 1.00 64.62 363 GLY A C 1
ATOM 2871 O O . GLY A 1 378 ? 9.960 36.890 18.733 1.00 67.41 363 GLY A O 1
ATOM 2872 N N . LEU A 1 379 ? 11.268 35.153 18.181 1.00 61.27 364 LEU A N 1
ATOM 2873 C CA . LEU A 1 379 ? 10.701 34.255 19.216 1.00 57.93 364 LEU A CA 1
ATOM 2874 C C . LEU A 1 379 ? 11.790 33.414 19.810 1.00 56.59 364 LEU A C 1
ATOM 2875 O O . LEU A 1 379 ? 12.435 32.667 19.053 1.00 56.57 364 LEU A O 1
ATOM 2880 N N . ARG A 1 380 ? 11.969 33.469 21.140 1.00 53.58 365 ARG A N 1
ATOM 2881 C CA . ARG A 1 380 ? 13.122 32.819 21.729 1.00 54.04 365 ARG A CA 1
ATOM 2882 C C . ARG A 1 380 ? 13.034 32.229 23.163 1.00 54.16 365 ARG A C 1
ATOM 2883 O O . ARG A 1 380 ? 12.696 32.921 24.123 1.00 55.88 365 ARG A O 1
ATOM 2891 N N . ALA A 1 381 ? 13.390 30.952 23.293 1.00 54.14 366 ALA A N 1
ATOM 2892 C CA . ALA A 1 381 ? 13.561 30.311 24.602 1.00 54.21 366 ALA A CA 1
ATOM 2893 C C . ALA A 1 381 ? 15.012 30.283 24.953 1.00 53.88 366 ALA A C 1
ATOM 2894 O O . ALA A 1 381 ? 15.835 29.936 24.108 1.00 55.96 366 ALA A O 1
ATOM 2896 N N . ARG A 1 382 ? 15.326 30.597 26.200 1.00 53.91 367 ARG A N 1
ATOM 2897 C CA . ARG A 1 382 ? 16.661 30.305 26.808 1.00 53.90 367 ARG A CA 1
ATOM 2898 C C . ARG A 1 382 ? 16.481 29.729 28.224 1.00 51.39 367 ARG A C 1
ATOM 2899 O O . ARG A 1 382 ? 15.684 30.260 28.987 1.00 50.23 367 ARG A O 1
ATOM 2907 N N . TYR A 1 383 ? 17.181 28.642 28.547 1.00 49.38 368 TYR A N 1
ATOM 2908 C CA . TYR A 1 383 ? 17.101 28.000 29.850 1.00 48.44 368 TYR A CA 1
ATOM 2909 C C . TYR A 1 383 ? 18.496 27.792 30.355 1.00 48.33 368 TYR A C 1
ATOM 2910 O O . TYR A 1 383 ? 19.319 27.293 29.616 1.00 48.07 368 TYR A O 1
ATOM 2919 N N . ALA A 1 384 ? 18.795 28.129 31.605 1.00 49.67 369 ALA A N 1
ATOM 2920 C CA . ALA A 1 384 ? 20.137 27.751 32.166 1.00 51.07 369 ALA A CA 1
ATOM 2921 C C . ALA A 1 384 ? 20.120 27.019 33.510 1.00 52.20 369 ALA A C 1
ATOM 2922 O O . ALA A 1 384 ? 19.454 27.478 34.474 1.00 51.06 369 ALA A O 1
ATOM 2924 N N . ILE A 1 385 ? 20.896 25.929 33.596 1.00 50.85 370 ILE A N 1
ATOM 2925 C CA . ILE A 1 385 ? 21.049 25.224 34.885 1.00 51.66 370 ILE A CA 1
ATOM 2926 C C . ILE A 1 385 ? 22.437 25.409 35.551 1.00 51.37 370 ILE A C 1
ATOM 2927 O O . ILE A 1 385 ? 23.330 24.613 35.295 1.00 53.26 370 ILE A O 1
ATOM 2932 N N . TYR A 1 386 ? 22.577 26.399 36.456 1.00 52.32 371 TYR A N 1
ATOM 2933 C CA . TYR A 1 386 ? 23.863 26.779 37.119 1.00 52.76 371 TYR A CA 1
ATOM 2934 C C . TYR A 1 386 ? 24.036 26.347 38.591 1.00 52.37 371 TYR A C 1
ATOM 2935 O O . TYR A 1 386 ? 23.229 26.739 39.420 1.00 49.77 371 TYR A O 1
ATOM 2944 N N . ASP A 1 387 ? 25.129 25.618 38.905 1.00 52.40 372 ASP A N 1
ATOM 2945 C CA . ASP A 1 387 ? 25.447 25.156 40.285 1.00 51.05 372 ASP A CA 1
ATOM 2946 C C . ASP A 1 387 ? 26.878 25.532 40.725 1.00 49.19 372 ASP A C 1
ATOM 2947 O O . ASP A 1 387 ? 27.756 25.887 39.922 1.00 43.01 372 ASP A O 1
ATOM 2952 N N . ASN A 1 388 ? 27.065 25.511 42.047 1.00 51.28 373 ASN A N 1
ATOM 2953 C CA . ASN A 1 388 ? 28.398 25.581 42.630 1.00 51.94 373 ASN A CA 1
ATOM 2954 C C . ASN A 1 388 ? 28.512 24.766 43.918 1.00 50.75 373 ASN A C 1
ATOM 2955 O O . ASN A 1 388 ? 27.608 23.963 44.207 1.00 52.34 373 ASN A O 1
ATOM 2960 N N . ASN A 1 389 ? 29.664 24.888 44.596 1.00 48.89 374 ASN A N 1
ATOM 2961 C CA . ASN A 1 389 ? 29.926 24.334 45.957 1.00 47.01 374 ASN A CA 1
ATOM 2962 C C . ASN A 1 389 ? 30.511 25.440 46.886 1.00 48.50 374 ASN A C 1
ATOM 2963 O O . ASN A 1 389 ? 31.290 25.161 47.789 1.00 47.51 374 ASN A O 1
ATOM 2968 N N . MET A 1 390 ? 30.124 26.690 46.633 1.00 49.06 375 MET A N 1
ATOM 2969 C CA . MET A 1 390 ? 30.601 27.827 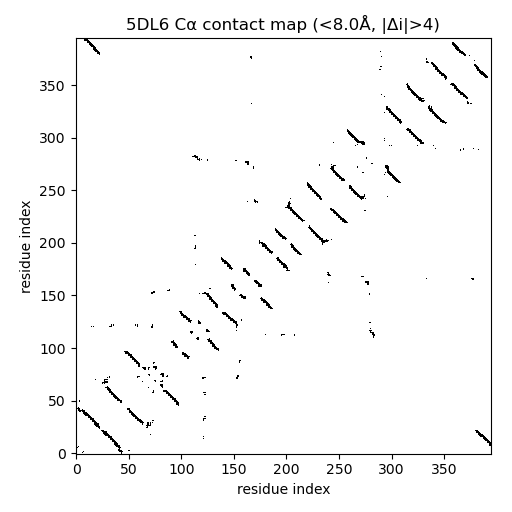47.367 1.00 51.81 375 MET A CA 1
ATOM 2970 C C . MET A 1 390 ? 29.540 28.042 48.397 1.00 52.57 375 MET A C 1
ATOM 2971 O O . MET A 1 390 ? 28.542 27.367 48.355 1.00 52.56 375 MET A O 1
ATOM 2976 N N . LEU A 1 391 ? 29.733 29.012 49.287 1.00 54.35 376 LEU A N 1
ATOM 2977 C CA . LEU A 1 391 ? 28.781 29.253 50.382 1.00 54.09 376 LEU A CA 1
ATOM 2978 C C . LEU A 1 391 ? 27.531 29.931 49.922 1.00 53.57 376 LEU A C 1
ATOM 2979 O O . LEU A 1 391 ? 27.599 30.796 49.107 1.0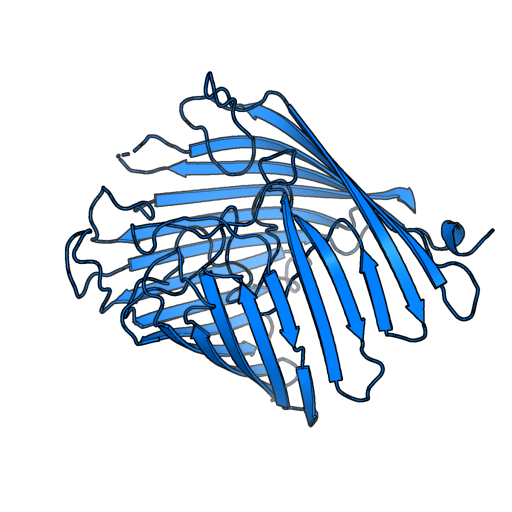0 55.08 376 LEU A O 1
ATOM 2984 N N . SER A 1 392 ? 26.397 29.545 50.489 1.00 56.41 377 SER A N 1
ATOM 2985 C CA . SER A 1 392 ? 25.091 30.217 50.285 1.00 57.80 377 SER A CA 1
ATOM 2986 C C . SER A 1 392 ? 25.108 31.752 50.369 1.00 58.10 377 SER A C 1
ATOM 2987 O O . SER A 1 392 ? 24.231 32.424 49.804 1.00 58.45 377 SER A O 1
ATOM 2990 N N . THR A 1 393 ? 26.084 32.304 51.082 1.00 59.40 378 THR A N 1
ATOM 2991 C CA . THR A 1 393 ? 26.190 33.757 51.239 1.00 63.08 378 THR A CA 1
ATOM 2992 C C . THR A 1 393 ? 26.923 34.467 50.072 1.00 62.77 378 THR A C 1
ATOM 2993 O O . THR A 1 393 ? 27.193 35.658 50.156 1.00 65.42 378 THR A O 1
ATOM 2997 N N . ALA A 1 394 ? 27.267 33.755 48.999 1.00 60.99 379 ALA A N 1
ATOM 2998 C CA . ALA A 1 394 ? 27.745 34.394 47.781 1.00 56.86 379 ALA A CA 1
ATOM 2999 C C . ALA A 1 394 ? 26.571 35.061 47.032 1.00 57.22 379 ALA A C 1
ATOM 3000 O O . ALA A 1 394 ? 25.396 34.690 47.209 1.00 54.16 379 ALA A O 1
ATOM 3002 N N . ASN A 1 395 ? 26.905 36.083 46.240 1.00 57.93 380 ASN A N 1
ATOM 3003 C CA . ASN A 1 395 ? 25.953 36.752 45.372 1.00 57.37 380 ASN A CA 1
ATOM 3004 C C . ASN A 1 395 ? 25.675 35.847 44.165 1.00 56.51 380 ASN A C 1
ATOM 3005 O O . ASN A 1 395 ? 24.551 35.759 43.712 1.00 56.91 380 ASN A O 1
ATOM 3010 N N . ILE A 1 396 ? 26.704 35.212 43.605 1.00 54.10 381 ILE A N 1
ATOM 3011 C CA . ILE A 1 396 ? 26.518 34.314 42.449 1.00 52.64 381 ILE A CA 1
ATOM 3012 C C . ILE A 1 396 ? 26.222 32.907 42.978 1.00 53.00 381 ILE A C 1
ATOM 3013 O O . ILE A 1 396 ? 27.136 32.189 43.423 1.00 54.08 381 ILE A O 1
ATOM 3018 N N . LYS A 1 397 ? 24.948 32.538 42.885 1.00 52.37 382 LYS A N 1
ATOM 3019 C CA . LYS A 1 397 ? 24.352 31.489 43.697 1.00 54.89 382 LYS A CA 1
ATOM 3020 C C . LYS A 1 397 ? 23.677 30.489 42.818 1.00 55.62 382 LYS A C 1
ATOM 3021 O O . LYS A 1 397 ? 23.180 30.880 41.757 1.00 58.91 382 LYS A O 1
ATOM 3027 N N . PRO A 1 398 ? 23.620 29.202 43.243 1.00 58.16 383 PRO A N 1
ATOM 3028 C CA . PRO A 1 398 ? 23.072 28.150 42.364 1.00 57.40 383 PRO A CA 1
ATOM 3029 C C . PRO A 1 398 ? 21.639 28.420 41.990 1.00 57.00 383 PRO A C 1
ATOM 3030 O O . PRO A 1 398 ? 20.815 28.604 42.864 1.00 62.64 383 PRO A O 1
ATOM 3034 N N . VAL A 1 399 ? 21.364 28.461 40.700 1.00 57.13 384 VAL A N 1
ATOM 3035 C CA . VAL A 1 399 ? 20.095 28.963 40.176 1.00 57.70 384 VAL A CA 1
ATOM 3036 C C . VAL A 1 399 ? 19.683 28.299 38.826 1.00 58.79 384 VAL A C 1
ATOM 3037 O O . VAL A 1 399 ? 20.539 27.842 38.073 1.00 64.53 384 VAL A O 1
ATOM 3041 N N . ASN A 1 400 ? 18.381 28.260 38.536 1.00 57.36 385 ASN A N 1
ATOM 3042 C CA . ASN A 1 400 ? 17.823 27.764 37.279 1.00 56.14 385 ASN A CA 1
ATOM 3043 C C . ASN A 1 400 ? 17.049 28.914 36.667 1.00 58.10 385 ASN A C 1
ATOM 3044 O O . ASN A 1 400 ? 16.058 29.323 37.254 1.00 62.54 385 ASN A O 1
ATOM 3049 N N . GLU A 1 401 ? 17.507 29.472 35.534 1.00 58.41 386 GLU A N 1
ATOM 3050 C CA . GLU A 1 401 ? 16.933 30.708 34.951 1.00 56.53 386 GLU A CA 1
ATOM 3051 C C . GLU A 1 401 ? 16.299 30.387 33.613 1.00 56.38 386 GLU A C 1
ATOM 3052 O O . GLU A 1 401 ? 16.835 29.585 32.828 1.00 55.64 386 GLU A O 1
ATOM 3058 N N . THR A 1 402 ? 15.163 31.049 33.387 1.00 55.88 387 THR A N 1
ATOM 3059 C CA . THR A 1 402 ? 14.362 30.986 32.183 1.00 54.01 387 THR A CA 1
ATOM 3060 C C . THR A 1 402 ? 14.224 32.406 31.623 1.00 54.08 387 THR A C 1
ATOM 3061 O O . THR A 1 402 ? 13.981 33.349 32.406 1.00 51.21 387 THR A O 1
ATOM 3065 N N . ARG A 1 403 ? 14.347 32.527 30.285 1.00 56.45 388 ARG A N 1
ATOM 3066 C CA . ARG A 1 403 ? 14.005 33.746 29.496 1.00 56.64 388 ARG A CA 1
ATOM 3067 C C . ARG A 1 403 ? 13.218 33.446 28.224 1.00 55.52 388 ARG A C 1
ATOM 3068 O O . ARG A 1 403 ? 13.673 32.696 27.373 1.00 59.13 388 ARG A O 1
ATOM 3076 N N . ILE A 1 404 ? 12.056 34.048 28.067 1.00 53.96 389 ILE A N 1
ATOM 3077 C CA . ILE A 1 404 ? 11.319 33.949 26.824 1.00 54.17 389 ILE A CA 1
ATOM 3078 C C . ILE A 1 404 ? 10.998 35.320 26.372 1.00 56.50 389 ILE A C 1
ATOM 3079 O O . ILE A 1 404 ? 10.567 36.121 27.165 1.00 56.22 389 ILE A O 1
ATOM 3084 N N . ASN A 1 405 ? 11.135 35.596 25.090 1.00 62.88 390 ASN A N 1
ATOM 3085 C CA . ASN A 1 405 ? 10.794 36.945 24.586 1.00 66.14 390 ASN A CA 1
ATOM 3086 C C . ASN A 1 405 ? 10.129 36.911 23.204 1.00 64.91 390 ASN A C 1
ATOM 3087 O O . ASN A 1 405 ? 10.307 35.954 22.432 1.00 63.03 390 ASN A O 1
ATOM 3092 N N . ILE A 1 406 ? 9.291 37.931 22.973 1.00 62.12 391 ILE A N 1
ATOM 3093 C CA . ILE A 1 406 ? 8.631 38.162 21.706 1.00 59.48 391 ILE A CA 1
ATOM 3094 C C . ILE A 1 406 ? 8.886 39.592 21.310 1.00 58.82 391 ILE A C 1
ATOM 3095 O O . ILE A 1 406 ? 8.253 40.495 21.868 1.00 61.85 391 ILE A O 1
ATOM 3100 N N . ASP A 1 407 ? 9.820 39.772 20.375 1.00 57.49 392 ASP A N 1
ATOM 3101 C CA . ASP A 1 407 ? 10.186 41.063 19.795 1.00 59.38 392 ASP A CA 1
ATOM 3102 C C . ASP A 1 407 ? 9.531 41.223 18.425 1.00 61.92 392 ASP A C 1
ATOM 3103 O O . ASP A 1 407 ? 9.695 40.329 17.577 1.00 65.80 392 ASP A O 1
ATOM 3108 N N . TYR A 1 408 ? 8.850 42.342 18.171 1.00 60.36 393 TYR A N 1
ATOM 3109 C CA . TYR A 1 408 ? 8.595 42.748 16.802 1.00 61.29 393 TYR A CA 1
ATOM 3110 C C . TYR A 1 408 ? 9.080 44.181 16.600 1.00 61.68 393 TYR A C 1
ATOM 3111 O O . TYR A 1 408 ? 9.163 44.943 17.555 1.00 64.75 393 TYR A O 1
ATOM 3120 N N . THR A 1 409 ? 9.441 44.540 15.368 1.00 61.29 394 THR A N 1
ATOM 3121 C CA . THR A 1 409 ? 9.875 45.900 15.033 1.00 60.03 394 THR A CA 1
ATOM 3122 C C . THR A 1 409 ? 9.093 46.561 13.883 1.00 63.14 394 THR A C 1
ATOM 3123 O O . THR A 1 409 ? 8.980 45.987 12.827 1.00 63.31 394 THR A O 1
ATOM 3127 N N . TRP A 1 410 ? 8.542 47.759 14.093 1.00 65.65 395 TRP A N 1
ATOM 3128 C CA . TRP A 1 410 ? 8.020 48.555 12.982 1.00 68.98 395 TRP A CA 1
ATOM 3129 C C . TRP A 1 410 ? 9.124 49.377 12.426 1.00 67.79 395 TRP A C 1
ATOM 3130 O O . TRP A 1 410 ? 10.045 49.710 13.134 1.00 68.75 395 TRP A O 1
ATOM 3141 N N . LYS A 1 411 ? 9.005 49.684 11.142 1.00 68.41 396 LYS A N 1
ATOM 3142 C CA . LYS A 1 411 ? 9.893 50.574 10.427 1.00 68.40 396 LYS A CA 1
ATOM 3143 C C . LYS A 1 411 ? 9.026 51.593 9.702 1.00 69.23 396 LYS A C 1
ATOM 3144 O O . LYS A 1 411 ? 8.540 51.360 8.609 1.00 69.57 396 LYS A O 1
ATOM 3150 N N . PHE A 1 412 ? 8.859 52.738 10.330 1.00 69.58 397 PHE A N 1
ATOM 3151 C CA . PHE A 1 412 ? 8.085 53.823 9.777 1.00 69.70 397 PHE A CA 1
ATOM 3152 C C . PHE A 1 412 ? 8.781 54.575 8.635 1.00 70.70 397 PHE A C 1
ATOM 3153 O O . PHE A 1 412 ? 8.103 55.238 7.839 1.00 67.91 397 PHE A O 1
ATOM 3161 N N . LYS A 1 413 ? 10.115 54.501 8.564 1.00 72.10 398 LYS A N 1
ATOM 3162 C CA . LYS A 1 413 ? 10.881 55.165 7.477 1.00 76.85 398 LYS A CA 1
ATOM 3163 C C . LYS A 1 413 ? 12.229 54.453 7.231 1.00 78.49 398 LYS A C 1
ATOM 3164 O O . LYS A 1 413 ? 12.782 53.748 8.099 1.00 75.86 398 LYS A O 1
#

Sequence (395 aa):
EGSFIDNSSVELTTRNFYFDRDYQYPAAKDWTQGFILKANSGYTEGTIGFGLDVLATAGFKLDADAEHGGTGNLPRDTRTNEPADSYGEIGVTAKAKMSQTELRIGTLMPMNPVLVASPARLLPQTYRGISLTSKDIKDFDLQAAYLDKVNHRDSTNYEKIKISGVNGRFKGAETDGLYYLGGNYQFNPALKLTAFYMDVDDLYNQTMVGALHQYKINDTTNFSSQLRYYRSRDDGQAKAGLVDNDLYHAHFELKHQNHKFIFGTFQHHGDTAFPYLTGGETGLLIDTWPGEFLNPKEKAYSFRYEYDFKEYVPGLCFMTRYTTGHNIYAPNLGGTNLKERETDFDLGYTVQSGWLKNLGLRARYAIYDNNMLSTANIKPVNETRINIDYTWKFK

Secondary structure (DSSP, 8-state):
--HHHHS-EEEEEEEEEEEEEE-----EEEEEEEEEEEEE----SSSSEEEEEEEEEEEEEEE--GGG--SSSS-B-TTT-PBPSEEEEEEEEEEEEETTEEEEEEEE--BSSS-B---SSSS--EEEEEEEEE--STTEEEEEEEEEEEE-TT-SSEEE-BB--GGGSS---B-S-EEEEEEEEEEETTEEEEEEEEEETTTEEEEEEEEEEEEE-SSSEEEEEEEEEEEE---TT-TT----EEEEEEEEEEEETTEEEEEEEEEEESSS----BSSS--SS-S--TT-----TT-EEEEEEEEEE-TTT-TTEEEEEEEEEEEEEEETTTTEEEEEEEEEEEEEEEEE-SSTTTTEEEEEEEEEEEESS-TTSSS--EEEEEEEEEEEEE--